Protein AF-A0A3N0YMD5-F1 (afdb_monomer)

Foldseek 3Di:
DPLDLADFDFDDDDAFTWTFHDDDDDDDDDDDDDDDDDDDDDDDDDPVCVVPPAQAEAEEEQAEAPPLCSVLLVCLLVVHADDDDDFDAAWDWDWDDDDSYTYIYTRFGHYPVGLVNSVLCLLQHQAYEYGGAQQCPPCLVVRLVSVLVQLPDPSRQQRAYEYEQEPPVDPRGHDPVSSCVSSVVVVSCVVSVHHYDYFYFYSRDHPVDSPGCRSVVSVVVNVVSSVRCVVVSVVRSVVSNDDDDDDVVVVVVVVVVPPPPDDDDDDDDDDDDDDDDDDDDDDDDLLVVLVVCVVVVHDLVVSCVVSVHDSVVSVVSNVCCVVPVDSDDDDDDDDDDQADPVLLVVLQVVQVVQQQDQLQVSQQVDATPVRHRHDSVSSVVSLVVVQWDWDQFAEFAQQDPVLLQLLLVLLVVCLPDDLVVLVVDDATDMDTDDLDDPVPRGTGTDHPPCRQPNSRYDYDPDDDPDDDDDPPDDDDDDSPRCCLLGLVNVVVVVLNVQLVPDVVRDNDPVSVVVSSVVVSVVPDSVSSSVSSVCNSVSSVQSNVVSSTDGPD

Solvent-accessible surface area (backbone atoms only — not comparable to full-atom values): 33590 Å² total; per-residue (Å²): 139,85,85,74,89,66,47,84,39,78,57,92,63,72,100,52,74,47,60,46,79,54,90,77,92,77,80,86,91,83,85,89,83,88,86,82,92,85,88,79,95,85,82,96,69,80,64,75,41,71,85,59,64,72,73,41,76,41,32,32,36,36,41,48,56,53,92,24,45,57,65,39,42,51,34,53,63,73,68,46,82,88,72,95,78,76,88,58,77,63,71,49,76,49,80,45,82,52,94,68,34,38,34,38,37,36,42,45,22,25,46,82,89,46,46,69,59,55,68,72,49,35,19,54,31,45,30,38,37,40,27,36,43,26,53,48,71,81,54,45,62,59,54,33,53,55,49,50,57,51,40,68,33,84,65,36,41,51,37,33,37,31,36,34,37,17,44,63,82,44,94,72,30,53,50,76,64,58,50,35,61,77,53,38,39,69,65,54,34,64,71,25,55,27,53,76,50,78,36,70,31,52,56,82,70,60,83,94,60,87,69,77,57,42,60,55,46,44,50,52,48,46,57,51,56,42,58,65,52,38,71,61,44,48,58,44,23,68,56,59,47,61,70,93,77,72,75,73,70,61,59,66,54,67,65,60,66,72,77,71,84,82,83,90,86,85,91,85,87,84,92,85,88,86,89,82,90,88,80,95,81,83,94,71,65,68,65,58,54,54,48,51,45,47,74,71,67,45,51,71,75,52,53,26,61,78,69,72,40,62,62,71,58,56,54,51,50,56,48,45,30,76,75,66,76,43,88,75,78,76,90,70,90,71,81,80,74,59,64,51,73,68,52,48,51,50,56,45,51,53,34,69,74,39,22,64,63,54,44,56,64,53,14,77,72,38,71,36,85,82,78,42,68,45,49,39,63,55,47,50,48,48,31,46,74,72,53,29,40,82,39,72,51,37,75,42,58,85,72,50,73,66,48,14,47,54,30,25,54,47,22,64,72,50,49,78,62,53,71,72,59,56,69,71,58,86,85,87,79,79,70,80,80,70,83,73,78,76,78,75,84,63,44,23,48,39,47,85,86,49,55,68,43,71,80,33,46,42,71,47,82,84,70,86,85,78,78,86,88,51,101,88,61,91,78,78,84,72,49,69,88,43,65,53,78,36,58,59,56,55,51,51,58,48,48,55,48,55,50,71,67,40,84,77,59,45,85,48,72,67,49,43,46,52,45,50,57,49,48,60,69,63,56,54,67,65,58,57,50,51,43,57,71,36,49,50,63,44,25,49,44,26,47,76,41,64,20,46,71,57,97,87

Organism: Anabarilius grahami (NCBI:txid495550)

Radius of gyration: 33.48 Å; Cα contacts (8 Å, |Δi|>4): 650; chains: 1; bounding box: 102×64×85 Å

InterPro domains:
  IPR002492 Transposase, Tc1-like [PF01498] (368-415)
  IPR006689 Small GTPase superfamily, ARF/SAR type [PF00025] (47-205)
  IPR006689 Small GTPase superfamily, ARF/SAR type [PR00328] (59-82)
  IPR006689 Small GTPase superfamily, ARF/SAR type [PR00328] (87-111)
  IPR006689 Small GTPase superfamily, ARF/SAR type [PR00328] (114-139)
  IPR006689 Small GTPase superfamily, ARF/SAR type [PR00328] (159-180)
  IPR006689 Small GTPase superfamily, ARF/SAR type [SM00178] (45-226)
  IPR009057 Homedomain-like superfamily [SSF46689] (290-385)
  IPR027417 P-loop containing nucleoside triphosphate hydrolase [G3DSA:3.40.50.300] (55-265)
  IPR027417 P-loop containing nucleoside triphosphate hydrolase [SSF52540] (57-205)
  IPR036397 Ribonuclease H superfamily [G3DSA:3.30.420.10] (389-468)
  IPR036397 Ribonuclease H superfamily [G3DSA:3.30.420.10] (469-552)
  IPR051995 Ciliary function-associated GTPase [PTHR46090] (33-276)

Structure (mmCIF, N/CA/C/O backbone):
data_AF-A0A3N0YMD5-F1
#
_entry.id   AF-A0A3N0YMD5-F1
#
loop_
_atom_site.group_PDB
_atom_site.id
_atom_site.type_symbol
_atom_site.label_atom_id
_atom_site.label_alt_id
_atom_site.label_comp_id
_atom_site.label_asym_id
_atom_site.label_entity_id
_atom_site.label_seq_id
_atom_site.pdbx_PDB_ins_code
_atom_site.Cartn_x
_atom_site.Cartn_y
_atom_site.Cartn_z
_atom_site.occupancy
_atom_site.B_iso_or_equiv
_atom_site.auth_seq_id
_atom_site.auth_comp_id
_atom_site.auth_asym_id
_atom_site.auth_atom_id
_atom_site.pdbx_PDB_model_num
ATOM 1 N N . MET A 1 1 ? -23.294 -18.652 -27.328 1.00 35.91 1 MET A N 1
ATOM 2 C CA . MET A 1 1 ? -22.922 -18.578 -25.894 1.00 35.91 1 MET A CA 1
ATOM 3 C C . MET A 1 1 ? -21.437 -18.269 -25.806 1.00 35.91 1 MET A C 1
ATOM 5 O O . MET A 1 1 ? -20.696 -19.001 -26.437 1.00 35.91 1 MET A O 1
ATOM 9 N N . ILE A 1 2 ? -20.999 -17.248 -25.059 1.00 30.47 2 ILE A N 1
ATOM 10 C CA . ILE A 1 2 ? -19.604 -17.134 -24.580 1.00 30.47 2 ILE A CA 1
ATOM 11 C C . ILE A 1 2 ? -19.654 -16.538 -23.167 1.00 30.47 2 ILE A C 1
ATOM 13 O O . ILE A 1 2 ? -19.635 -15.328 -22.978 1.00 30.47 2 ILE A O 1
ATOM 17 N N . GLY A 1 3 ? -19.806 -17.412 -22.178 1.00 28.58 3 GLY A N 1
ATOM 18 C CA . GLY A 1 3 ? -19.735 -17.089 -20.748 1.00 28.58 3 GLY A CA 1
ATOM 19 C C . GLY A 1 3 ? -18.866 -18.120 -20.036 1.00 28.58 3 GLY A C 1
ATOM 20 O O . GLY A 1 3 ? -19.226 -18.602 -18.969 1.00 28.58 3 GLY A O 1
ATOM 21 N N . CYS A 1 4 ? -17.806 -18.555 -20.713 1.00 33.50 4 CYS A N 1
ATOM 22 C CA . CYS A 1 4 ? -17.092 -19.784 -20.408 1.00 33.50 4 CYS A CA 1
ATOM 23 C C . CYS A 1 4 ? -16.178 -19.617 -19.184 1.00 33.50 4 CYS A C 1
ATOM 25 O O . CYS A 1 4 ? -15.510 -18.593 -19.036 1.00 33.50 4 CYS A O 1
ATOM 27 N N . LYS A 1 5 ? -16.129 -20.635 -18.316 1.00 40.28 5 LYS A N 1
ATOM 28 C CA . LYS A 1 5 ? -15.286 -20.672 -17.104 1.00 40.28 5 LYS A CA 1
ATOM 29 C C . LYS A 1 5 ? -13.833 -21.078 -17.420 1.00 40.28 5 LYS A C 1
ATOM 31 O O . LYS A 1 5 ? -13.225 -21.840 -16.669 1.00 40.28 5 LYS A O 1
ATOM 36 N N . ASP A 1 6 ? -13.294 -20.627 -18.548 1.00 33.56 6 ASP A N 1
ATOM 37 C CA . ASP A 1 6 ? -12.148 -21.283 -19.181 1.00 33.56 6 ASP A CA 1
ATOM 38 C C . ASP A 1 6 ? -10.810 -20.976 -18.494 1.00 33.56 6 ASP A C 1
ATOM 40 O O . ASP A 1 6 ? -10.359 -19.834 -18.452 1.00 33.56 6 ASP A O 1
ATOM 44 N N . VAL A 1 7 ? -10.151 -22.051 -18.049 1.00 34.31 7 VAL A N 1
ATOM 45 C CA . VAL A 1 7 ? -8.737 -22.142 -17.642 1.00 34.31 7 VAL A CA 1
ATOM 46 C C . VAL A 1 7 ? -8.313 -21.208 -16.496 1.00 34.31 7 VAL A C 1
ATOM 48 O O . VAL A 1 7 ? -7.747 -20.133 -16.686 1.00 34.31 7 VAL A O 1
ATOM 51 N N . MET A 1 8 ? -8.467 -21.721 -15.274 1.00 34.88 8 MET A N 1
ATOM 52 C CA . MET A 1 8 ? -7.741 -21.261 -14.088 1.00 34.88 8 MET A CA 1
ATOM 53 C C . MET A 1 8 ? -6.281 -21.755 -14.158 1.00 34.88 8 MET A C 1
ATOM 55 O O . MET A 1 8 ? -6.002 -22.924 -13.888 1.00 34.88 8 MET A O 1
ATOM 59 N N . A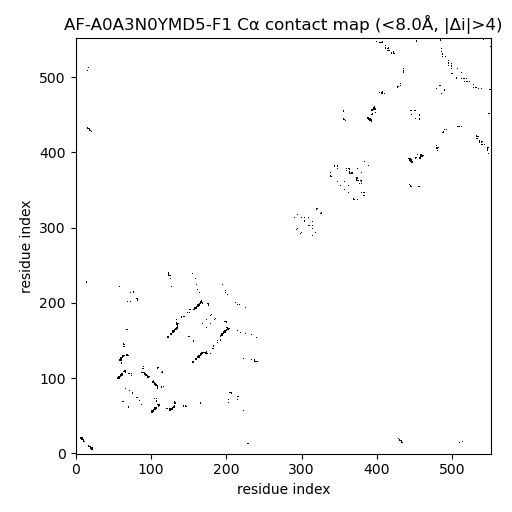LA A 1 9 ? -5.340 -20.890 -14.546 1.00 33.56 9 ALA A N 1
ATOM 60 C CA . ALA A 1 9 ? -3.925 -21.245 -14.663 1.00 33.56 9 ALA A CA 1
ATOM 61 C C . ALA A 1 9 ? -3.172 -21.065 -13.333 1.00 33.56 9 ALA A C 1
ATOM 63 O O . ALA A 1 9 ? -3.331 -20.058 -12.641 1.00 33.56 9 ALA A O 1
ATOM 64 N N . PHE A 1 10 ? -2.309 -22.033 -13.011 1.00 35.59 10 PHE A N 1
ATOM 65 C CA . PHE A 1 10 ? -1.456 -22.025 -11.822 1.00 35.59 10 PHE A CA 1
ATOM 66 C C . PHE A 1 10 ? -0.044 -21.551 -12.157 1.00 35.59 10 PHE A C 1
ATOM 68 O O . PHE A 1 10 ? 0.622 -22.139 -13.009 1.00 35.59 10 PHE A O 1
ATOM 75 N N . LEU A 1 11 ? 0.448 -20.563 -11.408 1.00 31.56 11 LEU A N 1
ATOM 76 C CA . LEU A 1 11 ? 1.871 -20.226 -11.366 1.00 31.56 11 LEU A CA 1
ATOM 77 C C . LEU A 1 11 ? 2.528 -20.953 -10.177 1.00 31.56 11 LEU A C 1
ATOM 79 O O . LEU A 1 11 ? 2.240 -20.603 -9.027 1.00 31.56 11 LEU A O 1
ATOM 83 N N . PRO A 1 12 ? 3.388 -21.964 -10.402 1.00 30.81 12 PRO A N 1
ATOM 84 C CA . PRO A 1 12 ? 4.097 -22.628 -9.317 1.00 30.81 12 PRO A CA 1
ATOM 85 C C . PRO A 1 12 ? 5.256 -21.753 -8.821 1.00 30.81 12 PRO A C 1
ATOM 87 O O . PRO A 1 12 ? 6.237 -21.578 -9.537 1.00 30.81 12 PRO A O 1
ATOM 90 N N . ASN A 1 13 ? 5.138 -21.208 -7.602 1.00 27.48 13 ASN A N 1
ATOM 91 C CA . ASN A 1 13 ? 6.172 -21.269 -6.551 1.00 27.48 13 ASN A CA 1
ATOM 92 C C . ASN A 1 13 ? 5.759 -20.526 -5.260 1.00 27.48 13 ASN A C 1
ATOM 94 O O . ASN A 1 13 ? 4.908 -19.641 -5.258 1.00 27.48 13 ASN A O 1
ATOM 98 N N . SER A 1 14 ? 6.403 -20.895 -4.146 1.00 31.50 14 SER A N 1
ATOM 99 C CA . SER A 1 14 ? 6.459 -20.153 -2.871 1.00 31.50 14 SER A CA 1
ATOM 100 C C . SER A 1 14 ? 5.133 -19.767 -2.180 1.00 31.50 14 SER A C 1
ATOM 102 O O . SER A 1 14 ? 4.700 -18.617 -2.186 1.00 31.50 14 SER A O 1
ATOM 104 N N . SER A 1 15 ? 4.580 -20.704 -1.392 1.00 33.31 15 SER A N 1
ATOM 105 C CA . SER A 1 15 ? 3.600 -20.489 -0.293 1.00 33.31 15 SER A CA 1
ATOM 106 C C . SER A 1 15 ? 2.219 -19.891 -0.620 1.00 33.31 15 SER A C 1
ATOM 108 O O . SER A 1 15 ? 1.326 -19.946 0.232 1.00 33.31 15 SER A O 1
ATOM 110 N N . HIS A 1 16 ? 2.014 -19.301 -1.796 1.00 32.88 16 HIS A N 1
ATOM 111 C CA . HIS A 1 16 ? 0.788 -18.608 -2.190 1.00 32.88 16 HIS A CA 1
ATOM 112 C C . HIS A 1 16 ? 0.443 -18.943 -3.640 1.00 32.88 16 HIS A C 1
ATOM 114 O O . HIS A 1 16 ? 1.219 -18.643 -4.540 1.00 32.88 16 HIS A O 1
ATOM 120 N N . MET A 1 17 ? -0.737 -19.516 -3.876 1.00 31.80 17 MET A N 1
ATOM 121 C CA . MET A 1 17 ? -1.234 -19.708 -5.238 1.00 31.80 17 MET A CA 1
ATOM 122 C C . MET A 1 17 ? -1.708 -18.375 -5.811 1.00 31.80 17 MET A C 1
ATOM 124 O O . MET A 1 17 ? -2.542 -17.695 -5.209 1.00 31.80 17 MET A O 1
ATOM 128 N N . ARG A 1 18 ? -1.143 -18.017 -6.966 1.00 31.02 18 ARG A N 1
ATOM 129 C CA . ARG A 1 18 ? -1.668 -16.991 -7.869 1.00 31.02 18 ARG A CA 1
ATOM 130 C C . ARG A 1 18 ? -2.432 -17.681 -8.990 1.00 31.02 18 ARG A C 1
ATOM 132 O O . ARG A 1 18 ? -2.040 -18.769 -9.417 1.00 31.02 18 ARG A O 1
ATOM 139 N N . TYR A 1 19 ? -3.474 -17.012 -9.459 1.00 36.78 19 TYR A N 1
ATOM 140 C CA . TYR A 1 19 ? -4.376 -17.498 -10.490 1.00 36.78 19 TYR A CA 1
ATOM 141 C C . TYR A 1 19 ? -4.422 -16.498 -11.637 1.00 36.78 19 TYR A C 1
ATOM 143 O O . TYR A 1 19 ? -4.664 -15.314 -11.412 1.00 36.78 19 TYR A O 1
ATOM 151 N N . GLU A 1 20 ? -4.203 -16.981 -12.855 1.00 32.22 20 GLU A N 1
ATOM 152 C CA . GLU A 1 20 ? -4.291 -16.192 -14.085 1.00 32.22 20 GLU A CA 1
ATOM 153 C C . GLU A 1 20 ? -5.313 -16.852 -15.021 1.00 32.22 20 GLU A C 1
ATOM 155 O O . GLU A 1 20 ? -5.396 -18.080 -15.075 1.00 32.22 20 GLU A O 1
ATOM 160 N N . LEU A 1 21 ? -6.099 -16.064 -15.759 1.00 29.39 21 LEU A N 1
ATOM 161 C CA . LEU A 1 21 ? -7.075 -16.592 -16.716 1.00 29.39 21 LEU A CA 1
ATOM 162 C C . LEU A 1 21 ? -6.510 -16.468 -18.141 1.00 29.39 21 LEU A C 1
ATOM 164 O O . LEU A 1 21 ? -6.646 -15.427 -18.784 1.00 29.39 21 LEU A O 1
ATOM 168 N N . ARG A 1 22 ? -5.823 -17.513 -18.624 1.00 26.20 22 ARG A N 1
ATOM 169 C CA . ARG A 1 22 ? -5.202 -17.543 -19.964 1.00 26.20 22 ARG A CA 1
ATOM 170 C C . ARG A 1 22 ? -5.857 -18.570 -20.876 1.00 26.20 22 ARG A C 1
ATOM 172 O O . ARG A 1 22 ? -5.835 -19.764 -20.592 1.00 26.20 22 ARG A O 1
ATOM 179 N N . ARG A 1 23 ? -6.274 -18.126 -22.066 1.00 27.06 23 ARG A N 1
ATOM 180 C CA . ARG A 1 23 ? -6.468 -19.033 -23.205 1.00 27.06 23 ARG A CA 1
ATOM 181 C C . ARG A 1 23 ? -5.119 -19.628 -23.619 1.00 27.06 23 ARG A C 1
ATOM 183 O O . ARG A 1 23 ? -4.168 -18.884 -23.855 1.00 27.06 23 ARG A O 1
ATOM 190 N N . ARG A 1 24 ? -5.057 -20.950 -23.782 1.00 25.94 24 ARG A N 1
ATOM 191 C CA . ARG A 1 24 ? -4.077 -21.611 -24.655 1.00 25.94 24 ARG A CA 1
ATOM 192 C C . ARG A 1 24 ? -4.786 -22.033 -25.935 1.00 25.94 24 ARG A C 1
ATOM 194 O O . ARG A 1 24 ? -5.909 -22.522 -25.874 1.00 25.94 24 ARG A O 1
ATOM 201 N N . TRP A 1 25 ? -4.123 -21.849 -27.071 1.00 24.69 25 TRP A N 1
ATOM 202 C CA . TRP A 1 25 ? -4.538 -22.451 -28.332 1.00 24.69 25 TRP A CA 1
ATOM 203 C C . TRP A 1 25 ? -3.905 -23.838 -28.440 1.00 24.69 25 TRP A C 1
ATOM 205 O O . TRP A 1 25 ? -2.682 -23.955 -28.388 1.00 24.69 25 TRP A O 1
ATOM 215 N N . CYS A 1 26 ? -4.732 -24.862 -28.629 1.00 23.05 26 CYS A N 1
ATOM 216 C CA . CYS A 1 26 ? -4.320 -26.156 -29.160 1.00 23.05 26 CYS A CA 1
ATOM 217 C C . CYS A 1 26 ? -5.330 -26.544 -30.243 1.00 23.05 26 CYS A C 1
ATOM 219 O O . CYS A 1 26 ? -6.518 -26.687 -29.955 1.00 23.05 26 CYS A O 1
ATOM 221 N N . SER A 1 27 ? -4.854 -26.690 -31.477 1.00 24.78 27 SER A N 1
ATOM 222 C CA . SER A 1 27 ? -5.583 -27.391 -32.540 1.00 24.78 27 SER A CA 1
ATOM 223 C C . SER A 1 27 ? -5.589 -28.909 -32.245 1.00 24.78 27 SER A C 1
ATOM 225 O O . SER A 1 27 ? -4.836 -29.344 -31.369 1.00 24.78 27 SER A O 1
ATOM 227 N N . PRO A 1 28 ? -6.482 -29.707 -32.864 1.00 34.03 28 PRO A N 1
ATOM 228 C CA . PRO A 1 28 ? -6.867 -31.017 -32.325 1.00 34.03 28 PRO A CA 1
ATOM 229 C C . PRO A 1 28 ? -5.822 -32.128 -32.536 1.00 34.03 28 PRO A C 1
ATOM 231 O O . PRO A 1 28 ? -4.787 -31.906 -33.155 1.00 34.03 28 PRO A O 1
ATOM 234 N N . TRP A 1 29 ? -6.177 -33.337 -32.073 1.00 27.44 29 TRP A N 1
ATOM 235 C CA . TRP A 1 29 ? -5.402 -34.594 -32.066 1.00 27.44 29 TRP A CA 1
ATOM 236 C C . TRP A 1 29 ? -4.349 -34.720 -30.950 1.00 27.44 29 TRP A C 1
ATOM 238 O O . TRP A 1 29 ? -3.171 -34.454 -31.154 1.00 27.44 29 TRP A O 1
ATOM 248 N N . CYS A 1 30 ? -4.785 -35.208 -29.779 1.00 25.12 30 CYS A N 1
ATOM 249 C CA . CYS A 1 30 ? -4.206 -36.397 -29.125 1.00 25.12 30 CYS A CA 1
ATOM 250 C C . CYS A 1 30 ? -4.999 -36.797 -27.864 1.00 25.12 30 CYS A C 1
ATOM 252 O O . CYS A 1 30 ? -5.446 -35.941 -27.100 1.00 25.12 30 CYS A O 1
ATOM 254 N N . SER A 1 31 ? -5.158 -38.104 -27.645 1.00 26.50 31 SER A N 1
ATOM 255 C CA . SER A 1 31 ? -5.836 -38.683 -26.472 1.00 26.50 31 SER A CA 1
ATOM 256 C C . SER A 1 31 ? -4.912 -38.743 -25.240 1.00 26.50 31 SER A C 1
ATOM 258 O O . SER A 1 31 ? -3.692 -38.811 -25.402 1.00 26.50 31 SER A O 1
ATOM 260 N N . PRO A 1 32 ? -5.448 -38.745 -24.003 1.00 33.69 32 PRO A N 1
ATOM 261 C CA . PRO A 1 32 ? -4.636 -38.751 -22.786 1.00 33.69 32 PRO A CA 1
ATOM 262 C C . PRO A 1 32 ? -4.216 -40.166 -22.337 1.00 33.69 32 PRO A C 1
ATOM 264 O O . PRO A 1 32 ? -5.044 -41.077 -22.345 1.00 33.69 32 PRO A O 1
ATOM 267 N N . PRO A 1 33 ? -2.989 -40.333 -21.810 1.00 32.62 33 PRO A N 1
ATOM 268 C CA . PRO A 1 33 ? -2.641 -41.412 -20.886 1.00 32.62 33 PRO A CA 1
ATOM 269 C C . PRO A 1 33 ? -2.647 -40.931 -19.424 1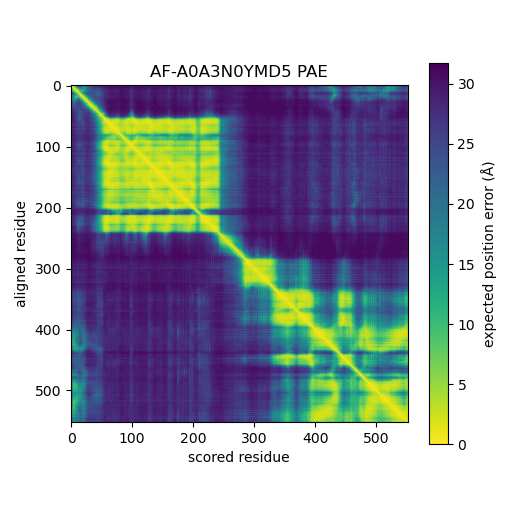.00 32.62 33 PRO A C 1
ATOM 271 O O . PRO A 1 33 ? -2.312 -39.787 -19.116 1.00 32.62 33 PRO A O 1
ATOM 274 N N . GLN A 1 34 ? -2.991 -41.834 -18.508 1.00 33.78 34 GLN A N 1
ATOM 275 C CA . GLN A 1 34 ? -2.920 -41.637 -17.056 1.00 33.78 34 GLN A CA 1
ATOM 276 C C . GLN A 1 34 ? -1.508 -41.953 -16.531 1.00 33.78 34 GLN A C 1
ATOM 278 O O . GLN A 1 34 ? -0.913 -42.927 -16.981 1.00 33.78 34 GLN A O 1
ATOM 283 N N . VAL A 1 35 ? -1.032 -41.249 -15.495 1.00 24.98 35 VAL A N 1
ATOM 284 C CA . VAL A 1 35 ? -0.060 -41.798 -14.520 1.00 24.98 35 VAL A CA 1
ATOM 285 C C . VAL A 1 35 ? -0.387 -41.256 -13.126 1.00 24.98 35 VAL A C 1
ATOM 287 O O . VAL A 1 35 ? -0.661 -40.066 -12.971 1.00 24.98 35 VAL A O 1
ATOM 290 N N . ASN A 1 36 ? -0.352 -42.121 -12.108 1.00 22.11 36 ASN A N 1
ATOM 291 C CA . ASN A 1 36 ? -0.637 -41.773 -10.715 1.00 22.11 36 ASN A CA 1
ATOM 292 C C . ASN A 1 36 ? 0.635 -41.597 -9.862 1.00 22.11 36 ASN A C 1
ATOM 294 O O . ASN A 1 36 ? 1.542 -42.419 -9.898 1.00 22.11 36 ASN A O 1
ATOM 298 N N . MET A 1 37 ? 0.616 -40.540 -9.045 1.00 24.16 37 MET A N 1
ATOM 299 C CA . MET A 1 37 ? 1.072 -40.456 -7.646 1.00 24.16 37 MET A CA 1
ATOM 300 C C . MET A 1 37 ? 2.200 -41.382 -7.129 1.00 24.16 37 MET A C 1
ATOM 302 O O . MET A 1 37 ? 1.944 -42.526 -6.773 1.00 24.16 37 MET A O 1
ATOM 306 N N . PHE A 1 38 ? 3.376 -40.778 -6.894 1.00 22.67 38 PHE A N 1
ATOM 307 C CA . PHE A 1 38 ? 4.404 -41.072 -5.864 1.00 22.67 38 PHE A CA 1
ATOM 308 C C . PHE A 1 38 ? 5.481 -39.951 -5.937 1.00 22.67 38 PHE A C 1
ATOM 310 O O . PHE A 1 38 ? 5.606 -39.337 -6.992 1.00 22.67 38 PHE A O 1
ATOM 317 N N . ASN A 1 39 ? 6.309 -39.580 -4.943 1.00 22.55 39 ASN A N 1
ATOM 318 C CA . ASN A 1 39 ? 6.365 -39.713 -3.466 1.00 22.55 39 ASN A CA 1
ATOM 319 C C . ASN A 1 39 ? 7.340 -38.593 -2.948 1.00 22.55 39 ASN A C 1
ATOM 321 O O . ASN A 1 39 ? 7.963 -37.945 -3.784 1.00 22.55 39 ASN A O 1
ATOM 325 N N . LEU A 1 40 ? 7.600 -38.247 -1.672 1.00 21.59 40 LEU A N 1
ATOM 326 C CA . LEU A 1 40 ? 7.137 -38.629 -0.322 1.00 21.59 40 LEU A CA 1
ATOM 327 C C . LEU A 1 40 ? 7.394 -37.429 0.652 1.00 21.59 40 LEU A C 1
ATOM 329 O O . LEU A 1 40 ? 8.222 -36.572 0.363 1.00 21.59 40 LEU A O 1
ATOM 333 N N . MET A 1 41 ? 6.707 -37.376 1.804 1.00 23.30 41 MET A N 1
ATOM 334 C CA . MET A 1 41 ? 7.002 -36.606 3.048 1.00 23.30 41 MET A CA 1
ATOM 335 C C . MET A 1 41 ? 7.966 -35.385 3.032 1.00 23.30 41 MET A C 1
ATOM 337 O O . MET A 1 41 ? 9.177 -35.548 3.181 1.00 23.30 41 MET A O 1
ATOM 341 N N . SER A 1 42 ? 7.417 -34.158 3.106 1.00 26.30 42 SER A N 1
ATOM 342 C CA . SER A 1 42 ? 7.904 -33.040 3.965 1.00 26.30 42 SER A CA 1
ATOM 343 C C . SER A 1 42 ? 7.104 -31.736 3.745 1.00 26.30 42 SER A C 1
ATOM 345 O O . SER A 1 42 ? 6.816 -31.383 2.610 1.00 26.30 42 SER A O 1
ATOM 347 N N . ASN A 1 43 ? 6.758 -30.921 4.751 1.00 27.91 43 ASN A N 1
ATOM 348 C CA . ASN A 1 43 ? 6.780 -31.148 6.200 1.00 27.91 43 ASN A CA 1
ATOM 349 C C . ASN A 1 43 ? 5.777 -30.202 6.914 1.00 27.91 43 ASN A C 1
ATOM 351 O O . ASN A 1 43 ? 5.580 -29.060 6.489 1.00 27.91 43 ASN A O 1
ATOM 355 N N . CYS A 1 44 ? 5.155 -30.633 8.014 1.00 29.31 44 CYS A N 1
ATOM 356 C CA . CYS A 1 44 ? 4.209 -29.808 8.780 1.00 29.31 44 CYS A CA 1
ATOM 357 C C . CYS A 1 44 ? 4.927 -28.928 9.818 1.00 29.31 44 CYS A C 1
ATOM 359 O O . CYS A 1 44 ? 5.284 -29.449 10.866 1.00 29.31 44 CYS A O 1
ATOM 361 N N . CYS A 1 45 ? 5.082 -27.608 9.587 1.00 32.06 45 CYS A N 1
ATOM 362 C CA . CYS A 1 45 ? 5.363 -26.605 10.649 1.00 32.06 45 CYS A CA 1
ATOM 363 C C . CYS A 1 45 ? 5.364 -25.123 10.166 1.00 32.06 45 CYS A C 1
ATOM 365 O O . CYS A 1 45 ? 6.391 -24.443 10.193 1.00 32.06 45 CYS A O 1
ATOM 367 N N . SER A 1 46 ? 4.221 -24.563 9.739 1.00 35.72 46 SER A N 1
ATOM 368 C CA . SER A 1 46 ? 4.147 -23.175 9.209 1.00 35.72 46 SER A CA 1
ATOM 369 C C . SER A 1 46 ? 3.610 -22.097 10.173 1.00 35.72 46 SER A C 1
ATOM 371 O O . SER A 1 46 ? 3.687 -20.907 9.853 1.00 35.72 46 SER A O 1
ATOM 373 N N . TRP A 1 47 ? 3.057 -22.479 11.336 1.00 30.31 47 TRP A N 1
ATOM 374 C CA . TRP A 1 47 ? 2.412 -21.536 12.269 1.00 30.31 47 TRP A CA 1
ATOM 375 C C . TRP A 1 47 ? 3.253 -21.216 13.509 1.00 30.31 47 TRP A C 1
ATOM 377 O O . TRP A 1 47 ? 3.501 -20.042 13.777 1.00 30.31 47 TRP A O 1
ATOM 387 N N . VAL A 1 48 ? 3.786 -22.234 14.201 1.00 31.75 48 VAL A N 1
ATOM 388 C CA . VAL A 1 48 ? 4.763 -22.055 15.300 1.00 31.75 48 VAL A CA 1
ATOM 389 C C . VAL A 1 48 ? 5.968 -21.240 14.817 1.00 31.75 48 VAL A C 1
ATOM 391 O O . VAL A 1 48 ? 6.404 -20.292 15.467 1.00 31.75 48 VAL A O 1
ATOM 394 N N . SER A 1 49 ? 6.425 -21.522 13.596 1.00 35.91 49 SER A N 1
ATOM 395 C CA . SER A 1 49 ? 7.541 -20.835 12.951 1.00 35.91 49 SER A CA 1
ATOM 396 C C . SER A 1 49 ? 7.300 -19.344 12.672 1.00 35.91 49 SER A C 1
ATOM 398 O O . SER A 1 49 ? 8.273 -18.637 12.445 1.00 35.91 49 SER A O 1
ATOM 400 N N . LYS A 1 50 ? 6.076 -18.791 12.754 1.00 36.75 50 LYS A N 1
ATOM 401 C CA . LYS A 1 50 ? 5.872 -17.325 12.655 1.00 36.75 50 LYS A CA 1
ATOM 402 C C . LYS A 1 50 ? 6.243 -16.548 13.918 1.00 36.75 50 LYS A C 1
ATOM 404 O O . LYS A 1 50 ? 6.560 -15.368 13.803 1.00 36.75 50 LYS A O 1
ATOM 409 N N . LEU A 1 51 ? 6.264 -17.196 15.081 1.00 36.84 51 LEU A N 1
ATOM 410 C CA . LEU A 1 51 ? 6.841 -16.643 16.314 1.00 36.84 51 LEU A CA 1
ATOM 411 C C . LEU A 1 51 ? 8.347 -16.946 16.438 1.00 36.84 51 LEU A C 1
ATOM 413 O O . LEU A 1 51 ? 8.969 -16.573 17.428 1.00 36.84 51 LEU A O 1
ATOM 417 N N . GLN A 1 52 ? 8.936 -17.613 15.437 1.00 39.38 52 GLN A N 1
ATOM 418 C CA . GLN A 1 52 ? 10.292 -18.158 15.504 1.00 39.38 52 GLN A CA 1
ATOM 419 C C . GLN A 1 52 ? 11.066 -18.109 14.170 1.00 39.38 52 GLN A C 1
ATOM 421 O O . GLN A 1 52 ? 12.037 -18.846 14.003 1.00 39.38 52 GLN A O 1
ATOM 426 N N . GLN A 1 53 ? 10.684 -17.253 13.207 1.00 47.91 53 GLN A N 1
ATOM 427 C CA . GLN A 1 53 ? 11.488 -17.104 11.986 1.00 47.91 53 GLN A CA 1
ATOM 428 C C . GLN A 1 53 ? 12.836 -16.461 12.342 1.00 47.91 53 GLN A C 1
ATOM 430 O O . GLN A 1 53 ? 12.843 -15.403 12.978 1.00 47.91 53 GLN A O 1
ATOM 435 N N . PRO A 1 54 ? 13.971 -17.050 11.922 1.00 56.16 54 PRO A N 1
ATOM 436 C CA . PRO A 1 54 ? 15.270 -16.433 12.129 1.00 56.16 54 PRO A CA 1
ATOM 437 C C . PRO A 1 54 ? 15.345 -15.097 11.384 1.00 56.16 54 PRO A C 1
ATOM 439 O O . PRO A 1 54 ? 14.804 -14.939 10.285 1.00 56.16 54 PRO A O 1
ATOM 442 N N . LEU A 1 55 ? 16.039 -14.139 11.998 1.00 69.00 55 LEU A N 1
ATOM 443 C CA . LEU A 1 55 ? 16.295 -12.811 11.452 1.00 69.00 55 LEU A CA 1
ATOM 444 C C . LEU A 1 55 ? 16.998 -12.936 10.089 1.00 69.00 55 LEU A C 1
ATOM 446 O O . LEU A 1 55 ? 18.156 -13.353 10.020 1.00 69.00 55 LEU A O 1
ATOM 450 N N . ARG A 1 56 ? 16.298 -12.601 9.000 1.00 80.25 56 ARG A N 1
ATOM 451 C CA . ARG A 1 56 ? 16.824 -12.791 7.640 1.00 80.25 56 ARG A CA 1
ATOM 452 C C . ARG A 1 56 ? 17.823 -11.687 7.311 1.00 80.25 56 ARG A C 1
ATOM 454 O O . ARG A 1 56 ? 17.436 -10.520 7.236 1.00 80.25 56 ARG A O 1
ATOM 461 N N . LYS A 1 57 ? 19.092 -12.052 7.118 1.00 85.81 57 LYS A N 1
ATOM 462 C CA . LYS A 1 57 ? 20.135 -11.126 6.665 1.00 85.81 57 LYS A CA 1
ATOM 463 C C . LYS A 1 57 ? 20.003 -10.918 5.156 1.00 85.81 57 LYS A C 1
ATOM 465 O O . LYS A 1 57 ? 20.025 -11.887 4.409 1.00 85.81 57 LYS A O 1
ATOM 470 N N . ILE A 1 58 ? 19.847 -9.671 4.722 1.00 91.88 58 ILE A N 1
ATOM 471 C CA . ILE A 1 58 ? 19.704 -9.295 3.310 1.00 91.88 58 ILE A CA 1
ATOM 472 C C . ILE A 1 58 ? 20.702 -8.180 3.011 1.00 91.88 58 ILE A C 1
ATOM 474 O O . ILE A 1 58 ? 20.636 -7.113 3.616 1.00 91.88 58 ILE A O 1
ATOM 478 N N . THR A 1 59 ? 21.598 -8.399 2.053 1.00 93.00 59 THR A N 1
ATOM 479 C CA . THR A 1 59 ? 22.499 -7.347 1.560 1.00 93.00 59 THR A CA 1
ATOM 480 C C . THR A 1 59 ? 21.840 -6.606 0.400 1.00 93.00 59 THR A C 1
ATOM 482 O O . THR A 1 59 ? 21.360 -7.242 -0.541 1.00 93.00 59 THR A O 1
ATOM 485 N N . VAL A 1 60 ? 21.833 -5.276 0.436 1.00 95.94 60 VAL A N 1
ATOM 486 C CA . VAL A 1 60 ? 21.251 -4.412 -0.599 1.00 95.94 60 VAL A CA 1
ATOM 487 C C . VAL A 1 60 ? 22.313 -3.451 -1.116 1.00 95.94 60 VAL A C 1
ATOM 489 O O . VAL A 1 60 ? 22.919 -2.720 -0.338 1.00 95.94 60 VAL A O 1
ATOM 492 N N . LEU A 1 61 ? 22.527 -3.437 -2.430 1.00 96.19 61 LEU A N 1
ATOM 493 C CA . LEU A 1 61 ? 23.503 -2.558 -3.077 1.00 96.19 61 LEU A CA 1
ATOM 494 C C . LEU A 1 61 ? 22.843 -1.248 -3.515 1.00 96.19 61 LEU A C 1
ATOM 496 O O . LEU A 1 61 ? 21.838 -1.290 -4.219 1.00 96.19 61 LEU A O 1
ATOM 500 N N . VAL A 1 62 ? 23.400 -0.103 -3.119 1.00 96.25 62 VAL A N 1
ATOM 501 C CA . VAL A 1 62 ? 22.896 1.240 -3.436 1.00 96.25 62 VAL A CA 1
ATOM 502 C C . VAL A 1 62 ? 23.856 1.926 -4.411 1.00 96.25 62 VAL A C 1
ATOM 504 O O . VAL A 1 62 ? 24.995 2.255 -4.081 1.00 96.25 62 VAL A O 1
ATOM 507 N N . VAL A 1 63 ? 23.388 2.112 -5.644 1.00 96.25 63 VAL A N 1
ATOM 508 C CA . VAL A 1 63 ? 24.167 2.532 -6.823 1.00 96.25 63 VAL A CA 1
ATOM 509 C C . VAL A 1 63 ? 23.403 3.576 -7.649 1.00 96.25 63 VAL A C 1
ATOM 511 O O . VAL A 1 63 ? 22.295 3.977 -7.293 1.00 96.25 63 VAL A O 1
ATOM 514 N N . GLY A 1 64 ? 24.031 4.100 -8.703 1.00 94.38 64 GLY A N 1
ATOM 515 C CA . GLY A 1 64 ? 23.580 5.285 -9.446 1.00 94.38 64 GLY A CA 1
ATOM 516 C C . GLY A 1 64 ? 24.637 6.394 -9.434 1.00 94.38 64 GLY A C 1
ATOM 517 O O . GLY A 1 64 ? 25.625 6.310 -8.696 1.00 94.38 64 GLY A O 1
ATOM 518 N N . LEU A 1 65 ? 24.452 7.429 -10.254 1.00 94.50 65 LEU A N 1
ATOM 519 C CA . LEU A 1 65 ? 25.478 8.454 -10.496 1.00 94.50 65 LEU A CA 1
ATOM 520 C C . LEU A 1 65 ? 25.870 9.249 -9.232 1.00 94.50 65 LEU A C 1
ATOM 522 O O . LEU A 1 65 ? 25.222 9.209 -8.176 1.00 94.50 65 LEU A O 1
ATOM 526 N N . ASP A 1 66 ? 26.975 9.979 -9.329 1.00 91.06 66 ASP A N 1
ATOM 527 C CA . ASP A 1 66 ? 27.342 11.034 -8.390 1.00 91.06 66 ASP A CA 1
ATOM 528 C C . ASP A 1 66 ? 26.242 12.103 -8.282 1.00 91.06 66 ASP A C 1
ATOM 530 O O . ASP A 1 66 ? 25.422 12.309 -9.182 1.00 91.06 66 ASP A O 1
ATOM 534 N N . LYS A 1 67 ? 26.195 12.763 -7.119 1.00 90.00 67 LYS A N 1
ATOM 535 C CA . LYS A 1 67 ? 25.216 13.807 -6.766 1.00 90.00 67 LYS A CA 1
ATOM 536 C C . LYS A 1 67 ? 23.737 13.366 -6.803 1.00 90.00 67 LYS A C 1
ATOM 538 O O . LYS A 1 67 ? 22.889 14.135 -6.359 1.00 90.00 67 LYS A O 1
ATOM 543 N N . ALA A 1 68 ? 23.404 12.126 -7.187 1.00 91.88 68 ALA A N 1
ATOM 544 C CA . ALA A 1 68 ? 22.034 11.590 -7.199 1.00 91.88 68 ALA A CA 1
ATOM 545 C C . ALA A 1 68 ? 21.371 11.469 -5.807 1.00 91.88 68 ALA A C 1
ATOM 547 O O . ALA A 1 68 ? 20.155 11.312 -5.706 1.00 91.88 68 ALA A O 1
ATOM 548 N N . GLY A 1 69 ? 22.147 11.578 -4.720 1.00 90.19 69 GLY A N 1
ATOM 549 C CA . GLY A 1 69 ? 21.641 11.566 -3.340 1.00 90.19 69 GLY A CA 1
ATOM 550 C C . GLY A 1 69 ? 21.484 10.172 -2.724 1.00 90.19 69 GLY A C 1
ATOM 551 O O . GLY A 1 69 ? 20.612 9.981 -1.880 1.00 90.19 69 GLY A O 1
ATOM 552 N N . LYS A 1 70 ? 22.309 9.198 -3.137 1.00 92.00 70 LYS A N 1
ATOM 553 C CA . LYS A 1 70 ? 22.316 7.812 -2.622 1.00 92.00 70 LYS A CA 1
ATOM 554 C C . LYS A 1 70 ? 22.453 7.751 -1.100 1.00 92.00 70 LYS A C 1
ATOM 556 O O . LYS A 1 70 ? 21.537 7.305 -0.412 1.00 92.00 70 LYS A O 1
ATOM 561 N N . THR A 1 71 ? 23.526 8.333 -0.581 1.00 89.44 71 THR A N 1
ATOM 562 C CA . THR A 1 71 ? 23.820 8.455 0.850 1.00 89.44 71 THR A CA 1
ATOM 563 C C . THR A 1 71 ? 22.721 9.203 1.607 1.00 89.44 71 THR A C 1
ATOM 565 O O . THR A 1 71 ? 22.354 8.812 2.712 1.00 89.44 71 THR A O 1
ATOM 568 N N . SER A 1 72 ? 22.119 10.233 1.000 1.00 88.69 72 SER A N 1
ATOM 569 C CA . SER A 1 72 ? 20.959 10.945 1.557 1.00 88.69 72 SER A CA 1
ATOM 570 C C . SER A 1 72 ? 19.733 10.026 1.675 1.00 88.69 72 SER A C 1
ATOM 572 O O . SER A 1 72 ? 19.068 10.019 2.708 1.00 88.69 72 SER A O 1
ATOM 574 N N . CYS A 1 73 ? 19.460 9.190 0.663 1.00 88.19 73 CYS A N 1
ATOM 575 C CA . CYS A 1 73 ? 18.397 8.180 0.720 1.00 88.19 73 CYS A CA 1
ATOM 576 C C . CYS A 1 73 ? 18.657 7.157 1.837 1.00 88.19 73 CYS A C 1
ATOM 578 O O . CYS A 1 73 ? 17.738 6.836 2.590 1.00 88.19 73 CYS A O 1
ATOM 580 N N . VAL A 1 74 ? 19.901 6.683 1.977 1.00 88.50 74 VAL A N 1
ATOM 581 C CA . VAL A 1 74 ? 20.313 5.735 3.027 1.00 88.50 74 VAL A CA 1
ATOM 582 C C . VAL A 1 74 ? 20.158 6.354 4.421 1.00 88.50 74 VAL A C 1
ATOM 584 O O . VAL A 1 74 ? 19.486 5.768 5.270 1.00 88.50 74 VAL A O 1
ATOM 587 N N . ARG A 1 75 ? 20.661 7.577 4.648 1.00 86.00 75 ARG A N 1
ATOM 588 C CA . ARG A 1 75 ? 20.462 8.335 5.903 1.00 86.00 75 ARG A CA 1
ATOM 589 C C . ARG A 1 75 ? 18.978 8.537 6.225 1.00 86.00 75 ARG A C 1
ATOM 591 O O . ARG A 1 75 ? 18.572 8.318 7.365 1.00 86.00 75 ARG A O 1
ATOM 598 N N . GLY A 1 76 ? 18.155 8.853 5.222 1.00 81.69 76 GLY A N 1
ATOM 599 C CA . GLY A 1 76 ? 16.701 8.969 5.366 1.00 81.69 76 GLY A CA 1
ATOM 600 C C . GLY A 1 76 ? 16.013 7.653 5.760 1.00 81.69 76 GLY A C 1
ATOM 601 O O . GLY A 1 76 ? 15.143 7.652 6.630 1.00 81.69 76 GLY A O 1
ATOM 602 N N . MET A 1 77 ? 16.427 6.513 5.192 1.00 84.69 77 MET A N 1
ATOM 603 C CA . MET A 1 77 ? 15.931 5.188 5.605 1.00 84.69 77 MET A CA 1
ATOM 604 C C . MET A 1 77 ? 16.354 4.833 7.039 1.00 84.69 77 MET A C 1
ATOM 606 O O . MET A 1 77 ? 15.556 4.279 7.796 1.00 84.69 77 MET A O 1
ATOM 610 N N . LEU A 1 78 ? 17.579 5.201 7.426 1.00 80.69 78 LEU A N 1
ATOM 611 C CA . LEU A 1 78 ? 18.125 5.039 8.778 1.00 80.69 78 LEU A CA 1
ATOM 612 C C . LEU A 1 78 ? 17.534 6.020 9.806 1.00 80.69 78 LEU A C 1
ATOM 614 O O . LEU A 1 78 ? 17.773 5.847 10.998 1.00 80.69 78 LEU A O 1
ATOM 618 N N . ARG A 1 79 ? 16.756 7.025 9.370 1.00 75.44 79 ARG A N 1
ATOM 619 C CA . ARG A 1 79 ? 16.233 8.125 10.205 1.00 75.44 79 ARG A CA 1
ATOM 620 C C . ARG A 1 79 ? 17.330 8.966 10.871 1.00 75.44 79 ARG A C 1
ATOM 622 O O . ARG A 1 79 ? 17.141 9.490 11.965 1.00 75.44 79 ARG A O 1
ATOM 629 N N . VAL A 1 80 ? 18.466 9.117 10.198 1.00 75.38 80 VAL A N 1
ATOM 630 C CA . VAL A 1 80 ? 19.515 10.066 10.587 1.00 75.38 80 VAL A CA 1
ATOM 631 C C . VAL A 1 80 ? 19.126 11.457 10.063 1.00 75.38 80 VAL A C 1
ATOM 633 O O . VAL A 1 80 ? 18.647 11.543 8.929 1.00 75.38 80 VAL A O 1
ATOM 636 N N . PRO A 1 81 ? 19.323 12.547 10.831 1.00 65.62 81 PRO A N 1
ATOM 637 C CA . PRO A 1 81 ? 19.076 13.904 10.353 1.00 65.62 81 PRO A CA 1
ATOM 638 C C . PRO A 1 81 ? 19.761 14.226 9.010 1.00 65.62 81 PRO A C 1
ATOM 640 O O . PRO A 1 81 ? 20.883 13.750 8.758 1.00 65.62 81 PRO A O 1
ATOM 643 N N . PRO A 1 82 ? 19.127 15.055 8.156 1.00 64.25 82 PRO A N 1
ATOM 644 C CA . PRO A 1 82 ? 19.828 15.705 7.060 1.00 64.25 82 PRO A CA 1
ATOM 645 C C . PRO A 1 82 ? 20.946 16.599 7.615 1.00 64.25 82 PRO A C 1
ATOM 647 O O . PRO A 1 82 ? 20.891 17.078 8.745 1.00 64.25 82 PRO A O 1
ATOM 650 N N . GLY A 1 83 ? 21.979 16.771 6.806 1.00 63.78 83 GLY A N 1
ATOM 651 C CA . GLY A 1 83 ? 23.208 17.506 7.083 1.00 63.78 83 GLY A CA 1
ATOM 652 C C . GLY A 1 83 ? 24.139 17.304 5.891 1.00 63.78 83 GLY A C 1
ATOM 653 O O . GLY A 1 83 ? 23.813 16.503 5.007 1.00 63.78 83 GLY A O 1
ATOM 654 N N . ASP A 1 84 ? 25.265 18.007 5.845 1.00 67.56 84 ASP A N 1
ATOM 655 C CA . ASP A 1 84 ? 26.126 17.968 4.664 1.00 67.56 84 ASP A CA 1
ATOM 656 C C . ASP A 1 84 ? 26.711 16.576 4.402 1.00 67.56 84 ASP A C 1
ATOM 658 O O . ASP A 1 84 ? 27.146 15.854 5.303 1.00 67.56 84 ASP A O 1
ATOM 662 N N . VAL A 1 85 ? 26.688 16.188 3.126 1.00 75.12 85 VAL A N 1
ATOM 663 C CA . VAL A 1 85 ? 27.199 14.908 2.637 1.00 75.12 85 VAL A CA 1
ATOM 664 C C . VAL A 1 85 ? 28.088 15.179 1.431 1.00 75.12 85 VAL A C 1
ATOM 666 O O . VAL A 1 85 ? 27.600 15.483 0.341 1.00 75.12 85 VAL A O 1
ATOM 669 N N . GLY A 1 86 ? 29.400 15.066 1.639 1.00 71.25 86 GLY A N 1
ATOM 670 C CA . GLY A 1 86 ? 30.391 15.120 0.567 1.00 71.25 86 GLY A CA 1
ATOM 671 C C . GLY A 1 86 ? 30.340 13.892 -0.360 1.00 71.25 86 GLY A C 1
ATOM 672 O O . GLY A 1 86 ? 29.559 12.964 -0.132 1.00 71.25 86 GLY A O 1
ATOM 673 N N . PRO A 1 87 ? 31.167 13.860 -1.419 1.00 76.50 87 PRO A N 1
ATOM 674 C CA . PRO A 1 87 ? 31.259 12.711 -2.316 1.00 76.50 87 PRO A CA 1
ATOM 675 C C . PRO A 1 87 ? 31.647 11.420 -1.577 1.00 76.50 87 PRO A C 1
ATOM 677 O O . PRO A 1 87 ? 32.634 11.376 -0.847 1.00 76.50 87 PRO A O 1
ATOM 680 N N . THR A 1 88 ? 30.888 10.345 -1.788 1.00 78.12 88 THR A N 1
ATOM 681 C CA . THR A 1 88 ? 31.198 9.025 -1.220 1.00 78.12 88 THR A CA 1
ATOM 682 C C . THR A 1 88 ? 32.365 8.391 -1.975 1.00 78.12 88 THR A C 1
ATOM 684 O O . THR A 1 88 ? 32.225 8.035 -3.146 1.00 78.12 88 THR A O 1
ATOM 687 N N . HIS A 1 89 ? 33.505 8.217 -1.308 1.00 74.12 89 HIS A N 1
ATOM 688 C CA . HIS A 1 89 ? 34.636 7.445 -1.823 1.00 74.12 89 HIS A CA 1
ATOM 689 C C . HIS A 1 89 ? 34.515 5.981 -1.358 1.00 74.12 89 HIS A C 1
ATOM 691 O O . HIS A 1 89 ? 34.296 5.718 -0.177 1.00 74.12 89 HIS A O 1
ATOM 697 N N . GLY A 1 90 ? 34.649 5.020 -2.279 1.00 76.75 90 GLY A N 1
ATOM 698 C CA . GLY A 1 90 ? 34.566 3.585 -1.971 1.00 76.75 90 GLY A CA 1
ATOM 699 C C . GLY A 1 90 ? 33.147 3.067 -1.680 1.00 76.75 90 GLY A C 1
ATOM 700 O O . GLY A 1 90 ? 32.191 3.437 -2.363 1.00 76.75 90 GLY A O 1
ATOM 701 N N . CYS A 1 91 ? 33.029 2.171 -0.694 1.00 84.38 91 CYS A N 1
ATOM 702 C CA . CYS A 1 91 ? 31.787 1.512 -0.268 1.00 84.38 91 CYS A CA 1
ATOM 703 C C . CYS A 1 91 ? 31.543 1.747 1.231 1.00 84.38 91 CYS A C 1
ATOM 705 O O . CYS A 1 91 ? 32.260 1.196 2.069 1.00 84.38 91 CYS A O 1
ATOM 707 N N . VAL A 1 92 ? 30.486 2.477 1.586 1.00 86.75 92 VAL A N 1
ATOM 708 C CA . VAL A 1 92 ? 30.035 2.616 2.979 1.00 86.75 92 VAL A CA 1
ATOM 709 C C . VAL A 1 92 ? 29.027 1.511 3.293 1.00 86.75 92 VAL A C 1
ATOM 711 O O . VAL A 1 92 ? 28.014 1.370 2.612 1.00 86.75 92 VAL A O 1
ATOM 714 N N . ARG A 1 93 ? 29.290 0.712 4.333 1.00 88.69 93 ARG A N 1
ATOM 715 C CA . ARG A 1 93 ? 28.368 -0.336 4.805 1.00 88.69 93 ARG A CA 1
ATOM 716 C C . ARG A 1 93 ? 27.532 0.179 5.975 1.00 88.69 93 ARG A C 1
ATOM 718 O O . ARG A 1 93 ? 28.073 0.809 6.882 1.00 88.69 93 ARG A O 1
ATOM 725 N N . THR A 1 94 ? 26.225 -0.083 5.996 1.00 87.38 94 THR A N 1
ATOM 726 C CA . THR A 1 94 ? 25.370 0.289 7.139 1.00 87.38 94 THR A CA 1
ATOM 727 C C . THR A 1 94 ? 24.215 -0.685 7.344 1.00 87.38 94 THR A C 1
ATOM 729 O O . THR A 1 94 ? 23.482 -1.008 6.411 1.00 87.38 94 THR A O 1
ATOM 732 N N . GLU A 1 95 ? 24.027 -1.140 8.583 1.00 88.31 95 GLU A N 1
ATOM 733 C CA . GLU A 1 95 ? 23.013 -2.136 8.938 1.00 88.31 95 GLU A CA 1
ATOM 734 C C . GLU A 1 95 ? 21.715 -1.478 9.446 1.00 88.31 95 GLU A C 1
ATOM 736 O O . GLU A 1 95 ? 21.728 -0.641 10.347 1.00 88.31 95 GLU A O 1
ATOM 741 N N . LEU A 1 96 ? 20.574 -1.875 8.876 1.00 86.31 96 LEU A N 1
ATOM 742 C CA . LEU A 1 96 ? 19.231 -1.423 9.241 1.00 86.31 96 LEU A CA 1
ATOM 743 C C . LEU A 1 96 ? 18.350 -2.623 9.601 1.00 86.31 96 LEU A C 1
ATOM 745 O O . LEU A 1 96 ? 18.020 -3.457 8.757 1.00 86.31 96 LEU A O 1
ATOM 749 N N . LYS A 1 97 ? 17.899 -2.689 10.855 1.00 83.75 97 LYS A N 1
ATOM 750 C CA . LYS A 1 97 ? 16.896 -3.667 11.292 1.00 83.75 97 LYS A CA 1
ATOM 751 C C . LYS A 1 97 ? 15.493 -3.174 10.927 1.00 83.75 97 LYS A C 1
ATOM 753 O O . LYS A 1 97 ? 15.023 -2.182 11.480 1.00 83.75 97 LYS A O 1
ATOM 758 N N . LEU A 1 98 ? 14.812 -3.873 10.019 1.00 80.12 98 LEU A N 1
ATOM 759 C CA . LEU A 1 98 ? 13.477 -3.506 9.537 1.00 80.12 98 LEU A CA 1
ATOM 760 C C . LEU A 1 98 ? 12.556 -4.730 9.528 1.00 80.12 98 LEU A C 1
ATOM 762 O O . LEU A 1 98 ? 12.813 -5.702 8.828 1.00 80.12 98 LEU A O 1
ATOM 766 N N . GLU A 1 99 ? 11.461 -4.673 10.290 1.00 78.81 99 GLU A N 1
ATOM 767 C CA . GLU A 1 99 ? 10.525 -5.798 10.468 1.00 78.81 99 GLU A CA 1
ATOM 768 C C . GLU A 1 99 ? 11.276 -7.077 10.913 1.00 78.81 99 GLU A C 1
ATOM 770 O O . GLU A 1 99 ? 11.908 -7.061 11.970 1.00 78.81 99 GLU A O 1
ATOM 775 N N . ASN A 1 100 ? 11.239 -8.170 10.142 1.00 78.00 100 ASN A N 1
ATOM 776 C CA . ASN A 1 100 ? 11.976 -9.414 10.421 1.00 78.00 100 ASN A CA 1
ATOM 777 C C . ASN A 1 100 ? 13.299 -9.546 9.628 1.00 78.00 100 ASN A C 1
ATOM 779 O O . ASN A 1 100 ? 13.829 -10.655 9.486 1.00 78.00 100 ASN A O 1
ATOM 783 N N . TYR A 1 101 ? 13.817 -8.430 9.107 1.00 84.38 101 TYR A N 1
ATOM 784 C CA . TYR A 1 101 ? 15.016 -8.353 8.273 1.00 84.38 101 TYR A CA 1
ATOM 785 C C . TYR A 1 101 ? 16.147 -7.597 8.968 1.00 84.38 101 TYR A C 1
ATOM 787 O O . TYR A 1 101 ? 15.924 -6.618 9.686 1.00 84.38 101 TYR A O 1
ATOM 795 N N . LEU A 1 102 ? 17.372 -8.034 8.693 1.00 87.12 102 LEU A N 1
ATOM 796 C CA . LEU A 1 102 ? 18.599 -7.308 8.986 1.00 87.12 102 LEU A CA 1
ATOM 797 C C . LEU A 1 102 ? 19.220 -6.914 7.646 1.00 87.12 102 LEU A C 1
ATOM 799 O O . LEU A 1 102 ? 19.723 -7.768 6.915 1.00 87.12 102 LEU A O 1
ATOM 803 N N . VAL A 1 103 ? 19.079 -5.642 7.285 1.00 92.44 103 VAL A N 1
ATOM 804 C CA . VAL A 1 103 ? 19.400 -5.132 5.953 1.00 92.44 103 VAL A CA 1
ATOM 805 C C . VAL A 1 103 ? 20.780 -4.490 5.983 1.00 92.44 103 VAL A C 1
ATOM 807 O O . VAL A 1 103 ? 20.940 -3.417 6.554 1.00 92.44 103 VAL A O 1
ATOM 810 N N . ASN A 1 104 ? 21.770 -5.125 5.364 1.00 92.06 104 ASN A N 1
ATOM 811 C CA . ASN A 1 104 ? 23.094 -4.538 5.171 1.00 92.06 104 ASN A CA 1
ATOM 812 C C . ASN A 1 104 ? 23.089 -3.726 3.870 1.00 92.06 104 ASN A C 1
ATOM 814 O O . ASN A 1 104 ? 23.070 -4.305 2.784 1.00 92.06 104 ASN A O 1
ATOM 818 N N . MET A 1 105 ? 23.055 -2.400 3.971 1.00 92.94 105 MET A N 1
ATOM 819 C CA . MET A 1 105 ? 23.084 -1.494 2.822 1.00 92.94 105 MET A CA 1
ATOM 820 C C . MET A 1 105 ? 24.532 -1.153 2.461 1.00 92.94 105 MET A C 1
ATOM 822 O O . MET A 1 105 ? 25.321 -0.801 3.336 1.00 92.94 105 MET A O 1
ATOM 826 N N . LEU A 1 106 ? 24.865 -1.261 1.176 1.00 93.06 106 LEU A N 1
ATOM 827 C CA . LEU A 1 106 ? 26.171 -0.935 0.604 1.00 93.06 106 LEU A CA 1
ATOM 828 C C . LEU A 1 106 ? 26.028 0.335 -0.244 1.00 93.06 106 LEU A C 1
ATOM 830 O O . LEU A 1 106 ? 25.515 0.265 -1.359 1.00 93.06 106 LEU A O 1
ATOM 834 N N . ASP A 1 107 ? 26.418 1.491 0.283 1.00 91.81 107 ASP A N 1
ATOM 835 C CA . ASP A 1 107 ? 26.362 2.771 -0.428 1.00 91.81 107 ASP A CA 1
ATOM 836 C C . ASP A 1 107 ? 27.670 3.024 -1.184 1.00 91.81 107 ASP A C 1
ATOM 838 O O . ASP A 1 107 ? 28.729 3.205 -0.581 1.00 91.81 107 ASP A O 1
ATOM 842 N N . MET A 1 108 ? 27.595 2.989 -2.516 1.00 92.00 108 MET A N 1
ATOM 843 C CA . MET A 1 108 ? 28.764 3.067 -3.393 1.00 92.00 108 MET A CA 1
ATOM 844 C C . MET A 1 108 ? 29.062 4.495 -3.855 1.00 92.00 108 MET A C 1
ATOM 846 O O . MET A 1 108 ? 28.159 5.277 -4.161 1.00 92.00 108 MET A O 1
ATOM 850 N N . GLY A 1 109 ? 30.340 4.805 -4.063 1.00 88.06 109 GLY A N 1
ATOM 851 C CA . GLY A 1 109 ? 30.751 5.974 -4.837 1.00 88.06 109 GLY A CA 1
ATOM 852 C C . GLY A 1 109 ? 30.134 5.996 -6.242 1.00 88.06 109 GLY A C 1
ATOM 853 O O . GLY A 1 109 ? 29.943 4.959 -6.876 1.00 88.06 109 GLY A O 1
ATOM 854 N N . GLY A 1 110 ? 29.761 7.190 -6.717 1.00 88.38 110 GLY A N 1
ATOM 855 C CA . GLY A 1 110 ? 29.059 7.373 -7.999 1.00 88.38 110 GLY A CA 1
ATOM 856 C C . GLY A 1 110 ? 29.819 8.140 -9.079 1.00 88.38 110 GLY A C 1
ATOM 857 O O . GLY A 1 110 ? 29.303 8.232 -10.190 1.00 88.38 110 GLY A O 1
ATOM 858 N N . ALA A 1 111 ? 30.986 8.710 -8.767 1.00 87.19 111 ALA A N 1
ATOM 859 C CA . ALA A 1 111 ? 31.791 9.465 -9.729 1.00 87.19 111 ALA A CA 1
ATOM 860 C C . ALA A 1 111 ? 32.419 8.523 -10.775 1.00 87.19 111 ALA A C 1
ATOM 862 O O . ALA A 1 111 ? 32.634 7.351 -10.444 1.00 87.19 111 ALA A O 1
ATOM 863 N N . PRO A 1 112 ? 32.690 8.984 -12.014 1.00 86.38 112 PRO A N 1
ATOM 864 C CA . PRO A 1 112 ? 33.185 8.146 -13.106 1.00 86.38 112 PRO A CA 1
ATOM 865 C C . PRO A 1 112 ? 34.330 7.211 -12.703 1.00 86.38 112 PRO A C 1
ATOM 867 O O . PRO A 1 112 ? 34.222 6.009 -12.948 1.00 86.38 112 PRO A O 1
ATOM 870 N N . GLU A 1 113 ? 35.349 7.726 -12.003 1.00 84.88 113 GLU A N 1
ATOM 871 C CA . GLU A 1 113 ? 36.532 6.949 -11.591 1.00 84.88 113 GLU A CA 1
ATOM 872 C C . GLU A 1 113 ? 36.185 5.726 -10.721 1.00 84.88 113 GLU A C 1
ATOM 874 O O . GLU A 1 113 ? 36.812 4.675 -10.831 1.00 84.88 113 GLU A O 1
ATOM 879 N N . VAL A 1 114 ? 35.173 5.841 -9.852 1.00 85.00 114 VAL A N 1
ATOM 880 C CA . VAL A 1 114 ? 34.861 4.829 -8.825 1.00 85.00 114 VAL A CA 1
ATOM 881 C C . VAL A 1 114 ? 33.722 3.880 -9.207 1.00 85.00 114 VAL A C 1
ATOM 883 O O . VAL A 1 114 ? 33.530 2.869 -8.527 1.00 85.00 114 VAL A O 1
ATOM 886 N N . ARG A 1 115 ? 32.985 4.133 -10.301 1.00 86.19 115 ARG A N 1
ATOM 887 C CA . ARG A 1 115 ? 31.861 3.277 -10.755 1.00 86.19 115 ARG A CA 1
ATOM 888 C C . ARG A 1 115 ? 32.274 1.825 -11.019 1.00 86.19 115 ARG A C 1
ATOM 890 O O . ARG A 1 115 ? 31.473 0.919 -10.804 1.00 86.19 115 ARG A O 1
ATOM 897 N N . GLY A 1 116 ? 33.526 1.581 -11.417 1.00 85.50 116 GLY A N 1
ATOM 898 C CA . GLY A 1 116 ? 34.054 0.227 -11.631 1.00 85.50 116 GLY A CA 1
ATOM 899 C C . GLY A 1 116 ? 33.929 -0.686 -10.401 1.00 85.50 116 GLY A C 1
ATOM 900 O O . GLY A 1 116 ? 33.607 -1.867 -10.546 1.00 85.50 116 GLY A O 1
ATOM 901 N N . SER A 1 117 ? 34.073 -0.124 -9.193 1.00 86.81 117 SER A N 1
ATOM 902 C CA . SER A 1 117 ? 33.999 -0.855 -7.915 1.00 86.81 117 SER A CA 1
ATOM 903 C C . SER A 1 117 ? 32.649 -1.537 -7.658 1.00 86.81 117 SER A C 1
ATOM 905 O O . SER A 1 117 ? 32.588 -2.532 -6.935 1.00 86.81 117 SER A O 1
ATOM 907 N N . TRP A 1 118 ? 31.557 -1.080 -8.290 1.00 92.44 118 TRP A N 1
ATOM 908 C CA . TRP A 1 118 ? 30.229 -1.695 -8.140 1.00 92.44 118 TRP A CA 1
ATOM 909 C C . TRP A 1 118 ? 30.263 -3.198 -8.474 1.00 92.44 118 TRP A C 1
ATOM 911 O O . TRP A 1 118 ? 29.576 -4.000 -7.834 1.00 92.44 118 TRP A O 1
ATOM 921 N N . ARG A 1 119 ? 31.125 -3.589 -9.427 1.00 90.25 119 ARG A N 1
ATOM 922 C CA . ARG A 1 119 ? 31.295 -4.966 -9.920 1.00 90.25 119 ARG A CA 1
ATOM 923 C C . ARG A 1 119 ? 31.758 -5.951 -8.848 1.00 90.25 119 ARG A C 1
ATOM 925 O O . ARG A 1 119 ? 31.390 -7.127 -8.912 1.00 90.25 119 ARG A O 1
ATOM 932 N N . GLU A 1 120 ? 32.499 -5.486 -7.844 1.00 88.19 120 GLU A N 1
ATOM 933 C CA . GLU A 1 120 ? 32.932 -6.315 -6.714 1.00 88.19 120 GLU A CA 1
ATOM 934 C C . GLU A 1 120 ? 31.750 -6.722 -5.822 1.00 88.19 120 GLU A C 1
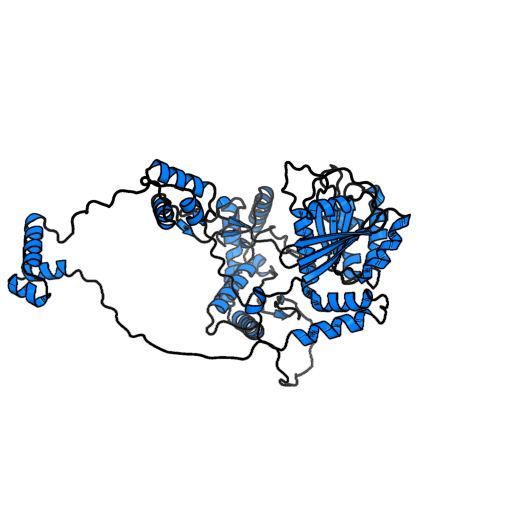ATOM 936 O O . GLU A 1 120 ? 31.663 -7.870 -5.381 1.00 88.19 120 GLU A O 1
ATOM 941 N N . HIS A 1 121 ? 30.798 -5.808 -5.620 1.00 90.25 121 HIS A N 1
ATOM 942 C CA . HIS A 1 121 ? 29.677 -5.976 -4.692 1.00 90.25 121 HIS A CA 1
ATOM 943 C C . HIS A 1 121 ? 28.436 -6.634 -5.324 1.00 90.25 121 HIS A C 1
ATOM 945 O O . HIS A 1 121 ? 27.548 -7.103 -4.607 1.00 90.25 121 HIS A O 1
ATOM 951 N N . TYR A 1 122 ? 28.386 -6.766 -6.657 1.00 92.75 122 TYR A N 1
ATOM 952 C CA . TYR A 1 122 ? 27.314 -7.484 -7.368 1.00 92.75 122 TYR A CA 1
ATOM 953 C C . TYR A 1 122 ? 27.124 -8.937 -6.895 1.00 92.75 122 TYR A C 1
ATOM 955 O O . TYR A 1 122 ? 26.021 -9.474 -7.010 1.00 92.75 122 TYR A O 1
ATOM 963 N N . GLY A 1 123 ? 28.176 -9.584 -6.377 1.00 87.50 123 GLY A N 1
ATOM 964 C CA . GLY A 1 123 ? 28.095 -10.941 -5.829 1.00 87.50 123 GLY A CA 1
ATOM 965 C C . GLY A 1 123 ? 27.329 -11.007 -4.505 1.00 87.50 123 GLY A C 1
ATOM 966 O O . GLY A 1 123 ? 26.391 -11.792 -4.388 1.00 87.50 123 GLY A O 1
ATOM 967 N N . GLU A 1 124 ? 27.681 -10.149 -3.540 1.00 90.88 124 GLU A N 1
ATOM 968 C CA . GLU A 1 124 ? 27.094 -10.151 -2.189 1.00 90.88 124 GLU A CA 1
ATOM 969 C C . GLU A 1 1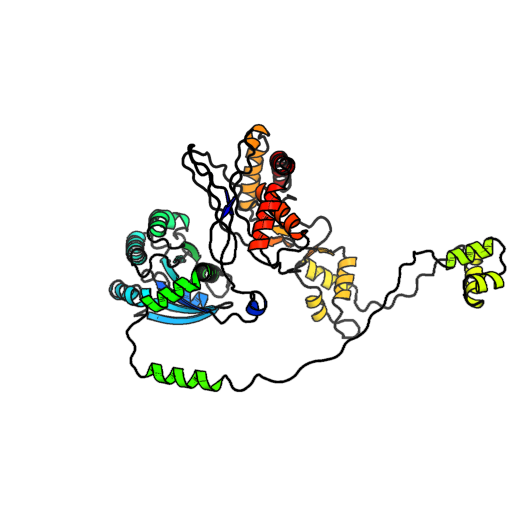24 ? 25.681 -9.542 -2.112 1.00 90.88 124 GLU A C 1
ATOM 971 O O . GLU A 1 124 ? 24.906 -9.874 -1.211 1.00 90.88 124 GLU A O 1
ATOM 976 N N . ALA A 1 125 ? 25.305 -8.693 -3.073 1.00 93.62 125 ALA A N 1
ATOM 977 C CA . ALA A 1 125 ? 23.973 -8.097 -3.161 1.00 93.62 125 ALA A CA 1
ATOM 978 C C . ALA A 1 125 ? 22.866 -9.144 -3.403 1.00 93.62 125 ALA A C 1
ATOM 980 O O . ALA A 1 125 ? 22.958 -9.952 -4.326 1.00 93.62 125 ALA A O 1
ATOM 981 N N . HIS A 1 126 ? 21.781 -9.088 -2.628 1.00 93.00 126 HIS A N 1
ATOM 982 C CA . HIS A 1 126 ? 20.556 -9.875 -2.845 1.00 93.00 126 HIS A CA 1
ATOM 983 C C . HIS A 1 126 ? 19.526 -9.110 -3.696 1.00 93.00 126 HIS A C 1
ATOM 985 O O . HIS A 1 126 ? 18.746 -9.717 -4.424 1.00 93.00 126 HIS A O 1
ATOM 991 N N . GLY A 1 127 ? 19.538 -7.777 -3.611 1.00 94.44 127 GLY A N 1
ATOM 992 C CA . GLY A 1 127 ? 18.718 -6.849 -4.390 1.00 94.44 127 GLY A CA 1
ATOM 993 C C . GLY A 1 127 ? 19.416 -5.493 -4.511 1.00 94.44 127 GLY A C 1
ATOM 994 O O . GLY A 1 127 ? 20.407 -5.239 -3.818 1.00 94.44 127 GLY A O 1
ATOM 995 N N . ILE A 1 128 ? 18.928 -4.637 -5.407 1.00 97.06 128 ILE A N 1
ATOM 996 C CA . ILE A 1 128 ? 19.611 -3.400 -5.808 1.00 97.06 128 ILE A CA 1
ATOM 997 C C . ILE A 1 128 ? 18.683 -2.196 -5.656 1.00 97.06 128 ILE A C 1
ATOM 999 O O . ILE A 1 128 ? 17.504 -2.263 -5.996 1.00 97.06 128 ILE A O 1
ATOM 1003 N N . ILE A 1 129 ? 19.235 -1.083 -5.178 1.00 97.38 129 ILE A N 1
ATOM 1004 C CA . ILE A 1 129 ? 18.631 0.246 -5.194 1.00 97.38 129 ILE A CA 1
ATOM 1005 C C . ILE A 1 129 ? 19.442 1.109 -6.161 1.00 97.38 129 ILE A C 1
ATOM 1007 O O . ILE A 1 129 ? 20.631 1.332 -5.947 1.00 97.38 129 ILE A O 1
ATOM 1011 N N . PHE A 1 130 ? 18.804 1.602 -7.217 1.00 97.19 130 PHE A N 1
ATOM 1012 C CA . PHE A 1 130 ? 19.417 2.488 -8.201 1.00 97.19 130 PHE A CA 1
ATOM 1013 C C . PHE A 1 130 ? 18.795 3.882 -8.082 1.00 97.19 130 PHE A C 1
ATOM 1015 O O . PHE A 1 130 ? 17.600 4.057 -8.319 1.00 97.19 130 PHE A O 1
ATOM 1022 N N . VAL A 1 131 ? 19.581 4.868 -7.652 1.00 96.25 131 VAL A N 1
ATOM 1023 C CA . VAL A 1 131 ? 19.090 6.223 -7.359 1.00 96.25 131 VAL A CA 1
ATOM 1024 C C . VAL A 1 131 ? 19.379 7.154 -8.527 1.00 96.25 131 VAL A C 1
ATOM 1026 O O . VAL A 1 131 ? 20.517 7.264 -8.984 1.00 96.25 131 VAL A O 1
ATOM 1029 N N . VAL A 1 132 ? 18.339 7.853 -8.976 1.00 96.00 132 VAL A N 1
ATOM 1030 C CA . VAL A 1 132 ? 18.363 8.776 -10.112 1.00 96.00 132 VAL A CA 1
ATOM 1031 C C . VAL A 1 132 ? 18.036 10.184 -9.617 1.00 96.00 132 VAL A C 1
ATOM 1033 O O . VAL A 1 132 ? 17.079 10.363 -8.864 1.00 96.00 132 VAL A O 1
ATOM 1036 N N . ASP A 1 133 ? 18.801 11.193 -10.041 1.00 94.56 133 ASP A N 1
ATOM 1037 C CA . ASP A 1 133 ? 18.390 12.591 -9.876 1.00 94.56 133 ASP A CA 1
ATOM 1038 C C . ASP A 1 133 ? 17.331 12.921 -10.930 1.00 94.56 133 ASP A C 1
ATOM 1040 O O . ASP A 1 133 ? 17.656 13.171 -12.087 1.00 94.56 133 ASP A O 1
ATOM 1044 N N . SER A 1 134 ? 16.059 12.934 -10.535 1.00 94.19 134 SER A N 1
ATOM 1045 C CA . SER A 1 134 ? 14.949 13.178 -11.465 1.00 94.19 134 SER A CA 1
ATOM 1046 C C . SER A 1 134 ? 14.998 14.580 -12.085 1.00 94.19 134 SER A C 1
ATOM 1048 O O . SER A 1 134 ? 14.370 14.809 -13.111 1.00 94.19 134 SER A O 1
ATOM 1050 N N . SER A 1 135 ? 15.715 15.533 -11.480 1.00 92.81 135 SER A N 1
ATOM 1051 C CA . SER A 1 135 ? 15.851 16.898 -12.008 1.00 92.81 135 SER A CA 1
ATOM 1052 C C . SER A 1 135 ? 16.950 17.049 -13.063 1.00 92.81 135 SER A C 1
ATOM 1054 O O . SER A 1 135 ? 16.957 18.027 -13.808 1.00 92.81 135 SER A O 1
ATOM 1056 N N . ASP A 1 136 ? 17.870 16.087 -13.143 1.00 92.62 136 ASP A N 1
ATOM 1057 C CA . ASP A 1 136 ? 19.058 16.131 -13.995 1.00 92.62 136 ASP A CA 1
ATOM 1058 C C . ASP A 1 136 ? 18.755 15.538 -15.380 1.00 92.62 136 ASP A C 1
ATOM 1060 O O . ASP A 1 136 ? 19.231 14.465 -15.758 1.00 92.62 136 ASP A O 1
ATOM 1064 N N . ARG A 1 137 ? 17.894 16.228 -16.144 1.00 91.12 137 ARG A N 1
ATOM 1065 C CA . ARG A 1 137 ? 17.462 15.773 -17.480 1.00 91.12 137 ARG A CA 1
ATOM 1066 C C . ARG A 1 137 ? 18.637 15.625 -18.463 1.00 91.12 137 ARG A C 1
ATOM 1068 O O . ARG A 1 137 ? 18.559 14.790 -19.359 1.00 91.12 137 ARG A O 1
ATOM 1075 N N . GLN A 1 138 ? 19.731 16.372 -18.274 1.00 91.81 138 GLN A N 1
ATOM 1076 C CA . GLN A 1 138 ? 20.928 16.306 -19.123 1.00 91.81 138 GLN A CA 1
ATOM 1077 C C . GLN A 1 138 ? 21.688 14.981 -18.958 1.00 91.81 138 GLN A C 1
ATOM 1079 O O . GLN A 1 138 ? 22.006 14.334 -19.956 1.00 91.81 138 GLN A O 1
ATOM 1084 N N . ARG A 1 139 ? 21.928 14.516 -17.722 1.00 93.50 139 ARG A N 1
ATOM 1085 C CA . ARG A 1 139 ? 22.669 13.261 -17.491 1.00 93.50 139 ARG A CA 1
ATOM 1086 C C . ARG A 1 139 ? 21.826 11.990 -17.632 1.00 93.50 139 ARG A C 1
ATOM 1088 O O . ARG A 1 139 ? 22.346 10.895 -17.446 1.00 93.50 139 ARG A O 1
ATOM 1095 N N . MET A 1 140 ? 20.559 12.072 -18.051 1.00 93.00 140 MET A N 1
ATOM 1096 C CA . MET A 1 140 ? 19.703 10.888 -18.258 1.00 93.00 140 MET A CA 1
ATOM 1097 C C . MET A 1 140 ? 20.274 9.860 -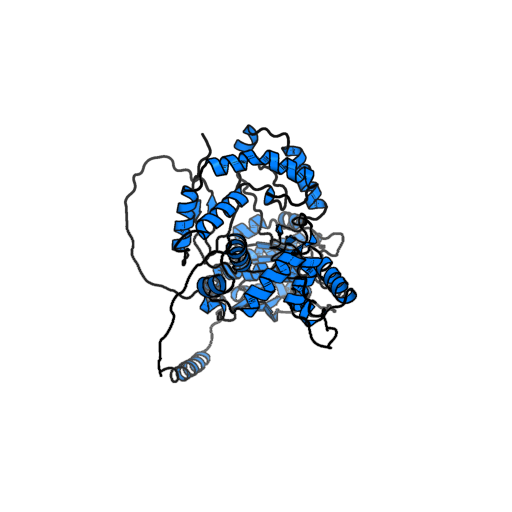19.247 1.00 93.00 140 MET A C 1
ATOM 1099 O O . MET A 1 140 ? 20.035 8.664 -19.083 1.00 93.00 140 MET A O 1
ATOM 1103 N N . LYS A 1 141 ? 21.068 10.292 -20.238 1.00 93.44 141 LYS A N 1
ATOM 1104 C CA . LYS A 1 141 ? 21.798 9.377 -21.132 1.00 93.44 141 LYS A CA 1
ATOM 1105 C C . LYS A 1 141 ? 22.839 8.548 -20.362 1.00 93.44 141 LYS A C 1
ATOM 1107 O O . LYS A 1 141 ? 22.829 7.324 -20.452 1.00 93.44 141 LYS A O 1
ATOM 1112 N N . GLU A 1 142 ? 23.651 9.201 -19.534 1.00 94.88 142 GLU A N 1
ATOM 1113 C CA . GLU A 1 142 ? 24.653 8.566 -18.666 1.00 94.88 142 GLU A CA 1
ATOM 1114 C C . GLU A 1 142 ? 23.993 7.653 -17.609 1.00 94.88 142 GLU A C 1
ATOM 1116 O O . GLU A 1 142 ? 24.461 6.541 -17.360 1.00 94.88 142 GLU A O 1
ATOM 1121 N N . VAL A 1 143 ? 22.851 8.069 -17.039 1.00 96.06 143 VAL A N 1
ATOM 1122 C CA . VAL A 1 143 ? 22.025 7.236 -16.140 1.00 96.06 143 VAL A CA 1
ATOM 1123 C C . VAL A 1 143 ? 21.584 5.950 -16.848 1.00 96.06 143 VAL A C 1
ATOM 1125 O O . VAL A 1 143 ? 21.674 4.867 -16.266 1.00 96.06 143 VAL A O 1
ATOM 1128 N N . LYS A 1 144 ? 21.123 6.055 -18.102 1.00 94.88 144 LYS A N 1
ATOM 1129 C CA . LYS A 1 144 ? 20.687 4.916 -18.921 1.00 94.88 144 LYS A CA 1
ATOM 1130 C C . LYS A 1 144 ? 21.846 3.972 -19.225 1.00 94.88 144 LYS A C 1
ATOM 1132 O O . LYS A 1 144 ? 21.701 2.768 -19.043 1.00 94.88 144 LYS A O 1
ATOM 1137 N N . GLU A 1 145 ? 22.994 4.501 -19.633 1.00 93.81 145 GLU A N 1
ATOM 1138 C CA . GLU A 1 145 ? 24.198 3.721 -19.944 1.00 93.81 145 GLU A CA 1
ATOM 1139 C C . GLU A 1 145 ? 24.720 2.964 -18.710 1.00 93.81 145 GLU A C 1
ATOM 1141 O O . GLU A 1 145 ? 24.942 1.753 -18.781 1.00 93.81 145 GLU A O 1
ATOM 1146 N N . ALA A 1 146 ? 24.790 3.627 -17.549 1.00 94.00 146 ALA A N 1
ATOM 1147 C CA . ALA A 1 146 ? 25.165 2.994 -16.283 1.00 94.00 146 ALA A CA 1
ATOM 1148 C C . ALA A 1 146 ? 24.165 1.908 -15.835 1.00 94.00 146 ALA A C 1
ATOM 1150 O O . ALA A 1 146 ? 24.573 0.865 -15.319 1.00 94.00 146 ALA A O 1
ATOM 1151 N N . LEU A 1 147 ? 22.859 2.115 -16.046 1.00 94.62 147 LEU A N 1
ATOM 1152 C CA . LEU A 1 147 ? 21.830 1.120 -15.725 1.00 94.62 147 LEU A CA 1
ATOM 1153 C C . LEU A 1 147 ? 21.853 -0.082 -16.686 1.00 94.62 147 LEU A C 1
ATOM 1155 O O . LEU A 1 147 ? 21.616 -1.214 -16.264 1.00 94.62 147 LEU A O 1
ATOM 1159 N N . VAL A 1 148 ? 22.167 0.147 -17.965 1.00 94.12 148 VAL A N 1
ATOM 1160 C CA . VAL A 1 148 ? 22.340 -0.905 -18.977 1.00 94.12 148 VAL A CA 1
ATOM 1161 C C . VAL A 1 148 ? 23.530 -1.804 -18.638 1.00 94.12 148 VAL A C 1
ATOM 1163 O O . VAL A 1 148 ? 23.388 -3.024 -18.692 1.00 94.12 148 VAL A O 1
ATOM 1166 N N . ASP A 1 149 ? 24.681 -1.235 -18.271 1.00 93.00 149 ASP A N 1
ATOM 1167 C CA . ASP A 1 149 ? 25.859 -2.010 -17.854 1.00 93.00 149 ASP A CA 1
ATOM 1168 C C . ASP A 1 149 ? 25.584 -2.827 -16.578 1.00 93.00 149 ASP A C 1
ATOM 1170 O O . ASP A 1 149 ? 25.835 -4.034 -16.530 1.00 93.00 149 ASP A O 1
ATOM 1174 N N . LEU A 1 150 ? 24.964 -2.188 -15.579 1.00 94.31 150 LEU A N 1
ATOM 1175 C CA . LEU A 1 150 ? 24.534 -2.814 -14.330 1.00 94.31 150 LEU A CA 1
ATOM 1176 C C . LEU A 1 150 ? 23.624 -4.031 -14.573 1.00 94.31 150 LEU A C 1
ATOM 1178 O O . LEU A 1 150 ? 23.899 -5.116 -14.059 1.00 94.31 150 LEU A O 1
ATOM 1182 N N . LEU A 1 151 ? 22.554 -3.876 -15.362 1.00 92.50 151 LEU A N 1
ATOM 1183 C CA . LEU A 1 151 ? 21.551 -4.928 -15.577 1.00 92.50 151 LEU A CA 1
ATOM 1184 C C . LEU A 1 151 ? 21.998 -6.044 -16.531 1.00 92.50 151 LEU A C 1
ATOM 1186 O O . LEU A 1 151 ? 21.507 -7.167 -16.406 1.00 92.50 151 LEU A O 1
ATOM 1190 N N . LYS A 1 152 ? 22.944 -5.775 -17.440 1.00 91.69 152 LYS A N 1
ATOM 1191 C CA . LYS A 1 152 ? 23.573 -6.806 -18.285 1.00 91.69 152 LYS A CA 1
ATOM 1192 C C . LYS A 1 152 ? 24.455 -7.774 -17.492 1.00 91.69 152 LYS A C 1
ATOM 1194 O O . LYS A 1 152 ? 24.721 -8.877 -17.966 1.00 91.69 152 LYS A O 1
ATOM 1199 N N . HIS A 1 153 ? 24.943 -7.385 -16.314 1.00 92.56 153 HIS A N 1
ATOM 1200 C CA . HIS A 1 153 ? 25.938 -8.176 -15.600 1.00 92.56 153 HIS A CA 1
ATOM 1201 C C . HIS A 1 153 ? 25.357 -9.505 -15.055 1.00 92.56 153 HIS A C 1
ATOM 1203 O O . HIS A 1 153 ? 24.336 -9.495 -14.358 1.00 92.56 153 HIS A O 1
ATOM 1209 N N . PRO A 1 154 ? 26.008 -10.671 -15.260 1.00 88.81 154 PRO A N 1
ATOM 1210 C CA . PRO A 1 154 ? 25.437 -11.978 -14.905 1.00 88.81 154 PRO A CA 1
ATOM 1211 C C . PRO A 1 154 ? 25.284 -12.221 -13.394 1.00 88.81 154 PRO A C 1
ATOM 1213 O O . PRO A 1 154 ? 24.472 -13.047 -12.985 1.00 88.81 154 PRO A O 1
ATOM 1216 N N . ARG A 1 155 ? 25.996 -11.476 -12.533 1.00 90.50 155 ARG A N 1
ATOM 1217 C CA . ARG A 1 155 ? 25.748 -11.459 -11.068 1.00 90.50 155 ARG A CA 1
ATOM 1218 C C . ARG A 1 155 ? 24.572 -10.560 -10.642 1.00 90.50 155 ARG A C 1
ATOM 1220 O O . ARG A 1 155 ? 24.207 -10.573 -9.472 1.00 90.50 155 ARG A O 1
ATOM 1227 N N . VAL A 1 156 ? 23.987 -9.791 -11.564 1.00 91.88 156 VAL A N 1
ATOM 1228 C CA . VAL A 1 156 ? 22.882 -8.843 -11.320 1.00 91.88 156 VAL A CA 1
ATOM 1229 C C . VAL A 1 156 ? 21.568 -9.325 -11.933 1.00 91.88 156 VAL A C 1
ATOM 1231 O O . VAL A 1 156 ? 20.546 -9.278 -11.254 1.00 91.88 156 VAL A O 1
ATOM 1234 N N . ALA A 1 157 ? 21.582 -9.833 -13.170 1.00 88.25 157 ALA A N 1
ATOM 1235 C CA . ALA A 1 157 ? 20.383 -10.305 -13.872 1.00 88.25 157 ALA A CA 1
ATOM 1236 C C . ALA A 1 157 ? 19.518 -11.239 -12.995 1.00 88.25 157 ALA A C 1
ATOM 1238 O O . ALA A 1 157 ? 20.030 -12.172 -12.371 1.00 88.25 157 ALA A O 1
ATOM 1239 N N . GLY A 1 158 ? 18.216 -10.974 -12.893 1.00 83.88 158 GLY A N 1
ATOM 1240 C CA . GLY A 1 158 ? 17.269 -11.702 -12.042 1.00 83.88 158 GLY A CA 1
ATOM 1241 C C . GLY A 1 158 ? 17.238 -11.278 -10.567 1.00 83.88 158 GLY A C 1
ATOM 1242 O O . GLY A 1 158 ? 16.332 -11.689 -9.848 1.00 83.88 158 GLY A O 1
ATOM 1243 N N . LYS A 1 159 ? 18.168 -10.440 -10.086 1.00 92.19 159 LYS A N 1
ATOM 1244 C CA . LYS A 1 159 ? 18.045 -9.810 -8.758 1.00 92.19 159 LYS A CA 1
ATOM 1245 C C . LYS A 1 159 ? 17.066 -8.627 -8.851 1.00 92.19 159 LYS A C 1
ATOM 1247 O O . LYS A 1 159 ? 17.093 -7.913 -9.859 1.00 92.19 159 LYS A O 1
ATOM 1252 N N . PRO A 1 160 ? 16.188 -8.402 -7.856 1.00 93.94 160 PRO A N 1
ATOM 1253 C CA . PRO A 1 160 ? 15.195 -7.334 -7.913 1.00 93.94 160 PRO A CA 1
ATOM 1254 C C . PRO A 1 160 ? 15.833 -5.940 -7.806 1.00 93.94 160 PRO A C 1
ATOM 1256 O O . PRO A 1 160 ? 16.802 -5.734 -7.071 1.00 93.94 160 PRO A O 1
ATOM 1259 N N . LEU A 1 161 ? 15.247 -4.990 -8.533 1.00 95.50 161 LEU A N 1
ATOM 1260 C CA . LEU A 1 161 ? 15.679 -3.606 -8.694 1.00 95.50 161 LEU A CA 1
ATOM 1261 C C . LEU A 1 161 ? 14.617 -2.646 -8.137 1.00 95.50 161 LEU A C 1
ATOM 1263 O O . LEU A 1 161 ? 13.467 -2.652 -8.568 1.00 95.50 161 LEU A O 1
ATOM 1267 N N . LEU A 1 162 ? 15.023 -1.769 -7.227 1.00 96.50 162 LEU A N 1
ATOM 1268 C CA . LEU A 1 162 ? 14.270 -0.584 -6.833 1.00 96.50 162 LEU A CA 1
ATOM 1269 C C . LEU A 1 162 ? 14.913 0.644 -7.480 1.00 96.50 162 LEU A C 1
ATOM 1271 O O . LEU A 1 162 ? 16.041 0.993 -7.139 1.00 96.50 162 LEU A O 1
ATOM 1275 N N . VAL A 1 163 ? 14.196 1.333 -8.362 1.00 96.38 163 VAL A N 1
ATOM 1276 C CA . VAL A 1 163 ? 14.611 2.651 -8.855 1.00 96.38 163 VAL A CA 1
ATOM 1277 C C . VAL A 1 163 ? 14.048 3.719 -7.918 1.00 96.38 163 VAL A C 1
ATOM 1279 O O . VAL A 1 163 ? 12.835 3.811 -7.723 1.00 96.38 163 VAL A O 1
ATOM 1282 N N . LEU A 1 164 ? 14.922 4.535 -7.330 1.00 94.88 164 LEU A N 1
ATOM 1283 C CA . LEU A 1 164 ? 14.520 5.720 -6.571 1.00 94.88 164 LEU A CA 1
ATOM 1284 C C . LEU A 1 164 ? 14.620 6.948 -7.472 1.00 94.88 164 LEU A C 1
ATOM 1286 O O . LEU A 1 164 ? 15.718 7.430 -7.759 1.00 94.88 164 LEU A O 1
ATOM 1290 N N . ALA A 1 165 ? 13.463 7.450 -7.899 1.00 94.19 165 ALA A N 1
ATOM 1291 C CA . ALA A 1 165 ? 13.342 8.712 -8.617 1.00 94.19 165 ALA A CA 1
ATOM 1292 C C . ALA A 1 165 ? 13.437 9.852 -7.591 1.00 94.19 165 ALA A C 1
ATOM 1294 O O . ALA A 1 165 ? 12.438 10.277 -7.011 1.00 94.19 165 ALA A O 1
ATOM 1295 N N . ASN A 1 166 ? 14.663 10.283 -7.290 1.00 92.56 166 ASN A N 1
ATOM 1296 C CA . ASN A 1 166 ? 14.965 11.208 -6.201 1.00 92.56 166 ASN A CA 1
ATOM 1297 C C . ASN A 1 166 ? 14.879 12.681 -6.645 1.00 92.56 166 ASN A C 1
ATOM 1299 O O . ASN A 1 166 ? 14.891 12.980 -7.839 1.00 92.56 166 ASN A O 1
ATOM 1303 N N . LYS A 1 167 ? 14.846 13.601 -5.674 1.00 90.06 167 LYS A N 1
ATOM 1304 C CA . LYS A 1 167 ? 14.751 15.065 -5.849 1.00 90.06 167 LYS A CA 1
ATOM 1305 C C . LYS A 1 167 ? 13.444 15.552 -6.489 1.00 90.06 167 LYS A C 1
ATOM 1307 O O . LYS A 1 167 ? 13.428 16.521 -7.244 1.00 90.06 167 LYS A O 1
ATOM 1312 N N . GLN A 1 168 ? 12.337 14.892 -6.146 1.00 89.06 168 GLN A N 1
ATOM 1313 C CA . GLN A 1 168 ? 10.961 15.243 -6.551 1.00 89.06 168 GLN A CA 1
ATOM 1314 C C . GLN A 1 168 ? 10.442 16.557 -5.918 1.00 89.06 168 GLN A C 1
ATOM 1316 O O . GLN A 1 168 ? 9.309 16.966 -6.143 1.00 89.06 168 GLN A O 1
ATOM 1321 N N . ASP A 1 169 ? 11.278 17.205 -5.110 1.00 85.31 169 ASP A N 1
ATOM 1322 C CA . ASP A 1 169 ? 11.126 18.539 -4.521 1.00 85.31 169 ASP A CA 1
ATOM 1323 C C . ASP A 1 169 ? 11.460 19.676 -5.506 1.00 85.31 169 ASP A C 1
ATOM 1325 O O . ASP A 1 169 ? 11.069 20.820 -5.277 1.00 85.31 169 ASP A O 1
ATOM 1329 N N . LYS A 1 170 ? 12.151 19.376 -6.614 1.00 84.75 170 LYS A N 1
ATOM 1330 C CA . LYS A 1 170 ? 12.505 20.354 -7.649 1.00 84.75 170 LYS A CA 1
ATOM 1331 C C . LYS A 1 170 ? 11.450 20.429 -8.753 1.00 84.75 170 LYS A C 1
ATOM 1333 O O . LYS A 1 170 ? 10.998 19.406 -9.254 1.00 84.75 170 LYS A O 1
ATOM 1338 N N . ILE A 1 171 ? 11.177 21.647 -9.223 1.00 76.06 171 ILE A N 1
ATOM 1339 C CA . ILE A 1 171 ? 10.143 21.967 -10.229 1.00 76.06 171 ILE A CA 1
ATOM 1340 C C . ILE A 1 171 ? 10.278 21.138 -11.524 1.00 76.06 171 ILE A C 1
ATOM 1342 O O . ILE A 1 171 ? 9.277 20.683 -12.064 1.00 76.06 171 ILE A O 1
ATOM 1346 N N . ASN A 1 172 ? 11.506 20.884 -11.995 1.00 83.62 172 ASN A N 1
ATOM 1347 C CA . ASN A 1 172 ? 11.760 20.192 -13.271 1.00 83.62 172 ASN A CA 1
ATOM 1348 C C . ASN A 1 172 ? 11.916 18.659 -13.141 1.00 83.62 172 ASN A C 1
ATOM 1350 O O . ASN A 1 172 ? 12.357 18.003 -14.093 1.00 83.62 172 ASN A O 1
ATOM 1354 N N . ALA A 1 173 ? 11.612 18.086 -11.969 1.00 89.44 173 ALA A N 1
ATOM 1355 C CA . ALA A 1 173 ? 11.794 16.665 -11.687 1.00 89.44 173 ALA A CA 1
ATOM 1356 C C . ALA A 1 173 ? 10.921 15.767 -12.582 1.00 89.44 173 ALA A C 1
ATOM 1358 O O . ALA A 1 173 ? 9.704 15.913 -12.637 1.00 89.44 173 ALA A O 1
ATOM 1359 N N . LEU A 1 174 ? 11.563 14.812 -13.255 1.00 88.00 174 LEU A N 1
ATOM 1360 C CA . LEU A 1 174 ? 10.927 13.760 -14.043 1.00 88.00 174 LEU A CA 1
ATOM 1361 C C . LEU A 1 174 ? 9.989 12.902 -13.187 1.00 88.00 174 LEU A C 1
ATOM 1363 O O . LEU A 1 174 ? 10.383 12.390 -12.135 1.00 88.00 174 LEU A O 1
ATOM 1367 N N . LEU A 1 175 ? 8.774 12.676 -13.672 1.00 86.69 175 LEU A N 1
ATOM 1368 C CA . LEU A 1 175 ? 7.843 11.718 -13.087 1.00 86.69 175 LEU A CA 1
ATOM 1369 C C . LEU A 1 175 ? 8.227 10.272 -13.443 1.00 86.69 175 LEU A C 1
ATOM 1371 O O . LEU A 1 175 ? 8.995 9.998 -14.368 1.00 86.69 175 LEU A O 1
ATOM 1375 N N . GLY A 1 176 ? 7.672 9.313 -12.697 1.00 85.25 176 GLY A N 1
ATOM 1376 C CA . GLY A 1 176 ? 8.004 7.892 -12.850 1.00 85.25 176 GLY A CA 1
ATOM 1377 C C . GLY A 1 176 ? 7.722 7.321 -14.247 1.00 85.25 176 GLY A C 1
ATOM 1378 O O . GLY A 1 176 ? 8.438 6.422 -14.673 1.00 85.25 176 GLY A O 1
ATOM 1379 N N . ASN A 1 177 ? 6.731 7.850 -14.971 1.00 85.12 177 ASN A N 1
ATOM 1380 C CA . ASN A 1 177 ? 6.440 7.474 -16.359 1.00 85.12 177 ASN A CA 1
ATOM 1381 C C . ASN A 1 177 ? 7.479 8.035 -17.346 1.00 85.12 177 ASN A C 1
ATOM 1383 O O . ASN A 1 177 ? 8.021 7.263 -18.132 1.00 85.12 177 ASN A O 1
ATOM 1387 N N . GLU A 1 178 ? 7.855 9.317 -17.236 1.00 84.50 178 GLU A N 1
ATOM 1388 C CA . GLU A 1 178 ? 8.921 9.902 -18.068 1.00 84.50 178 GLU A CA 1
ATOM 1389 C C . GLU A 1 178 ? 10.236 9.114 -17.906 1.00 84.50 178 GLU A C 1
ATOM 1391 O O . GLU A 1 178 ? 10.938 8.847 -18.879 1.00 84.50 178 GLU A O 1
ATOM 1396 N N . LEU A 1 179 ? 10.552 8.668 -16.681 1.00 87.75 179 LEU A N 1
ATOM 1397 C CA . LEU A 1 179 ? 11.721 7.822 -16.413 1.00 87.75 179 LEU A CA 1
ATOM 1398 C C . LEU A 1 179 ? 11.622 6.416 -17.030 1.00 87.75 179 LEU A C 1
ATOM 1400 O O . LEU A 1 179 ? 12.649 5.887 -17.456 1.00 87.75 179 LEU A O 1
ATOM 1404 N N . ILE A 1 180 ? 10.429 5.809 -17.111 1.00 88.31 180 ILE A N 1
ATOM 1405 C CA . ILE A 1 180 ? 10.230 4.523 -17.811 1.00 88.31 180 ILE A CA 1
ATOM 1406 C C . ILE A 1 180 ? 10.552 4.674 -19.294 1.00 88.31 180 ILE A C 1
ATOM 1408 O O . ILE A 1 180 ? 11.280 3.845 -19.837 1.00 88.31 180 ILE A O 1
ATOM 1412 N N . GLU A 1 181 ? 10.047 5.731 -19.926 1.00 85.62 181 GLU A N 1
ATOM 1413 C CA . GLU A 1 181 ? 10.203 5.998 -21.357 1.00 85.62 181 GLU A CA 1
ATOM 1414 C C . GLU A 1 181 ? 11.664 6.341 -21.702 1.00 85.62 181 GLU A C 1
ATOM 1416 O O . GLU A 1 181 ? 12.309 5.632 -22.486 1.00 85.62 181 GLU A O 1
ATOM 1421 N N . ILE A 1 182 ? 12.230 7.361 -21.041 1.00 89.00 182 ILE A N 1
ATOM 1422 C CA . ILE A 1 182 ? 13.586 7.878 -21.293 1.00 89.00 182 ILE A CA 1
ATOM 1423 C C . ILE A 1 182 ? 14.649 6.805 -21.053 1.00 89.00 182 ILE A C 1
ATOM 1425 O O . ILE A 1 182 ? 15.511 6.587 -21.909 1.00 89.00 182 ILE A O 1
ATOM 1429 N N . LEU A 1 183 ? 14.592 6.092 -19.923 1.00 89.25 183 LEU A N 1
ATOM 1430 C CA . LEU A 1 183 ? 15.532 5.004 -19.624 1.00 89.25 183 LEU A CA 1
ATOM 1431 C C . LEU A 1 183 ? 15.148 3.692 -20.337 1.00 89.25 183 LEU A C 1
ATOM 1433 O O . LEU A 1 183 ? 15.946 2.758 -20.369 1.00 89.25 183 LEU A O 1
ATOM 1437 N N . SER A 1 184 ? 13.963 3.631 -20.955 1.00 89.06 184 SER A N 1
ATOM 1438 C CA . SER A 1 184 ? 13.386 2.453 -21.624 1.00 89.06 184 SER A CA 1
ATOM 1439 C C . SER A 1 184 ? 13.339 1.216 -20.714 1.00 89.06 184 SER A C 1
ATOM 1441 O O . SER A 1 184 ? 13.682 0.105 -21.129 1.00 89.06 184 SER A O 1
ATOM 1443 N N . LEU A 1 185 ? 12.941 1.427 -19.451 1.00 86.62 185 LEU A N 1
ATOM 1444 C CA . LEU A 1 185 ? 13.098 0.462 -18.354 1.00 86.62 185 LEU A CA 1
ATOM 1445 C C . LEU A 1 185 ? 12.466 -0.894 -18.650 1.00 86.62 185 LEU A C 1
ATOM 1447 O O . LEU A 1 185 ? 13.096 -1.911 -18.387 1.00 86.62 185 LEU A O 1
ATOM 1451 N N . GLU A 1 186 ? 11.264 -0.922 -19.224 1.00 81.81 186 GLU A N 1
ATOM 1452 C CA . GLU A 1 186 ? 10.542 -2.160 -19.532 1.00 81.81 186 GLU A CA 1
ATOM 1453 C C . GLU A 1 186 ? 11.386 -3.132 -20.374 1.00 81.81 186 GLU A C 1
ATOM 1455 O O . GLU A 1 186 ? 11.520 -4.306 -20.028 1.00 81.81 186 GLU A O 1
ATOM 1460 N N . LYS A 1 187 ? 12.058 -2.628 -21.418 1.00 83.56 187 LYS A N 1
ATOM 1461 C CA . LYS A 1 187 ? 12.942 -3.433 -22.273 1.00 83.56 187 LYS A CA 1
ATOM 1462 C C . LYS A 1 187 ? 14.139 -3.986 -21.495 1.00 83.56 187 LYS A C 1
ATOM 1464 O O . LYS A 1 187 ? 14.463 -5.162 -21.642 1.00 83.56 187 LYS A O 1
ATOM 1469 N N . LEU A 1 188 ? 14.778 -3.163 -20.661 1.00 82.75 188 LEU A N 1
ATOM 1470 C CA . LEU A 1 188 ? 15.969 -3.552 -19.892 1.00 82.75 188 LEU A CA 1
ATOM 1471 C C . LEU A 1 188 ? 15.645 -4.571 -18.793 1.00 82.75 188 LEU A C 1
ATOM 1473 O O . LEU A 1 188 ? 16.368 -5.548 -18.611 1.00 82.75 188 LEU A O 1
ATOM 1477 N N . VAL A 1 189 ? 14.536 -4.354 -18.089 1.00 86.12 189 VAL A N 1
ATOM 1478 C CA . VAL A 1 189 ? 14.049 -5.177 -16.975 1.00 86.12 189 VAL A CA 1
ATOM 1479 C C . VAL A 1 189 ? 13.578 -6.546 -17.476 1.00 86.12 189 VAL A C 1
ATOM 1481 O O . VAL A 1 189 ? 13.943 -7.569 -16.896 1.00 86.12 189 VAL A O 1
ATOM 1484 N N . ASN A 1 190 ? 12.857 -6.589 -18.602 1.00 84.19 190 ASN A N 1
ATOM 1485 C CA . ASN A 1 190 ? 12.458 -7.845 -19.240 1.00 84.19 190 ASN A CA 1
ATOM 1486 C C . ASN A 1 190 ? 13.673 -8.635 -19.765 1.00 84.19 190 ASN A C 1
ATOM 1488 O O . ASN A 1 190 ? 13.713 -9.858 -19.629 1.00 84.19 190 ASN A O 1
ATOM 1492 N N . GLN A 1 191 ? 14.696 -7.954 -20.301 1.00 81.88 191 GLN A N 1
ATOM 1493 C CA . GLN A 1 191 ? 15.950 -8.589 -20.729 1.00 81.88 191 GLN A CA 1
ATOM 1494 C C . GLN A 1 191 ? 16.760 -9.156 -19.553 1.00 81.88 191 GLN A C 1
ATOM 1496 O O . GLN A 1 191 ? 17.241 -10.285 -19.636 1.00 81.88 191 GLN A O 1
ATOM 1501 N N . SER A 1 192 ? 16.890 -8.416 -18.446 1.00 81.50 192 SER A N 1
ATOM 1502 C CA . SER A 1 192 ? 17.624 -8.882 -17.261 1.00 81.50 192 SER A CA 1
ATOM 1503 C C . SER A 1 192 ? 16.838 -9.880 -16.404 1.00 81.50 192 SER A C 1
ATOM 1505 O O . SER A 1 192 ? 17.419 -10.477 -15.498 1.00 81.50 192 SER A O 1
ATOM 1507 N N . ARG A 1 193 ? 15.531 -10.056 -16.654 1.00 83.69 193 ARG A N 1
ATOM 1508 C CA . ARG A 1 193 ? 14.574 -10.826 -15.831 1.00 83.69 193 ARG A CA 1
ATOM 1509 C C . ARG A 1 193 ? 14.483 -10.361 -14.369 1.00 83.69 193 ARG A C 1
ATOM 1511 O O . ARG A 1 193 ? 14.038 -11.113 -13.505 1.00 83.69 193 ARG A O 1
ATOM 1518 N N . SER A 1 194 ? 14.916 -9.139 -14.068 1.00 83.62 194 SER A N 1
ATOM 1519 C CA . SER A 1 194 ? 14.767 -8.539 -12.738 1.00 83.62 194 SER A CA 1
ATOM 1520 C C . SER A 1 194 ? 13.310 -8.143 -12.489 1.00 83.62 194 SER A C 1
ATOM 1522 O O . SER A 1 194 ? 12.647 -7.633 -13.382 1.00 83.62 194 SER A O 1
ATOM 1524 N N . LEU A 1 195 ? 12.809 -8.277 -11.258 1.00 87.00 195 LEU A N 1
ATOM 1525 C CA . LEU A 1 195 ? 11.607 -7.536 -10.852 1.00 87.00 195 LEU A CA 1
ATOM 1526 C C . LEU A 1 195 ? 11.987 -6.066 -10.636 1.00 87.00 195 LEU A C 1
ATOM 1528 O O . LEU A 1 195 ? 12.978 -5.805 -9.957 1.00 87.00 195 LEU A O 1
ATOM 1532 N N . CYS A 1 196 ? 11.211 -5.117 -11.166 1.00 91.31 196 CYS A N 1
ATOM 1533 C CA . CYS A 1 196 ? 11.468 -3.679 -11.024 1.00 91.31 196 CYS A CA 1
ATOM 1534 C C . CYS A 1 196 ? 10.293 -2.942 -10.365 1.00 91.31 196 CYS A C 1
ATOM 1536 O O . CYS A 1 196 ? 9.132 -3.252 -10.631 1.00 91.31 196 CYS A O 1
ATOM 1538 N N . HIS A 1 197 ? 10.598 -1.939 -9.540 1.00 90.62 197 HIS A N 1
ATOM 1539 C CA . HIS A 1 197 ? 9.645 -0.941 -9.040 1.00 90.62 197 HIS A CA 1
ATOM 1540 C C . HIS A 1 197 ? 10.299 0.437 -9.007 1.00 90.62 197 HIS A C 1
ATOM 1542 O O . HIS A 1 197 ? 11.493 0.549 -8.730 1.00 90.62 197 HIS A O 1
ATOM 1548 N N . ILE A 1 198 ? 9.507 1.483 -9.247 1.00 91.62 198 ILE A N 1
ATOM 1549 C CA . ILE A 1 198 ? 9.952 2.879 -9.215 1.00 91.62 198 ILE A CA 1
ATOM 1550 C C . ILE A 1 198 ? 9.207 3.597 -8.095 1.00 91.62 198 ILE A C 1
ATOM 1552 O O . ILE A 1 198 ? 7.977 3.622 -8.079 1.00 91.62 198 ILE A O 1
ATOM 1556 N N . GLU A 1 199 ? 9.946 4.205 -7.172 1.00 91.81 199 GLU A N 1
ATOM 1557 C CA . GLU A 1 199 ? 9.375 5.001 -6.086 1.00 91.81 199 GLU A CA 1
ATOM 1558 C C . GLU A 1 199 ? 9.905 6.449 -6.168 1.00 91.81 199 GLU A C 1
ATOM 1560 O O . GLU A 1 199 ? 11.118 6.654 -6.070 1.00 91.81 199 GLU A O 1
ATOM 1565 N N . PRO A 1 200 ? 9.034 7.462 -6.347 1.00 89.25 200 PRO A N 1
ATOM 1566 C CA . PRO A 1 200 ? 9.434 8.868 -6.307 1.00 89.25 200 PRO A CA 1
ATOM 1567 C C . PRO A 1 200 ? 9.731 9.306 -4.866 1.00 89.25 200 PRO A C 1
ATOM 1569 O O . PRO A 1 200 ? 8.945 9.020 -3.964 1.00 89.25 200 PRO A O 1
ATOM 1572 N N . CYS A 1 201 ? 10.838 10.011 -4.624 1.00 88.75 201 CYS A N 1
ATOM 1573 C CA . CYS A 1 201 ? 11.248 10.441 -3.282 1.00 88.75 201 CYS A CA 1
ATOM 1574 C C . CYS A 1 201 ? 12.001 11.783 -3.245 1.00 88.75 201 CYS A C 1
ATOM 1576 O O . CYS A 1 201 ? 12.483 12.283 -4.261 1.00 88.75 201 CYS A O 1
ATOM 1578 N N . SER A 1 202 ? 12.128 12.341 -2.038 1.00 86.69 202 SER A N 1
ATOM 1579 C CA . SER A 1 202 ? 12.831 13.604 -1.771 1.00 86.69 202 SER A CA 1
ATOM 1580 C C . SER A 1 202 ? 13.759 13.462 -0.569 1.00 86.69 202 SER A C 1
ATOM 1582 O O . SER A 1 202 ? 13.400 13.796 0.559 1.00 86.69 202 SER A O 1
ATOM 1584 N N . ALA A 1 203 ? 14.971 12.955 -0.801 1.00 79.38 203 ALA A N 1
ATOM 1585 C CA . ALA A 1 203 ? 15.919 12.624 0.267 1.00 79.38 203 ALA A CA 1
ATOM 1586 C C . ALA A 1 203 ? 16.486 13.827 1.055 1.00 79.38 203 ALA A C 1
ATOM 1588 O O . ALA A 1 203 ? 17.211 13.615 2.023 1.00 79.38 203 ALA A O 1
ATOM 1589 N N . SER A 1 204 ? 16.186 15.063 0.640 1.00 66.62 204 SER A N 1
ATOM 1590 C CA . SER A 1 204 ? 16.703 16.301 1.244 1.00 66.62 204 SER A CA 1
ATOM 1591 C C . SER A 1 204 ? 15.640 17.133 1.979 1.00 66.62 204 SER A C 1
ATOM 1593 O O . SER A 1 204 ? 15.926 18.263 2.365 1.00 66.62 204 SER A O 1
ATOM 1595 N N . MET A 1 205 ? 14.408 16.627 2.141 1.00 56.22 205 MET A N 1
ATOM 1596 C CA . MET A 1 205 ? 13.331 17.397 2.777 1.00 56.22 205 MET A CA 1
ATOM 1597 C C . MET A 1 205 ? 13.435 17.453 4.309 1.00 56.22 205 MET A C 1
ATOM 1599 O O . MET A 1 205 ? 13.881 16.517 4.973 1.00 56.22 205 MET A O 1
ATOM 1603 N N . ASP A 1 206 ? 12.983 18.581 4.851 1.00 43.59 206 ASP A N 1
ATOM 1604 C CA . ASP A 1 206 ? 13.300 19.044 6.199 1.00 43.59 206 ASP A CA 1
ATOM 1605 C C . ASP A 1 206 ? 12.536 18.315 7.333 1.00 43.59 206 ASP A C 1
ATOM 1607 O O . ASP A 1 206 ? 11.409 17.825 7.174 1.00 43.59 206 ASP A O 1
ATOM 1611 N N . LEU A 1 207 ? 13.143 18.285 8.523 1.00 47.09 207 LEU A N 1
ATOM 1612 C CA . LEU A 1 207 ? 12.716 17.539 9.716 1.00 47.09 207 LEU A CA 1
ATOM 1613 C C . LEU A 1 207 ? 11.275 17.838 10.162 1.00 47.09 207 LEU A C 1
ATOM 1615 O O . LEU A 1 207 ? 10.604 16.970 10.723 1.00 47.09 207 LEU A O 1
ATOM 1619 N N . ARG A 1 208 ? 10.758 19.035 9.863 1.00 44.91 208 ARG A N 1
ATOM 1620 C CA . ARG A 1 208 ? 9.402 19.474 10.244 1.00 44.91 208 ARG A CA 1
ATOM 1621 C C . ARG A 1 208 ? 8.270 18.754 9.489 1.00 44.91 208 ARG A C 1
ATOM 1623 O O . ARG A 1 208 ? 7.113 18.882 9.883 1.00 44.91 208 ARG A O 1
ATOM 1630 N N . ARG A 1 209 ? 8.564 17.979 8.434 1.00 44.38 209 ARG A N 1
ATOM 1631 C CA . ARG A 1 209 ? 7.579 17.164 7.687 1.00 44.38 209 ARG A CA 1
ATOM 1632 C C . ARG A 1 209 ? 8.022 15.703 7.534 1.00 44.38 209 ARG A C 1
ATOM 1634 O O . ARG A 1 209 ? 8.075 15.173 6.426 1.00 44.38 209 ARG A O 1
ATOM 1641 N N . TRP A 1 210 ? 8.274 15.009 8.647 1.00 42.78 210 TRP A N 1
ATOM 1642 C CA . TRP A 1 210 ? 8.617 13.571 8.674 1.00 42.78 210 TRP A CA 1
ATOM 1643 C C . TRP A 1 210 ? 7.453 12.632 8.290 1.00 42.78 210 TRP A C 1
ATOM 1645 O O . TRP A 1 210 ? 6.925 11.850 9.080 1.00 42.78 210 TRP A O 1
ATOM 1655 N N . SER A 1 211 ? 7.058 12.717 7.020 1.00 42.94 211 SER A N 1
ATOM 1656 C CA . SER A 1 211 ? 6.011 11.924 6.374 1.00 42.94 211 SER A CA 1
ATOM 1657 C C . SER A 1 211 ? 6.481 11.204 5.107 1.00 42.94 211 SER A C 1
ATOM 1659 O O . SER A 1 211 ? 5.702 10.419 4.565 1.00 42.94 211 SER A O 1
ATOM 1661 N N . ASP A 1 212 ? 7.730 11.390 4.650 1.00 51.34 212 ASP A N 1
ATOM 1662 C CA . ASP A 1 212 ? 8.253 10.743 3.432 1.00 51.34 212 ASP A CA 1
ATOM 1663 C C . ASP A 1 212 ? 8.596 9.258 3.663 1.00 51.34 212 ASP A C 1
ATOM 1665 O O . ASP A 1 212 ? 9.719 8.782 3.538 1.00 51.34 212 ASP A O 1
ATOM 1669 N N . ARG A 1 213 ? 7.554 8.478 3.968 1.00 65.31 213 ARG A N 1
ATOM 1670 C CA . ARG A 1 213 ? 7.571 7.013 4.077 1.00 65.31 213 ARG A CA 1
ATOM 1671 C C . ARG A 1 213 ? 7.928 6.326 2.748 1.00 65.31 213 ARG A C 1
ATOM 1673 O O . ARG A 1 213 ? 7.955 5.100 2.725 1.00 65.31 213 ARG A O 1
ATOM 1680 N N . LYS A 1 214 ? 8.162 7.083 1.667 1.00 80.12 214 LYS A N 1
ATOM 1681 C CA . LYS A 1 214 ? 8.365 6.620 0.287 1.00 80.12 214 LYS A CA 1
ATOM 1682 C C . LYS A 1 214 ? 9.644 5.795 0.145 1.00 80.12 214 LYS A C 1
ATOM 1684 O O . LYS A 1 214 ? 9.563 4.628 -0.217 1.00 80.12 214 LYS A O 1
ATOM 1689 N N . THR A 1 215 ? 10.803 6.304 0.568 1.00 82.44 215 THR A N 1
ATOM 1690 C CA . THR A 1 215 ? 12.071 5.536 0.548 1.00 82.44 215 THR A CA 1
ATOM 1691 C C . THR A 1 215 ? 11.947 4.205 1.308 1.00 82.44 215 THR A C 1
ATOM 1693 O O . THR A 1 215 ? 12.277 3.144 0.780 1.00 82.44 215 THR A O 1
ATOM 1696 N N . LEU A 1 216 ? 11.350 4.226 2.507 1.00 84.00 216 LEU A N 1
ATOM 1697 C CA . LEU A 1 216 ? 11.053 3.033 3.315 1.00 84.00 216 LEU A CA 1
ATOM 1698 C C . LEU A 1 216 ? 9.911 2.149 2.768 1.00 84.00 216 LEU A C 1
ATOM 1700 O O . LEU A 1 216 ? 9.772 1.001 3.196 1.00 84.00 216 LEU A O 1
ATOM 1704 N N . ARG A 1 217 ? 9.075 2.651 1.852 1.00 85.50 217 ARG A N 1
ATOM 1705 C CA . ARG A 1 217 ? 8.047 1.895 1.115 1.00 85.50 217 ARG A CA 1
ATOM 1706 C C . ARG A 1 217 ? 8.683 1.166 -0.065 1.00 85.50 217 ARG A C 1
ATOM 1708 O O . ARG A 1 217 ? 8.459 -0.035 -0.194 1.00 85.50 217 ARG A O 1
ATOM 1715 N N . GLY A 1 218 ? 9.544 1.843 -0.824 1.00 87.44 218 GLY A N 1
ATOM 1716 C CA . GLY A 1 218 ? 10.392 1.238 -1.850 1.00 87.44 218 GLY A CA 1
ATOM 1717 C C . GLY A 1 218 ? 11.291 0.140 -1.275 1.00 87.44 218 GLY A C 1
ATOM 1718 O O . GLY A 1 218 ? 11.269 -0.987 -1.766 1.00 87.44 218 GLY A O 1
ATOM 1719 N N . LEU A 1 219 ? 11.994 0.404 -0.164 1.00 89.81 219 LEU A N 1
ATOM 1720 C CA . LEU A 1 219 ? 12.792 -0.622 0.522 1.00 89.81 219 LEU A CA 1
ATOM 1721 C C . LEU A 1 219 ? 11.925 -1.812 0.969 1.00 89.81 219 LEU A C 1
ATOM 1723 O O . LEU A 1 219 ? 12.309 -2.960 0.766 1.00 89.81 219 LEU A O 1
ATOM 1727 N N . ARG A 1 220 ? 10.726 -1.577 1.521 1.00 89.56 220 ARG A N 1
ATOM 1728 C CA . ARG A 1 220 ? 9.807 -2.672 1.884 1.00 89.56 220 ARG A CA 1
ATOM 1729 C C . ARG A 1 220 ? 9.287 -3.462 0.690 1.00 89.56 220 ARG A C 1
ATOM 1731 O O . ARG A 1 220 ? 9.054 -4.659 0.840 1.00 89.56 220 ARG A O 1
ATOM 1738 N N . TRP A 1 221 ? 9.112 -2.836 -0.471 1.00 92.81 221 TRP A N 1
ATOM 1739 C CA . TRP A 1 221 ? 8.845 -3.561 -1.711 1.00 92.81 221 TRP A CA 1
ATOM 1740 C C . TRP A 1 221 ? 10.048 -4.436 -2.092 1.00 92.81 221 TRP A C 1
ATOM 1742 O O . TRP A 1 221 ? 9.871 -5.632 -2.312 1.00 92.81 221 TRP A O 1
ATOM 1752 N N . LEU A 1 222 ? 11.270 -3.893 -2.051 1.00 91.81 222 LEU A N 1
ATOM 1753 C CA . LEU A 1 222 ? 12.490 -4.616 -2.427 1.00 91.81 222 LEU A CA 1
ATOM 1754 C C . LEU A 1 222 ? 12.738 -5.836 -1.529 1.00 91.81 222 LEU A C 1
ATOM 1756 O O . LEU A 1 222 ? 12.977 -6.930 -2.031 1.00 91.81 222 LEU A O 1
ATOM 1760 N N . LEU A 1 223 ? 12.603 -5.684 -0.208 1.00 88.75 223 LEU A N 1
ATOM 1761 C CA . LEU A 1 223 ? 12.734 -6.798 0.741 1.00 88.75 223 LEU A CA 1
ATOM 1762 C C . LEU A 1 223 ? 11.668 -7.880 0.509 1.00 88.75 223 LEU A C 1
ATOM 1764 O O . LEU A 1 223 ? 11.956 -9.064 0.667 1.00 88.75 223 LEU A O 1
ATOM 1768 N N . ARG A 1 224 ? 10.450 -7.501 0.096 1.00 85.44 224 ARG A N 1
ATOM 1769 C CA . ARG A 1 224 ? 9.389 -8.455 -0.271 1.00 85.44 224 ARG A CA 1
ATOM 1770 C C . ARG A 1 224 ? 9.682 -9.167 -1.589 1.00 85.44 224 ARG A C 1
ATOM 1772 O O . ARG A 1 224 ? 9.429 -10.364 -1.655 1.00 85.44 224 ARG A O 1
ATOM 1779 N N . ALA A 1 225 ? 10.240 -8.475 -2.584 1.00 85.38 225 ALA A N 1
ATOM 1780 C CA . ALA A 1 225 ? 10.677 -9.075 -3.844 1.00 85.38 225 ALA A CA 1
ATOM 1781 C C . ALA A 1 225 ? 11.816 -10.085 -3.610 1.00 85.38 225 ALA A C 1
ATOM 1783 O O . ALA A 1 225 ? 11.693 -11.239 -4.008 1.00 85.38 225 ALA A O 1
ATOM 1784 N N . VAL A 1 226 ? 12.849 -9.707 -2.843 1.00 84.94 226 VAL A N 1
ATOM 1785 C CA . VAL A 1 226 ? 13.921 -10.619 -2.385 1.00 84.94 226 VAL A CA 1
ATOM 1786 C C . VAL A 1 226 ? 13.362 -11.820 -1.601 1.00 84.94 226 VAL A C 1
ATOM 1788 O O . VAL A 1 226 ? 13.960 -12.891 -1.599 1.00 84.94 226 VAL A O 1
ATOM 1791 N N . CYS A 1 227 ? 12.207 -11.676 -0.944 1.00 81.19 227 CYS A N 1
ATOM 1792 C CA . CYS A 1 227 ? 11.575 -12.754 -0.181 1.00 81.19 227 CYS A CA 1
ATOM 1793 C C . CYS A 1 227 ? 10.725 -13.745 -0.984 1.00 81.19 227 CYS A C 1
ATOM 1795 O O . CYS A 1 227 ? 10.304 -14.739 -0.389 1.00 81.19 227 CYS A O 1
ATOM 1797 N N . LEU A 1 228 ? 10.480 -13.514 -2.278 1.00 77.06 228 LEU A N 1
ATOM 1798 C CA . LEU A 1 228 ? 9.815 -14.497 -3.144 1.00 77.06 228 LEU A CA 1
ATOM 1799 C C . LEU A 1 228 ? 10.734 -15.703 -3.391 1.00 77.06 228 LEU A C 1
ATOM 1801 O O . LEU A 1 228 ? 10.331 -16.844 -3.155 1.00 77.06 228 LEU A O 1
ATOM 1805 N N . ASP A 1 229 ? 11.991 -15.405 -3.732 1.00 77.62 229 ASP A N 1
ATOM 1806 C CA . ASP A 1 229 ? 13.010 -16.358 -4.191 1.00 77.62 229 ASP A CA 1
ATOM 1807 C C . ASP A 1 229 ? 14.233 -16.375 -3.246 1.00 77.62 229 ASP A C 1
ATOM 1809 O O . ASP A 1 229 ? 15.373 -16.592 -3.653 1.00 77.62 229 ASP A O 1
ATOM 1813 N N . TYR A 1 230 ? 14.012 -16.092 -1.954 1.00 81.62 230 TYR A N 1
ATOM 1814 C CA . TYR A 1 230 ? 15.076 -15.939 -0.948 1.00 81.62 230 TYR A CA 1
ATOM 1815 C C . TYR A 1 230 ? 16.044 -17.134 -0.847 1.00 81.62 230 TYR A C 1
ATOM 1817 O O . TYR A 1 230 ? 17.243 -16.879 -0.746 1.00 81.62 230 TYR A O 1
ATOM 1825 N N . PRO A 1 231 ? 15.605 -18.414 -0.883 1.00 77.75 231 PRO A N 1
ATOM 1826 C CA . PRO A 1 231 ? 16.531 -19.547 -0.838 1.00 77.75 231 PRO A CA 1
ATOM 1827 C C . PRO A 1 231 ? 17.500 -19.547 -2.025 1.00 77.75 231 PRO A C 1
ATOM 1829 O O . PRO A 1 231 ? 18.706 -19.682 -1.826 1.00 77.75 231 PRO A O 1
ATOM 1832 N N . ASP A 1 232 ? 16.990 -19.319 -3.235 1.00 78.62 232 ASP A N 1
ATOM 1833 C CA . ASP A 1 232 ? 17.765 -19.317 -4.476 1.00 78.62 232 ASP A CA 1
ATOM 1834 C C . ASP A 1 232 ? 18.669 -18.086 -4.586 1.00 78.62 232 ASP A C 1
ATOM 1836 O O . ASP A 1 232 ? 19.837 -18.202 -4.965 1.00 78.62 232 ASP A O 1
ATOM 1840 N N . LEU A 1 233 ? 18.182 -16.912 -4.168 1.00 85.00 233 LEU A N 1
ATOM 1841 C CA . LEU A 1 233 ? 18.992 -15.699 -4.053 1.00 85.00 233 LEU A CA 1
ATOM 1842 C C . LEU A 1 233 ? 20.118 -15.867 -3.026 1.00 85.00 233 LEU A C 1
ATOM 1844 O O . LEU A 1 233 ? 21.249 -15.495 -3.325 1.00 85.00 233 LEU A O 1
ATOM 1848 N N . CYS A 1 234 ? 19.868 -16.475 -1.862 1.00 84.38 234 CYS A N 1
ATOM 1849 C CA . CYS A 1 234 ? 20.927 -16.774 -0.895 1.00 84.38 234 CYS A CA 1
ATOM 1850 C C . CYS A 1 234 ? 21.902 -17.842 -1.414 1.00 84.38 234 CYS A C 1
ATOM 1852 O O . CYS A 1 234 ? 23.109 -17.668 -1.272 1.00 84.38 234 CYS A O 1
ATOM 1854 N N . ALA A 1 235 ? 21.426 -18.913 -2.059 1.00 80.94 235 ALA A N 1
ATOM 1855 C CA . ALA A 1 235 ? 22.285 -19.937 -2.660 1.00 80.94 235 ALA A CA 1
ATOM 1856 C C . ALA A 1 235 ? 23.164 -19.368 -3.789 1.00 80.94 235 ALA A C 1
ATOM 1858 O O . ALA A 1 235 ? 24.324 -19.760 -3.940 1.00 80.94 235 ALA A O 1
ATOM 1859 N N . ARG A 1 236 ? 22.638 -18.403 -4.551 1.00 86.44 236 ARG A N 1
ATOM 1860 C CA . ARG A 1 236 ? 23.377 -17.639 -5.560 1.00 86.44 236 ARG A CA 1
ATOM 1861 C C . ARG A 1 236 ? 24.359 -16.653 -4.937 1.00 86.44 236 ARG A C 1
ATOM 1863 O O . ARG A 1 236 ? 25.507 -16.635 -5.351 1.00 86.44 236 ARG A O 1
ATOM 1870 N N . VAL A 1 237 ? 23.982 -15.891 -3.913 1.00 87.44 237 VAL A N 1
ATOM 1871 C CA . VAL A 1 237 ? 24.907 -14.985 -3.202 1.00 87.44 237 VAL A CA 1
ATOM 1872 C C . VAL A 1 237 ? 26.047 -15.765 -2.528 1.00 87.44 237 VAL A C 1
ATOM 1874 O O . VAL A 1 237 ? 27.202 -15.359 -2.611 1.00 87.44 237 VAL A O 1
ATOM 1877 N N . MET A 1 238 ? 25.770 -16.943 -1.964 1.00 82.06 238 MET A N 1
ATOM 1878 C CA . MET A 1 238 ? 26.782 -17.864 -1.416 1.00 82.06 238 MET A CA 1
ATOM 1879 C C . MET A 1 238 ? 27.675 -18.529 -2.485 1.00 82.06 238 MET A C 1
ATOM 1881 O O . MET A 1 238 ? 28.683 -19.152 -2.140 1.00 82.06 238 MET A O 1
ATOM 1885 N N . ARG A 1 239 ? 27.314 -18.416 -3.770 1.00 82.88 239 ARG A N 1
ATOM 1886 C CA . ARG A 1 239 ? 28.104 -18.859 -4.929 1.00 82.88 239 ARG A CA 1
ATOM 1887 C C . ARG A 1 239 ? 28.920 -17.694 -5.495 1.00 82.88 239 ARG A C 1
ATOM 1889 O O . ARG A 1 239 ? 30.138 -17.787 -5.577 1.00 82.88 239 ARG A O 1
ATOM 1896 N N . ASP A 1 240 ? 28.246 -16.590 -5.808 1.00 83.62 240 ASP A N 1
ATOM 1897 C CA . ASP A 1 240 ? 28.794 -15.389 -6.445 1.00 83.62 240 ASP A CA 1
ATOM 1898 C C . ASP A 1 240 ? 29.686 -14.559 -5.500 1.00 83.62 240 ASP A C 1
ATOM 1900 O O . ASP A 1 240 ? 30.534 -13.800 -5.970 1.00 83.62 240 ASP A O 1
ATOM 1904 N N . GLY A 1 241 ? 29.488 -14.679 -4.180 1.00 66.62 241 GLY A N 1
ATOM 1905 C CA . GLY A 1 241 ? 30.208 -13.946 -3.132 1.00 66.62 241 GLY A CA 1
ATOM 1906 C C . GLY A 1 241 ? 31.444 -14.653 -2.558 1.00 66.62 241 GLY A C 1
ATOM 1907 O O . GLY A 1 241 ? 32.124 -14.081 -1.708 1.00 66.62 241 GLY A O 1
ATOM 1908 N N . LYS A 1 242 ? 31.773 -15.876 -2.999 1.00 56.41 242 LYS A N 1
ATOM 1909 C CA . LYS A 1 242 ? 33.004 -16.559 -2.568 1.00 56.41 242 LYS A CA 1
ATOM 1910 C C . LYS A 1 242 ? 34.242 -15.934 -3.219 1.00 56.41 242 LYS A C 1
ATOM 1912 O O . LYS A 1 242 ? 34.608 -16.291 -4.336 1.00 56.41 242 LYS A O 1
ATOM 1917 N N . ARG A 1 243 ? 34.960 -15.097 -2.464 1.00 54.03 243 ARG A N 1
ATOM 1918 C CA . ARG A 1 243 ? 36.435 -15.131 -2.497 1.00 54.03 243 ARG A CA 1
ATOM 1919 C C . ARG A 1 243 ? 36.880 -16.404 -1.739 1.00 54.03 243 ARG A C 1
ATOM 1921 O O . ARG A 1 243 ? 36.175 -16.801 -0.806 1.00 54.03 243 ARG A O 1
ATOM 1928 N N . PRO A 1 244 ? 37.961 -17.099 -2.136 1.00 39.16 244 PRO A N 1
ATOM 1929 C CA . PRO A 1 244 ? 38.426 -18.285 -1.414 1.00 39.16 244 PRO A CA 1
ATOM 1930 C C . PRO A 1 244 ? 38.866 -17.917 0.013 1.00 39.16 244 PRO A C 1
ATOM 1932 O O . PRO A 1 244 ? 39.508 -16.890 0.217 1.00 39.16 244 PRO A O 1
ATOM 1935 N N . LEU A 1 245 ? 38.502 -18.749 0.994 1.00 43.53 245 LEU A N 1
ATOM 1936 C CA . LEU A 1 245 ? 38.795 -18.549 2.420 1.00 43.53 245 LEU A CA 1
ATOM 1937 C C . LEU A 1 245 ? 39.760 -19.626 2.933 1.00 43.53 245 LEU A C 1
ATOM 1939 O O . LEU A 1 245 ? 39.675 -20.787 2.525 1.00 43.53 245 LEU A O 1
ATOM 1943 N N . GLY A 1 246 ? 40.672 -19.216 3.819 1.00 47.00 246 GLY A N 1
ATOM 1944 C CA . GLY A 1 246 ? 41.759 -20.040 4.352 1.00 47.00 246 GLY A CA 1
ATOM 1945 C C . GLY A 1 246 ? 41.324 -21.137 5.340 1.00 47.00 246 GLY A C 1
ATOM 1946 O O . GLY A 1 246 ? 40.151 -21.228 5.712 1.00 47.00 246 GLY A O 1
ATOM 1947 N N . PRO A 1 247 ? 42.264 -21.999 5.772 1.00 40.47 247 PRO A N 1
ATOM 1948 C CA . PRO A 1 247 ? 41.951 -23.193 6.562 1.00 40.47 247 PRO A CA 1
ATOM 1949 C C . PRO A 1 247 ? 41.422 -22.907 7.980 1.00 40.47 247 PRO A C 1
ATOM 1951 O O . PRO A 1 247 ? 40.572 -23.658 8.460 1.00 40.47 247 PRO A O 1
ATOM 1954 N N . GLU A 1 248 ? 41.868 -21.829 8.631 1.00 47.66 248 GLU A N 1
ATOM 1955 C CA . GLU A 1 248 ? 41.641 -21.560 10.064 1.00 47.66 248 GLU A CA 1
ATOM 1956 C C . GLU A 1 248 ? 40.156 -21.443 10.466 1.00 47.66 248 GLU A C 1
ATOM 1958 O O . GLU A 1 248 ? 39.743 -21.927 11.523 1.00 47.66 248 GLU A O 1
ATOM 1963 N N . GLU A 1 249 ? 39.305 -20.850 9.618 1.00 49.81 249 GLU A N 1
ATOM 1964 C CA . GLU A 1 249 ? 37.881 -20.656 9.940 1.00 49.81 249 GLU A CA 1
ATOM 1965 C C . GLU A 1 249 ? 37.075 -21.964 10.012 1.00 49.81 249 GLU A C 1
ATOM 1967 O O . GLU A 1 249 ? 36.003 -21.994 10.630 1.00 49.81 249 GLU A O 1
ATOM 1972 N N . LYS A 1 250 ? 37.572 -23.065 9.427 1.00 47.97 250 LYS A N 1
ATOM 1973 C CA . LYS A 1 250 ? 36.897 -24.371 9.509 1.00 47.97 250 LYS A CA 1
ATOM 1974 C C . LYS A 1 250 ? 36.876 -24.903 10.942 1.00 47.97 250 LYS A C 1
ATOM 1976 O O . LYS A 1 250 ? 35.868 -25.464 11.374 1.00 47.97 250 LYS A O 1
ATOM 1981 N N . GLU A 1 251 ? 37.959 -24.708 11.690 1.00 50.34 251 GLU A N 1
ATOM 1982 C CA . GLU A 1 251 ? 38.143 -25.342 12.997 1.00 50.34 251 GLU A CA 1
ATOM 1983 C C . GLU A 1 251 ? 37.253 -24.718 14.085 1.00 50.34 251 GLU A C 1
ATOM 1985 O O . GLU A 1 251 ? 36.659 -25.425 14.905 1.00 50.34 251 GLU A O 1
ATOM 1990 N N . ARG A 1 252 ? 37.068 -23.388 14.045 1.00 54.31 252 ARG A N 1
ATOM 1991 C CA . ARG A 1 252 ? 36.203 -22.658 14.992 1.00 54.31 252 ARG A CA 1
ATOM 1992 C C . ARG A 1 252 ? 34.741 -23.113 14.946 1.00 54.31 252 ARG A C 1
ATOM 1994 O O . ARG A 1 252 ? 34.083 -23.117 15.984 1.00 54.31 252 ARG A O 1
ATOM 2001 N N . ARG A 1 253 ? 34.226 -23.538 13.784 1.00 50.62 253 ARG A N 1
ATOM 2002 C CA . ARG A 1 253 ? 32.838 -24.025 13.656 1.00 50.62 253 ARG A CA 1
ATOM 2003 C C . ARG A 1 253 ? 32.622 -25.381 14.332 1.00 50.62 253 ARG A C 1
ATOM 2005 O O . ARG A 1 253 ? 31.638 -25.541 15.050 1.00 50.62 253 ARG A O 1
ATOM 2012 N N . GLY A 1 254 ? 33.559 -26.321 14.185 1.00 49.44 254 GLY A N 1
ATOM 2013 C CA . GLY A 1 254 ? 33.435 -27.675 14.751 1.00 49.44 254 GLY A CA 1
ATOM 2014 C C . GLY A 1 254 ? 33.354 -27.727 16.285 1.00 49.44 254 GLY A C 1
ATOM 2015 O O . GLY A 1 254 ? 32.854 -28.701 16.847 1.00 49.44 254 GLY A O 1
ATOM 2016 N N . LYS A 1 255 ? 33.808 -26.669 16.969 1.00 50.19 255 LYS A N 1
ATOM 2017 C CA . LYS A 1 255 ? 33.799 -26.554 18.437 1.00 50.19 255 LYS A CA 1
ATOM 2018 C C . LYS A 1 255 ? 32.462 -26.053 19.011 1.00 50.19 255 LYS A C 1
ATOM 2020 O O . LYS A 1 255 ? 32.193 -26.294 20.183 1.00 50.19 255 LYS A O 1
ATOM 2025 N N . ILE A 1 256 ? 31.605 -25.417 18.204 1.00 51.28 256 ILE A N 1
ATOM 2026 C CA . ILE A 1 256 ? 30.313 -24.854 18.652 1.00 51.28 256 ILE A CA 1
ATOM 2027 C C . ILE A 1 256 ? 29.176 -25.888 18.571 1.00 51.28 256 ILE A C 1
ATOM 2029 O O . ILE A 1 256 ? 28.292 -25.893 19.422 1.00 51.28 256 ILE A O 1
ATOM 2033 N N . GLU A 1 257 ? 29.210 -26.801 17.597 1.00 45.09 257 GLU A N 1
ATOM 2034 C CA . GLU A 1 257 ? 28.155 -27.812 17.402 1.00 45.09 257 GLU A CA 1
ATOM 2035 C C . GLU A 1 257 ? 28.043 -28.790 18.594 1.00 45.09 257 GLU A C 1
ATOM 2037 O O . GLU A 1 257 ? 26.948 -29.188 18.993 1.00 45.09 257 GLU A O 1
ATOM 2042 N N . LYS A 1 258 ? 29.181 -29.157 19.207 1.00 42.97 258 LYS A N 1
ATOM 2043 C CA . LYS A 1 258 ? 29.258 -30.207 20.241 1.00 42.97 258 LYS A CA 1
ATOM 2044 C C . LYS A 1 258 ? 28.671 -29.824 21.606 1.00 42.97 258 LYS A C 1
ATOM 2046 O O . LYS A 1 258 ? 28.315 -30.718 22.367 1.00 42.97 258 LYS A O 1
ATOM 2051 N N . SER A 1 259 ? 28.554 -28.538 21.940 1.00 39.91 259 SER A N 1
ATOM 2052 C CA . SER A 1 259 ? 28.098 -28.100 23.273 1.00 39.91 259 SER A CA 1
ATOM 2053 C C . SER A 1 259 ? 26.574 -28.117 23.454 1.00 39.91 259 SER A C 1
ATOM 2055 O O . SER A 1 259 ? 26.085 -27.960 24.571 1.00 39.91 259 SER A O 1
ATOM 2057 N N . ARG A 1 260 ? 25.807 -28.305 22.372 1.00 40.66 260 ARG A N 1
ATOM 2058 C CA . ARG A 1 260 ? 24.354 -28.062 22.347 1.00 40.66 260 ARG A CA 1
ATOM 2059 C C . ARG A 1 260 ? 23.476 -29.299 22.596 1.00 40.66 260 ARG A C 1
ATOM 2061 O O . ARG A 1 260 ? 22.298 -29.142 22.903 1.00 40.66 260 ARG A O 1
ATOM 2068 N N . ASN A 1 261 ? 24.036 -30.508 22.521 1.00 39.38 261 ASN A N 1
ATOM 2069 C CA . ASN A 1 261 ? 23.287 -31.774 22.567 1.00 39.38 261 ASN A CA 1
ATOM 2070 C C . ASN A 1 261 ? 23.330 -32.489 23.939 1.00 39.38 261 ASN A C 1
ATOM 2072 O O . ASN A 1 261 ? 23.379 -33.714 23.982 1.00 39.38 261 ASN A O 1
ATOM 2076 N N . LYS A 1 262 ? 23.328 -31.760 25.070 1.00 35.75 262 LYS A N 1
ATOM 2077 C CA . LYS A 1 262 ? 23.376 -32.379 26.419 1.00 35.75 262 LYS A CA 1
ATOM 2078 C C . LYS A 1 262 ? 22.351 -31.847 27.438 1.00 35.75 262 LYS A C 1
ATOM 2080 O O . LYS A 1 262 ? 22.614 -31.874 28.636 1.00 35.75 262 LYS A O 1
ATOM 2085 N N . SER A 1 263 ? 21.190 -31.355 26.995 1.00 37.28 263 SER A N 1
ATOM 2086 C CA . SER A 1 263 ? 20.115 -30.935 27.918 1.00 37.28 263 SER A CA 1
ATOM 2087 C C . SER A 1 263 ? 18.727 -30.788 27.271 1.00 37.28 263 SER A C 1
ATOM 2089 O O . SER A 1 263 ? 18.226 -29.669 27.126 1.00 37.28 263 SER A O 1
ATOM 2091 N N . LYS A 1 264 ? 18.065 -31.906 26.913 1.00 34.56 264 LYS A N 1
ATOM 2092 C CA . LYS A 1 264 ? 16.591 -31.938 26.744 1.00 34.56 264 LYS A CA 1
ATOM 2093 C C . LYS A 1 264 ? 15.958 -33.336 26.673 1.00 34.56 264 LYS A C 1
ATOM 2095 O O . LYS A 1 264 ? 15.344 -33.697 25.677 1.00 34.56 264 LYS A O 1
ATOM 2100 N N . GLU A 1 265 ? 16.048 -34.089 27.764 1.00 33.03 265 GLU A N 1
ATOM 2101 C CA . GLU A 1 265 ? 15.358 -35.376 27.892 1.00 33.03 265 GLU A CA 1
ATOM 2102 C C . GLU A 1 265 ? 14.958 -35.625 29.355 1.00 33.03 265 GLU A C 1
ATOM 2104 O O . GLU A 1 265 ? 15.774 -36.105 30.128 1.00 33.03 265 GLU A O 1
ATOM 2109 N N . GLU A 1 266 ? 13.736 -35.226 29.756 1.00 31.31 266 GLU A N 1
ATOM 2110 C CA . GLU A 1 266 ? 13.020 -35.784 30.926 1.00 31.31 266 GLU A CA 1
ATOM 2111 C C . GLU A 1 266 ? 11.554 -35.275 31.076 1.00 31.31 266 GLU A C 1
ATOM 2113 O O . GLU A 1 266 ? 11.273 -34.094 30.880 1.00 31.31 266 GLU A O 1
ATOM 2118 N N . ARG A 1 267 ? 10.673 -36.188 31.536 1.00 32.56 267 ARG A N 1
ATOM 2119 C CA . ARG A 1 267 ? 9.365 -36.038 32.247 1.00 32.56 267 ARG A CA 1
ATOM 2120 C C . ARG A 1 267 ? 8.051 -35.622 31.538 1.00 32.56 267 ARG A C 1
ATOM 2122 O O . ARG A 1 267 ? 7.924 -34.584 30.899 1.00 32.56 267 ARG A O 1
ATOM 2129 N N . LEU A 1 268 ? 7.017 -36.428 31.843 1.00 29.59 268 LEU A N 1
ATOM 2130 C CA . LEU A 1 268 ? 5.568 -36.312 31.565 1.00 29.59 268 LEU A CA 1
ATOM 2131 C C . LEU A 1 268 ? 4.786 -36.752 32.841 1.00 29.59 268 LEU A C 1
ATOM 2133 O O . LEU A 1 268 ? 5.383 -37.399 33.698 1.00 29.59 268 LEU A O 1
ATOM 2137 N N . ALA A 1 269 ? 3.482 -36.510 33.051 1.00 30.83 269 ALA A N 1
ATOM 2138 C CA . ALA A 1 269 ? 2.474 -35.799 32.255 1.00 30.83 269 ALA A CA 1
ATOM 2139 C C . ALA A 1 269 ? 1.737 -34.692 33.071 1.00 30.83 269 ALA A C 1
ATOM 2141 O O . ALA A 1 269 ? 2.281 -33.596 33.124 1.00 30.83 269 ALA A O 1
ATOM 2142 N N . THR A 1 270 ? 0.556 -34.805 33.713 1.00 28.47 270 THR A N 1
ATOM 2143 C CA . THR A 1 270 ? -0.460 -35.878 33.877 1.00 28.47 270 THR A CA 1
ATOM 2144 C C . THR A 1 270 ? -1.832 -35.245 34.263 1.00 28.47 270 THR A C 1
ATOM 2146 O O . THR A 1 270 ? -1.898 -34.056 34.553 1.00 28.47 270 THR A O 1
ATOM 2149 N N . ILE A 1 271 ? -2.898 -36.062 34.350 1.00 29.72 271 ILE A N 1
ATOM 2150 C CA . ILE A 1 271 ? -4.232 -35.846 34.991 1.00 29.72 271 ILE A CA 1
ATOM 2151 C C . ILE A 1 271 ? -5.381 -35.310 34.090 1.00 29.72 271 ILE A C 1
ATOM 2153 O O . ILE A 1 271 ? -5.176 -34.587 33.120 1.00 29.72 271 ILE A O 1
ATOM 2157 N N . LYS A 1 272 ? -6.613 -35.782 34.380 1.00 27.22 272 LYS A N 1
ATOM 2158 C CA . LYS A 1 272 ? -7.881 -35.638 33.622 1.00 27.22 272 LYS A CA 1
ATOM 2159 C C . LYS A 1 272 ? -9.032 -35.096 34.502 1.00 27.22 272 LYS A C 1
ATOM 2161 O O . LYS A 1 272 ? -9.006 -35.280 35.712 1.00 27.22 272 LYS A O 1
ATOM 2166 N N . GLY A 1 273 ? -10.110 -34.619 33.858 1.00 26.20 273 GLY A N 1
ATOM 2167 C CA . GLY A 1 273 ? -11.460 -34.423 34.437 1.00 26.20 273 GLY A CA 1
ATOM 2168 C C . GLY A 1 273 ? -11.840 -32.950 34.672 1.00 26.20 273 GLY A C 1
ATOM 2169 O O . GLY A 1 273 ? -10.958 -32.134 34.892 1.00 26.20 273 GLY A O 1
ATOM 2170 N N . HIS A 1 274 ? -13.107 -32.514 34.608 1.00 27.86 274 HIS A N 1
ATOM 2171 C CA . HIS A 1 274 ? -14.403 -33.194 34.390 1.00 27.86 274 HIS A CA 1
ATOM 2172 C C . HIS A 1 274 ? -15.403 -32.203 33.724 1.00 27.86 274 HIS A C 1
ATOM 2174 O O . HIS A 1 274 ? -15.168 -30.998 33.761 1.00 27.86 274 HIS A O 1
ATOM 2180 N N . SER A 1 275 ? -16.524 -32.661 33.139 1.00 26.48 275 SER A N 1
ATOM 2181 C CA . SER A 1 275 ? -17.621 -31.776 32.670 1.00 26.48 275 SER A CA 1
ATOM 2182 C C . SER A 1 275 ? -18.953 -32.525 32.476 1.00 26.48 275 SER A C 1
ATOM 2184 O O . SER A 1 275 ? -18.941 -33.636 31.946 1.00 26.48 275 SER A O 1
ATOM 2186 N N . LYS A 1 276 ? -20.093 -31.919 32.861 1.00 26.56 276 LYS A N 1
ATOM 2187 C CA . LYS A 1 276 ? -21.462 -32.387 32.540 1.00 26.56 276 LYS A CA 1
ATOM 2188 C C . LYS A 1 276 ? -22.497 -31.243 32.457 1.00 26.56 276 LYS A C 1
ATOM 2190 O O . LYS A 1 276 ? -22.683 -30.500 33.410 1.00 26.56 276 LYS A O 1
ATOM 2195 N N . MET A 1 277 ? -23.166 -31.187 31.301 1.00 23.36 277 MET A N 1
ATOM 2196 C CA . MET A 1 277 ? -24.590 -30.897 31.015 1.00 23.36 277 MET A CA 1
ATOM 2197 C C . MET A 1 277 ? -25.509 -30.211 32.050 1.00 23.36 277 MET A C 1
ATOM 2199 O O . MET A 1 277 ? -25.745 -30.768 33.117 1.00 23.36 277 MET A O 1
ATOM 2203 N N . CYS A 1 278 ? -26.176 -29.128 31.611 1.00 23.16 278 CYS A N 1
ATOM 2204 C CA . CYS A 1 278 ? -27.649 -28.912 31.532 1.00 23.16 278 CYS A CA 1
ATOM 2205 C C . CYS A 1 278 ? -27.940 -27.430 31.174 1.00 23.16 278 CYS A C 1
ATOM 2207 O O . CYS A 1 278 ? -27.073 -26.588 31.382 1.00 23.16 278 CYS A O 1
ATOM 2209 N N . SER A 1 279 ? -29.104 -26.976 30.687 1.00 25.08 279 SER A N 1
ATOM 2210 C CA . SER A 1 279 ? -30.214 -27.539 29.879 1.00 25.08 279 SER A CA 1
ATOM 2211 C C . SER A 1 279 ? -31.162 -26.364 29.529 1.00 25.08 279 SER A C 1
ATOM 2213 O O . SER A 1 279 ? -31.235 -25.406 30.295 1.00 25.08 279 SER A O 1
ATOM 2215 N N . PHE A 1 280 ? -31.894 -26.394 28.409 1.00 29.66 280 PHE A N 1
ATOM 2216 C CA . PHE A 1 280 ? -32.843 -25.316 28.055 1.00 29.66 280 PHE A CA 1
ATOM 2217 C C . PHE A 1 280 ? -34.136 -25.377 28.890 1.00 29.66 280 PHE A C 1
ATOM 2219 O O . PHE A 1 280 ? -34.722 -26.449 28.999 1.00 29.66 280 PHE A O 1
ATOM 2226 N N . ILE A 1 281 ? -34.635 -24.222 29.351 1.00 26.41 281 ILE A N 1
ATOM 2227 C CA . ILE A 1 281 ? -36.061 -23.971 29.652 1.00 26.41 281 ILE A CA 1
ATOM 2228 C C . ILE A 1 281 ? -36.423 -22.572 29.116 1.00 26.41 281 ILE A C 1
ATOM 2230 O O . ILE A 1 281 ? -35.607 -21.649 29.168 1.00 26.41 281 ILE A O 1
ATOM 2234 N N . THR A 1 282 ? -37.620 -22.427 28.546 1.00 32.25 282 THR A N 1
ATOM 2235 C CA . THR A 1 282 ? -38.139 -21.196 27.924 1.00 32.25 282 THR A CA 1
ATOM 2236 C C . THR A 1 282 ? -38.712 -20.194 28.935 1.00 32.25 282 THR A C 1
ATOM 2238 O O . THR A 1 282 ? -39.058 -20.531 30.064 1.00 32.25 282 THR A O 1
ATOM 2241 N N . GLN A 1 283 ? -38.798 -18.923 28.529 1.00 36.69 283 GLN A N 1
ATOM 2242 C CA . GLN A 1 283 ? -39.206 -17.818 29.400 1.00 36.69 283 GLN A CA 1
ATOM 2243 C C . GLN A 1 283 ? -40.733 -17.661 29.475 1.00 36.69 283 GLN A C 1
ATOM 2245 O O . GLN A 1 283 ? -41.346 -17.139 28.549 1.00 36.69 283 GLN A O 1
ATOM 2250 N N . HIS A 1 284 ? -41.315 -17.994 30.628 1.00 46.03 284 HIS A N 1
ATOM 2251 C CA . HIS A 1 284 ? -42.558 -17.390 31.114 1.00 46.03 284 HIS A CA 1
ATOM 2252 C C . HIS A 1 284 ? -42.318 -16.826 32.521 1.00 46.03 284 HIS A C 1
ATOM 2254 O O . HIS A 1 284 ? -41.630 -17.439 33.338 1.00 46.03 284 HIS A O 1
ATOM 2260 N N . ASN A 1 285 ? -42.858 -15.642 32.811 1.00 61.03 285 ASN A N 1
ATOM 2261 C CA . ASN A 1 285 ? -42.674 -14.990 34.106 1.00 61.03 285 ASN A CA 1
ATOM 2262 C C . ASN A 1 285 ? -43.509 -15.686 35.189 1.00 61.03 285 ASN A C 1
ATOM 2264 O O . ASN A 1 285 ? -44.739 -15.622 35.174 1.00 61.03 285 ASN A O 1
ATOM 2268 N N . ALA A 1 286 ? -42.848 -16.270 36.190 1.00 66.12 286 ALA A N 1
ATOM 2269 C CA . ALA A 1 286 ? -43.520 -16.931 37.313 1.00 66.12 286 ALA A CA 1
ATOM 2270 C C . ALA A 1 286 ? -44.451 -15.997 38.122 1.00 66.12 286 ALA A C 1
ATOM 2272 O O . ALA A 1 286 ? -45.392 -16.470 38.755 1.00 66.12 286 ALA A O 1
ATOM 2273 N N . THR A 1 287 ? -44.235 -14.674 38.082 1.00 70.56 287 THR A N 1
ATOM 2274 C CA . THR A 1 287 ? -45.151 -13.685 38.680 1.00 70.56 287 THR A CA 1
ATOM 2275 C C . THR A 1 287 ? -46.526 -13.699 38.033 1.00 70.56 287 THR A C 1
ATOM 2277 O O . THR A 1 287 ? -47.531 -13.593 38.728 1.00 70.56 287 THR A O 1
ATOM 2280 N N . ASP A 1 288 ? -46.573 -13.832 36.713 1.00 71.38 288 ASP A N 1
ATOM 2281 C CA . ASP A 1 288 ? -47.791 -13.628 35.935 1.00 71.38 288 ASP A CA 1
ATOM 2282 C C . ASP A 1 288 ? -48.652 -14.903 36.009 1.00 71.38 288 ASP A C 1
ATOM 2284 O O . ASP A 1 288 ? -49.866 -14.829 36.193 1.00 71.38 288 ASP A O 1
ATOM 2288 N N . VAL A 1 289 ? -47.995 -16.072 36.045 1.00 76.62 289 VAL A N 1
ATOM 2289 C CA . VAL A 1 289 ? -48.599 -17.371 36.395 1.00 76.62 289 VAL A CA 1
ATOM 2290 C C . VAL A 1 289 ? -49.188 -17.350 37.811 1.00 76.62 289 VAL A C 1
ATOM 2292 O O . VAL A 1 289 ? -50.345 -17.724 37.997 1.00 76.62 289 VAL A O 1
ATOM 2295 N N . ALA A 1 290 ? -48.438 -16.855 38.806 1.00 77.44 290 ALA A N 1
ATOM 2296 C CA . ALA A 1 290 ? -48.920 -16.754 40.186 1.00 77.44 290 ALA A CA 1
ATOM 2297 C C . ALA A 1 290 ? -50.180 -15.886 40.310 1.00 77.44 290 ALA A C 1
ATOM 2299 O O . ALA A 1 290 ? -51.069 -16.200 41.098 1.00 77.44 290 ALA A O 1
ATOM 2300 N N . ILE A 1 291 ? -50.278 -14.805 39.533 1.00 79.69 291 ILE A N 1
ATOM 2301 C CA . ILE A 1 291 ? -51.464 -13.939 39.530 1.00 79.69 291 ILE A CA 1
ATOM 2302 C C . ILE A 1 291 ? -52.625 -14.602 38.787 1.00 79.69 291 ILE A C 1
ATOM 2304 O O . ILE A 1 291 ? -53.743 -14.564 39.293 1.00 79.69 291 ILE A O 1
ATOM 2308 N N . GLY A 1 292 ? -52.373 -15.272 37.658 1.00 78.19 292 GLY A N 1
ATOM 2309 C CA . GLY A 1 292 ? -53.390 -16.058 36.951 1.00 78.19 292 GLY A CA 1
ATOM 2310 C C . GLY A 1 292 ? -54.060 -17.096 37.857 1.00 78.19 292 GLY A C 1
ATOM 2311 O O . GLY A 1 292 ? -55.285 -17.143 37.931 1.00 78.19 292 GLY A O 1
ATOM 2312 N N . MET A 1 293 ? -53.269 -17.844 38.633 1.00 81.62 293 MET A N 1
ATOM 2313 C CA . MET A 1 293 ? -53.773 -18.807 39.623 1.00 81.62 293 MET A CA 1
ATOM 2314 C C . MET A 1 293 ? -54.630 -18.146 40.719 1.00 81.62 293 MET A C 1
ATOM 2316 O O . MET A 1 293 ? -55.688 -18.663 41.076 1.00 81.62 293 MET A O 1
ATOM 2320 N N . LEU A 1 294 ? -54.212 -16.986 41.239 1.00 81.94 294 LEU A N 1
ATOM 2321 C CA . LEU A 1 294 ? -54.969 -16.248 42.262 1.00 81.94 294 LEU A CA 1
ATOM 2322 C C . LEU A 1 294 ? -56.280 -15.654 41.719 1.00 81.94 294 LEU A C 1
ATOM 2324 O O . LEU A 1 294 ? -57.273 -15.616 42.442 1.00 81.94 294 LEU A O 1
ATOM 2328 N N . THR A 1 295 ? -56.294 -15.198 40.465 1.00 80.81 295 THR A N 1
ATOM 2329 C CA . THR A 1 295 ? -57.499 -14.692 39.783 1.00 80.81 295 THR A CA 1
ATOM 2330 C C . THR A 1 295 ? -58.452 -15.829 39.405 1.00 80.81 295 THR A C 1
ATOM 2332 O O . THR A 1 295 ? -59.663 -15.647 39.466 1.00 80.81 295 THR A O 1
ATOM 2335 N N . ALA A 1 296 ? -57.933 -17.031 39.133 1.00 80.81 296 ALA A N 1
ATOM 2336 C CA . ALA A 1 296 ? -58.709 -18.266 38.989 1.00 80.81 296 ALA A CA 1
ATOM 2337 C C . ALA A 1 296 ? -59.251 -18.828 40.329 1.00 80.81 296 ALA A C 1
ATOM 2339 O O . ALA A 1 296 ? -59.706 -19.968 40.387 1.00 80.81 296 ALA A O 1
ATOM 2340 N N . GLY A 1 297 ? -59.193 -18.054 41.420 1.00 79.50 297 GLY A N 1
ATOM 2341 C CA . GLY A 1 297 ? -59.773 -18.410 42.718 1.00 79.50 297 GLY A CA 1
ATOM 2342 C C . GLY A 1 297 ? -58.924 -19.341 43.591 1.00 79.50 297 GLY A C 1
ATOM 2343 O O . GLY A 1 297 ? -59.358 -19.699 44.687 1.00 79.50 297 GLY A O 1
ATOM 2344 N N . MET A 1 298 ? -57.710 -19.723 43.173 1.00 84.00 298 MET A N 1
ATOM 2345 C CA . MET A 1 298 ? -56.848 -20.572 44.002 1.00 84.00 298 MET A CA 1
ATOM 2346 C C . MET A 1 298 ? -56.408 -19.831 45.271 1.00 84.00 298 MET A C 1
ATOM 2348 O O . MET A 1 298 ? -55.961 -18.683 45.227 1.00 84.00 298 MET A O 1
ATOM 2352 N N . SER A 1 299 ? -56.475 -20.506 46.423 1.00 83.00 299 SER A N 1
ATOM 2353 C CA . SER A 1 299 ? -55.991 -19.920 47.678 1.00 83.00 299 SER A CA 1
ATOM 2354 C C . SER A 1 299 ? -54.487 -19.626 47.612 1.00 83.00 299 SER A C 1
ATOM 2356 O O . SER A 1 299 ? -53.712 -20.382 47.023 1.00 83.00 299 SER A O 1
ATOM 2358 N N . THR A 1 300 ? -54.037 -18.570 48.294 1.00 82.44 300 THR A N 1
ATOM 2359 C CA . THR A 1 300 ? -52.608 -18.208 48.360 1.00 82.44 300 THR A CA 1
ATOM 2360 C C . THR A 1 300 ? -51.728 -19.359 48.854 1.00 82.44 300 THR A C 1
ATOM 2362 O O . THR A 1 300 ? -50.616 -19.513 48.362 1.00 82.44 300 THR A O 1
ATOM 2365 N N . ARG A 1 301 ? -52.236 -20.210 49.761 1.00 80.81 301 ARG A N 1
ATOM 2366 C CA . ARG A 1 301 ? -51.541 -21.413 50.260 1.00 80.81 301 ARG A CA 1
ATOM 2367 C C . ARG A 1 301 ? -51.409 -22.532 49.215 1.00 80.81 301 ARG A C 1
ATOM 2369 O O . ARG A 1 301 ? -50.481 -23.332 49.315 1.00 80.81 301 ARG A O 1
ATOM 2376 N N . ALA A 1 302 ? -52.314 -22.607 48.237 1.00 77.50 302 ALA A N 1
ATOM 2377 C CA . ALA A 1 302 ? -52.185 -23.525 47.106 1.00 77.50 302 ALA A CA 1
ATOM 2378 C C .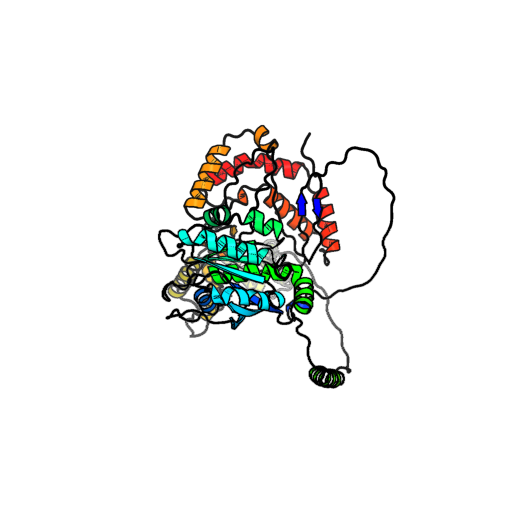 ALA A 1 302 ? -51.101 -23.023 46.141 1.00 77.50 302 ALA A C 1
ATOM 2380 O O . ALA A 1 302 ? -50.136 -23.736 45.888 1.00 77.50 302 ALA A O 1
ATOM 2381 N N . VAL A 1 303 ? -51.180 -21.754 45.722 1.00 79.81 303 VAL A N 1
ATOM 2382 C CA . VAL A 1 303 ? -50.211 -21.127 44.797 1.00 79.81 303 VAL A CA 1
ATOM 2383 C C . VAL A 1 303 ? -48.771 -21.179 45.330 1.00 79.81 303 VAL A C 1
ATOM 2385 O O . VAL A 1 303 ? -47.832 -21.388 44.565 1.00 79.81 303 VAL A O 1
ATOM 2388 N N . THR A 1 304 ? -48.570 -21.059 46.648 1.00 81.56 304 THR A N 1
ATOM 2389 C CA . THR A 1 304 ? -47.237 -21.198 47.267 1.00 81.56 304 THR A CA 1
ATOM 2390 C C . THR A 1 304 ? -46.655 -22.607 47.183 1.00 81.56 304 THR A C 1
ATOM 2392 O O . THR A 1 304 ? -45.436 -22.747 47.130 1.00 81.56 304 THR A O 1
ATOM 2395 N N . ARG A 1 305 ? -47.507 -23.644 47.184 1.00 78.62 305 ARG A N 1
ATOM 2396 C CA . ARG A 1 305 ? -47.086 -25.045 47.019 1.00 78.62 305 ARG A CA 1
ATOM 2397 C C . ARG A 1 305 ? -46.806 -25.337 45.548 1.00 78.62 305 ARG A C 1
ATOM 2399 O O . ARG A 1 305 ? -45.722 -25.807 45.232 1.00 78.62 305 ARG A O 1
ATOM 2406 N N . GLU A 1 306 ? -47.742 -24.961 44.679 1.00 75.56 306 GLU A N 1
ATOM 2407 C CA . GLU A 1 306 ? -47.691 -25.185 43.229 1.00 75.56 306 GLU A CA 1
ATOM 2408 C C . GLU A 1 306 ? -46.436 -24.583 42.581 1.00 75.56 306 GLU A C 1
ATOM 2410 O O . GLU A 1 306 ? -45.769 -25.221 41.773 1.00 75.56 306 GLU A O 1
ATOM 2415 N N . LEU A 1 307 ? -46.075 -23.358 42.975 1.00 76.56 307 LEU A N 1
ATOM 2416 C CA . LEU A 1 307 ? -44.918 -22.646 42.424 1.00 76.56 307 LEU A CA 1
ATOM 2417 C C . LEU A 1 307 ? -43.646 -22.781 43.278 1.00 76.56 307 LEU A C 1
ATOM 2419 O O . LEU A 1 307 ? -42.614 -22.226 42.906 1.00 76.56 307 LEU A O 1
ATOM 2423 N N . ASN A 1 308 ? -43.707 -23.478 44.420 1.00 77.88 308 ASN A N 1
ATOM 2424 C CA . ASN A 1 308 ? -42.629 -23.566 45.414 1.00 77.88 308 ASN A CA 1
ATOM 2425 C C . ASN A 1 308 ? -42.060 -22.183 45.829 1.00 77.88 308 ASN A C 1
ATOM 2427 O O . ASN A 1 308 ? -40.850 -21.953 45.860 1.00 77.88 308 ASN A O 1
ATOM 2431 N N . VAL A 1 309 ? -42.951 -21.227 46.127 1.00 77.06 309 VAL A N 1
ATOM 2432 C CA . VAL A 1 309 ? -42.605 -19.843 46.504 1.00 77.06 309 VAL A CA 1
ATOM 2433 C C . VAL A 1 309 ? -43.155 -19.517 47.890 1.00 77.06 309 VAL A C 1
ATOM 2435 O O . VAL A 1 309 ? -44.318 -19.772 48.189 1.00 77.06 309 VAL A O 1
ATOM 2438 N N . HIS A 1 310 ? -42.337 -18.884 48.733 1.00 80.56 310 HIS A N 1
ATOM 2439 C CA . HIS A 1 310 ? -42.705 -18.544 50.108 1.00 80.56 310 HIS A CA 1
ATOM 2440 C C . HIS A 1 310 ? -43.950 -17.633 50.215 1.00 80.56 310 HIS A C 1
ATOM 2442 O O . HIS A 1 310 ? -44.111 -16.666 49.464 1.00 80.56 310 HIS A O 1
ATOM 2448 N N . PHE A 1 311 ? -44.799 -17.893 51.217 1.00 84.06 311 PHE A N 1
ATOM 2449 C CA . PHE A 1 311 ? -46.108 -17.248 51.404 1.00 84.06 311 PHE A CA 1
ATOM 2450 C C . PHE A 1 311 ? -46.070 -15.717 51.446 1.00 84.06 311 PHE A C 1
ATOM 2452 O O . PHE A 1 311 ? -46.914 -15.058 50.834 1.00 84.06 311 PHE A O 1
ATOM 2459 N N . SER A 1 312 ? -45.065 -15.128 52.100 1.00 81.75 312 SER A N 1
ATOM 2460 C CA . SER A 1 312 ? -44.925 -13.667 52.150 1.00 81.75 312 SER A CA 1
ATOM 2461 C C . SER A 1 312 ? -44.678 -13.039 50.771 1.00 81.75 312 SER A C 1
ATOM 2463 O O . SER A 1 312 ? -45.102 -11.908 50.543 1.00 81.75 312 SER A O 1
ATOM 2465 N N . THR A 1 313 ? -44.062 -13.758 49.829 1.00 79.44 313 THR A N 1
ATOM 2466 C CA . THR A 1 313 ? -43.827 -13.284 48.456 1.00 79.44 313 THR A CA 1
ATOM 2467 C C . THR A 1 313 ? -45.125 -13.267 47.652 1.00 79.44 313 THR A C 1
ATOM 2469 O O . THR A 1 313 ? -45.446 -12.242 47.053 1.00 79.44 313 THR A O 1
ATOM 2472 N N . ILE A 1 314 ? -45.914 -14.347 47.702 1.00 81.56 314 ILE A N 1
ATOM 2473 C CA . ILE A 1 314 ? -47.222 -14.422 47.026 1.00 81.56 314 ILE A CA 1
ATOM 2474 C C . ILE A 1 314 ? -48.212 -13.409 47.627 1.00 81.56 314 ILE A C 1
ATOM 2476 O O . ILE A 1 314 ? -48.893 -12.706 46.885 1.00 81.56 314 ILE A O 1
ATOM 2480 N N . SER A 1 315 ? -48.225 -13.236 48.954 1.00 82.38 315 SER A N 1
ATOM 2481 C CA . SER A 1 315 ? -49.043 -12.215 49.629 1.00 82.38 315 SER A CA 1
ATOM 2482 C C . SER A 1 315 ? -48.671 -10.780 49.216 1.00 82.38 315 SER A C 1
ATOM 2484 O O . SER A 1 315 ? -49.553 -9.973 48.920 1.00 82.38 315 SER A O 1
ATOM 2486 N N . ARG A 1 316 ? -47.370 -10.453 49.134 1.00 81.25 316 ARG A N 1
ATOM 2487 C CA . ARG A 1 316 ? -46.891 -9.143 48.645 1.00 81.25 316 ARG A CA 1
ATOM 2488 C C . ARG A 1 316 ? -47.237 -8.915 47.170 1.00 81.25 316 ARG A C 1
ATOM 2490 O O . ARG A 1 316 ? -47.613 -7.804 46.807 1.00 81.25 316 ARG A O 1
ATOM 2497 N N . LEU A 1 317 ? -47.131 -9.951 46.335 1.00 80.25 317 LEU A N 1
ATOM 2498 C CA . LEU A 1 317 ? -47.465 -9.898 44.910 1.00 80.25 317 LEU A CA 1
ATOM 2499 C C . LEU A 1 317 ? -48.969 -9.663 44.686 1.00 80.25 317 LEU A C 1
ATOM 2501 O O . LEU A 1 317 ? -49.334 -8.749 43.951 1.00 80.25 317 LEU A O 1
ATOM 2505 N N . GLN A 1 318 ? -49.830 -10.421 45.375 1.00 83.06 318 GLN A N 1
ATOM 2506 C CA . GLN A 1 318 ? -51.287 -10.258 45.311 1.00 83.06 318 GLN A CA 1
ATOM 2507 C C . GLN A 1 318 ? -51.722 -8.854 45.747 1.00 83.06 318 GLN A C 1
ATOM 2509 O O . GLN A 1 318 ? -52.586 -8.249 45.115 1.00 83.06 318 GLN A O 1
ATOM 2514 N N . ARG A 1 319 ? -51.103 -8.322 46.809 1.00 81.25 319 ARG A N 1
ATOM 2515 C CA . ARG A 1 319 ? -51.372 -6.970 47.306 1.00 81.25 319 ARG A CA 1
ATOM 2516 C C . ARG A 1 319 ? -51.001 -5.904 46.272 1.00 81.25 319 ARG A C 1
ATOM 2518 O O . ARG A 1 319 ? -51.878 -5.153 45.860 1.00 81.25 319 ARG A O 1
ATOM 2525 N N . ARG A 1 320 ? -49.760 -5.928 45.764 1.00 76.62 320 ARG A N 1
ATOM 2526 C CA . ARG A 1 320 ? -49.284 -4.991 44.729 1.00 76.62 320 ARG A CA 1
ATOM 2527 C C . ARG A 1 320 ? -50.179 -5.001 43.486 1.00 76.62 320 ARG A C 1
ATOM 2529 O O . ARG A 1 320 ? -50.406 -3.957 42.887 1.00 76.62 320 ARG A O 1
ATOM 2536 N N . PHE A 1 321 ? -50.690 -6.166 43.096 1.00 80.69 321 PHE A N 1
ATOM 2537 C CA . PHE A 1 321 ? -51.581 -6.275 41.944 1.00 80.69 321 PHE A CA 1
ATOM 2538 C C . PHE A 1 321 ? -52.980 -5.704 42.202 1.00 80.69 321 PHE A C 1
ATOM 2540 O O . PHE A 1 321 ? -53.523 -5.046 41.323 1.00 80.69 321 PHE A O 1
ATOM 2547 N N . ARG A 1 322 ? -53.540 -5.879 43.408 1.00 79.19 322 ARG A N 1
ATOM 2548 C CA . ARG A 1 322 ? -54.799 -5.218 43.803 1.00 79.19 322 ARG A CA 1
ATOM 2549 C C . ARG A 1 322 ? -54.662 -3.695 43.890 1.00 79.19 322 ARG A C 1
ATOM 2551 O O . ARG A 1 322 ? -55.602 -2.992 43.553 1.00 79.19 322 ARG A O 1
ATOM 2558 N N . GLU A 1 323 ? -53.508 -3.202 44.336 1.00 74.88 323 GLU A N 1
ATOM 2559 C CA . GLU A 1 323 ? -53.235 -1.768 44.517 1.00 74.88 323 GLU A CA 1
ATOM 2560 C C . GLU A 1 323 ? -52.884 -1.045 43.201 1.00 74.88 323 GLU A C 1
ATOM 2562 O O . GLU A 1 323 ? -53.258 0.110 43.024 1.00 74.88 323 GLU A O 1
ATOM 2567 N N . PHE A 1 324 ? -52.168 -1.703 42.276 1.00 70.00 324 PHE A N 1
ATOM 2568 C CA . PHE A 1 324 ? -51.571 -1.052 41.094 1.00 70.00 324 PHE A CA 1
ATOM 2569 C C . PHE A 1 324 ? -51.836 -1.760 39.751 1.00 70.00 324 PHE A C 1
ATOM 2571 O O . PHE A 1 324 ? -51.258 -1.375 38.736 1.00 70.00 324 PHE A O 1
ATOM 2578 N N . GLY A 1 325 ? -52.637 -2.831 39.722 1.00 69.88 325 GLY A N 1
ATOM 2579 C CA . GLY A 1 325 ? -53.015 -3.552 38.495 1.00 69.88 325 GLY A CA 1
ATOM 2580 C C . GLY A 1 325 ? -51.867 -4.218 37.720 1.00 69.88 325 GLY A C 1
ATOM 2581 O O . GLY A 1 325 ? -52.074 -4.665 36.595 1.00 69.88 325 GLY A O 1
ATOM 2582 N N . SER A 1 326 ? -50.648 -4.276 38.274 1.00 69.88 326 SER A N 1
ATOM 2583 C CA . SER A 1 326 ? -49.447 -4.689 37.533 1.00 69.88 326 SER A CA 1
ATOM 2584 C C . SER A 1 326 ? -48.529 -5.627 38.316 1.00 69.88 326 SER A C 1
ATOM 2586 O O . SER A 1 326 ? -48.220 -5.422 39.494 1.00 69.88 326 SER A O 1
ATOM 2588 N N . THR A 1 327 ? -48.022 -6.650 37.624 1.00 66.06 327 THR A N 1
ATOM 2589 C CA . THR A 1 327 ? -46.973 -7.547 38.126 1.00 66.06 327 THR A CA 1
ATOM 2590 C C . THR A 1 327 ? -45.574 -6.943 38.028 1.00 66.06 327 THR A C 1
ATOM 2592 O O . THR A 1 327 ? -44.655 -7.458 38.667 1.00 66.06 327 THR A O 1
ATOM 2595 N N . SER A 1 328 ? -45.401 -5.832 37.306 1.00 62.41 328 SER A N 1
ATOM 2596 C CA . SER A 1 328 ? -44.100 -5.196 37.066 1.00 62.41 328 SER A CA 1
ATOM 2597 C C . SER A 1 328 ? -43.382 -4.763 38.350 1.00 62.41 328 SER A C 1
ATOM 2599 O O . SER A 1 328 ? -43.993 -4.362 39.343 1.00 62.41 328 SER A O 1
ATOM 2601 N N . SER A 1 329 ? -42.050 -4.810 38.325 1.00 59.78 329 SER A N 1
ATOM 2602 C CA . SER A 1 329 ? -41.196 -4.211 39.354 1.00 59.78 329 SER A CA 1
ATOM 2603 C C . SER A 1 329 ? -41.057 -2.703 39.135 1.00 59.78 329 SER A C 1
ATOM 2605 O O . SER A 1 329 ? -40.769 -2.276 38.017 1.00 59.78 329 SER A O 1
ATOM 2607 N N . TRP A 1 330 ? -41.152 -1.911 40.205 1.00 57.16 330 TRP A N 1
ATOM 2608 C CA . TRP A 1 330 ? -40.829 -0.480 40.170 1.00 57.16 330 TRP A CA 1
ATOM 2609 C C . TRP A 1 330 ? -39.396 -0.223 39.658 1.00 57.16 330 TRP A C 1
ATOM 2611 O O . TRP A 1 330 ? -38.501 -1.036 39.927 1.00 57.16 330 TRP A O 1
ATOM 2621 N N . PRO A 1 331 ? -39.133 0.911 38.977 1.00 50.22 331 PRO A N 1
ATOM 2622 C CA . PRO A 1 331 ? -37.777 1.322 38.625 1.00 50.22 331 PRO A CA 1
ATOM 2623 C C . PRO A 1 331 ? -36.918 1.454 39.887 1.00 50.22 331 PRO A C 1
ATOM 2625 O O . PRO A 1 331 ? -37.150 2.323 40.722 1.00 50.22 331 PRO A O 1
ATOM 2628 N N . HIS A 1 332 ? -35.930 0.575 40.049 1.00 56.53 332 HIS A N 1
ATOM 2629 C CA . HIS A 1 332 ? -35.032 0.625 41.202 1.00 56.53 332 HIS A CA 1
ATOM 2630 C C . HIS A 1 332 ? -34.096 1.836 41.098 1.00 56.53 332 HIS A C 1
ATOM 2632 O O . HIS A 1 332 ? -33.653 2.182 39.995 1.00 56.53 332 HIS A O 1
ATOM 2638 N N . ASN A 1 333 ? -33.724 2.421 42.244 1.00 55.56 333 ASN A N 1
ATOM 2639 C CA . ASN A 1 333 ? -32.657 3.420 42.315 1.00 55.56 333 ASN A CA 1
ATOM 2640 C C . ASN A 1 333 ? -31.394 2.861 41.649 1.00 55.56 333 ASN A C 1
ATOM 2642 O O . ASN A 1 333 ? -30.790 1.893 42.116 1.00 55.56 333 ASN A O 1
ATOM 2646 N N . ARG A 1 334 ? -31.012 3.452 40.513 1.00 58.31 334 ARG A N 1
ATOM 2647 C CA . ARG A 1 334 ? -29.836 3.014 39.760 1.00 58.31 334 ARG A CA 1
ATOM 2648 C C . ARG A 1 334 ? -28.582 3.373 40.550 1.00 58.31 334 ARG A C 1
ATOM 2650 O O . ARG A 1 334 ? -28.488 4.467 41.100 1.00 58.31 334 ARG A O 1
ATOM 2657 N N . ARG A 1 335 ? -27.594 2.471 40.548 1.00 65.69 335 ARG A N 1
ATOM 2658 C CA . ARG A 1 335 ? -26.247 2.759 41.064 1.00 65.69 335 ARG A CA 1
ATOM 2659 C C . ARG A 1 335 ? -25.740 4.077 40.444 1.00 65.69 335 ARG A C 1
ATOM 2661 O O . ARG A 1 335 ? -25.825 4.191 39.218 1.00 65.69 335 ARG A O 1
ATOM 2668 N N . PRO A 1 336 ? -25.215 5.030 41.241 1.00 66.94 336 PRO A N 1
ATOM 2669 C CA . PRO A 1 336 ? -24.707 6.301 40.730 1.00 66.94 336 PRO A CA 1
ATOM 2670 C C . PRO A 1 336 ? -23.721 6.133 39.568 1.00 66.94 336 PRO A C 1
ATOM 2672 O O . PRO A 1 336 ? -22.921 5.192 39.535 1.00 66.94 336 PRO A O 1
ATOM 2675 N N . CYS A 1 337 ? -23.789 7.046 38.599 1.00 74.12 337 CYS A N 1
ATOM 2676 C CA . CYS A 1 337 ? -22.876 7.064 37.460 1.00 74.12 337 CYS A CA 1
ATOM 2677 C C . CYS A 1 337 ? -21.458 7.422 37.917 1.00 74.12 337 CYS A C 1
ATOM 2679 O O . CYS A 1 337 ? -21.252 8.456 38.540 1.00 74.12 337 CYS A O 1
ATOM 2681 N N . VAL A 1 338 ? -20.477 6.595 37.548 1.00 79.12 338 VAL A N 1
ATOM 2682 C CA . VAL A 1 338 ? -19.054 6.854 37.845 1.00 79.12 338 VAL A CA 1
ATOM 2683 C C . VAL A 1 338 ? -18.459 7.945 36.937 1.00 79.12 338 VAL A C 1
ATOM 2685 O O . VAL A 1 338 ? -17.463 8.574 37.283 1.00 79.12 338 VAL A O 1
ATOM 2688 N N . THR A 1 339 ? -19.077 8.190 35.774 1.00 81.25 339 THR A N 1
ATOM 2689 C CA . THR A 1 339 ? -18.743 9.288 34.854 1.00 81.25 339 THR A CA 1
ATOM 2690 C C . THR A 1 339 ? -19.732 10.448 34.979 1.00 81.25 339 THR A C 1
ATOM 2692 O O . THR A 1 339 ? -20.922 10.254 35.233 1.00 81.25 339 THR A O 1
ATOM 2695 N N . THR A 1 340 ? -19.236 11.669 34.766 1.00 85.38 340 THR A N 1
ATOM 2696 C CA . THR A 1 340 ? -20.040 12.896 34.670 1.00 85.38 340 THR A CA 1
ATOM 2697 C C . THR A 1 340 ? -20.510 13.124 33.227 1.00 85.38 340 THR A C 1
ATOM 2699 O O . THR A 1 340 ? -19.910 12.571 32.300 1.00 85.38 340 THR A O 1
ATOM 2702 N N . PRO A 1 341 ? -21.507 13.998 32.983 1.00 83.44 341 PRO A N 1
ATOM 2703 C CA . PRO A 1 341 ? -21.863 14.423 31.627 1.00 83.44 341 PRO A CA 1
ATOM 2704 C C . PRO A 1 341 ? -20.676 15.004 30.840 1.00 83.44 341 PRO A C 1
ATOM 2706 O O . PRO A 1 341 ? -20.548 14.740 29.649 1.00 83.44 341 PRO A O 1
ATOM 2709 N N . ALA A 1 342 ? -19.763 15.725 31.505 1.00 79.31 342 ALA A N 1
ATOM 2710 C CA . ALA A 1 342 ? -18.542 16.245 30.887 1.00 79.31 342 ALA A CA 1
ATOM 2711 C C . ALA A 1 342 ? -17.576 15.123 30.454 1.00 79.31 342 ALA A C 1
ATOM 2713 O O . ALA A 1 342 ? -17.039 15.169 29.348 1.00 79.31 342 ALA A O 1
ATOM 2714 N N . HIS A 1 343 ? -17.402 14.080 31.277 1.00 81.94 343 HIS A N 1
ATOM 2715 C CA . HIS A 1 343 ? -16.629 12.894 30.896 1.00 81.94 343 HIS A CA 1
ATOM 2716 C C . HIS A 1 343 ? -17.285 12.128 29.736 1.00 81.94 343 HIS A C 1
ATOM 2718 O O . HIS A 1 343 ? -16.585 11.757 28.794 1.00 81.94 343 HIS A O 1
ATOM 2724 N N . ASP A 1 344 ? -18.610 11.938 29.754 1.00 86.69 344 ASP A N 1
ATOM 2725 C CA . ASP A 1 344 ? -19.341 11.275 28.662 1.00 86.69 344 ASP A CA 1
ATOM 2726 C C . ASP A 1 344 ? -19.205 12.077 27.336 1.00 86.69 344 ASP A C 1
ATOM 2728 O O . ASP A 1 344 ? -18.907 11.495 26.288 1.00 86.69 344 ASP A O 1
ATOM 2732 N N . LEU A 1 345 ? -19.303 13.416 27.374 1.00 84.81 345 LEU A N 1
ATOM 2733 C CA . LEU A 1 345 ? -19.082 14.302 26.216 1.00 84.81 345 LEU A CA 1
ATOM 2734 C C . LEU A 1 345 ? -17.634 14.272 25.698 1.00 84.81 345 LEU A C 1
ATOM 2736 O O . LEU A 1 345 ? -17.416 14.195 24.487 1.00 84.81 345 LEU A O 1
ATOM 2740 N N . TYR A 1 346 ? -16.636 14.287 26.586 1.00 85.50 346 TYR A N 1
ATOM 2741 C CA . TYR A 1 346 ? -15.221 14.175 26.211 1.00 85.50 346 TYR A CA 1
ATOM 2742 C C . TYR A 1 346 ? -14.915 12.823 25.548 1.00 85.50 346 TYR A C 1
ATOM 2744 O O . TYR A 1 346 ? -14.282 12.765 24.489 1.00 85.50 346 TYR A O 1
ATOM 2752 N N . ILE A 1 347 ? -15.438 11.730 26.117 1.00 85.31 347 ILE A N 1
ATOM 2753 C CA . ILE A 1 347 ? -15.358 10.383 25.538 1.00 85.31 347 ILE A CA 1
ATOM 2754 C C . ILE A 1 347 ? -16.002 10.360 24.147 1.00 85.31 347 ILE A C 1
ATOM 2756 O O . ILE A 1 347 ? -15.417 9.792 23.222 1.00 85.31 347 ILE A O 1
ATOM 2760 N N . GLN A 1 348 ? -17.170 10.980 23.968 1.00 88.75 348 GLN A N 1
ATOM 2761 C CA . GLN A 1 348 ? -17.822 11.085 22.664 1.00 88.75 348 GLN A CA 1
ATOM 2762 C C . GLN A 1 348 ? -16.959 11.868 21.662 1.00 88.75 348 GLN A C 1
ATOM 2764 O O . GLN A 1 348 ? -16.705 11.366 20.568 1.00 88.75 348 GLN A O 1
ATOM 2769 N N . HIS A 1 349 ? -16.464 13.054 22.028 1.00 83.69 349 HIS A N 1
ATOM 2770 C CA . HIS A 1 349 ? -15.660 13.905 21.145 1.00 83.69 349 HIS A CA 1
ATOM 2771 C C . HIS A 1 349 ? -14.379 13.199 20.667 1.00 83.69 349 HIS A C 1
ATOM 2773 O O . HIS A 1 349 ? -14.108 13.168 19.465 1.00 83.69 349 HIS A O 1
ATOM 2779 N N . LEU A 1 350 ? -13.649 12.535 21.573 1.00 81.12 350 LEU A N 1
ATOM 2780 C CA . LEU A 1 350 ? -12.444 11.766 21.235 1.00 81.12 350 LEU A CA 1
ATOM 2781 C C . LEU A 1 350 ? -12.688 10.681 20.176 1.00 81.12 350 LEU A C 1
ATOM 2783 O O . LEU A 1 350 ? -11.856 10.505 19.290 1.00 81.12 350 LEU A O 1
ATOM 2787 N N . HIS A 1 351 ? -13.801 9.945 20.258 1.00 83.69 351 HIS A N 1
ATOM 2788 C CA . HIS A 1 351 ? -14.107 8.879 19.293 1.00 83.69 351 HIS A CA 1
ATOM 2789 C C . HIS A 1 351 ? -14.824 9.397 18.036 1.00 83.69 351 HIS A C 1
ATOM 2791 O O . HIS A 1 351 ? -14.901 8.669 17.050 1.00 83.69 351 HIS A O 1
ATOM 2797 N N . LEU A 1 352 ? -15.331 10.637 18.032 1.00 82.75 352 LEU A N 1
ATOM 2798 C CA . LEU A 1 352 ? -15.761 11.317 16.806 1.00 82.75 352 LEU A CA 1
ATOM 2799 C C . LEU A 1 352 ? -14.554 11.771 15.970 1.00 82.75 352 LEU A C 1
ATOM 2801 O O . LEU A 1 352 ? -14.607 11.627 14.747 1.00 82.75 352 LEU A O 1
ATOM 2805 N N . GLN A 1 353 ? -13.491 12.259 16.628 1.00 76.31 353 GLN A N 1
ATOM 2806 C CA . GLN A 1 353 ? -12.202 12.616 16.018 1.00 76.31 353 GLN A CA 1
ATOM 2807 C C . GLN A 1 353 ? -11.403 11.377 15.567 1.00 76.31 353 GLN A C 1
ATOM 2809 O O . GLN A 1 353 ? -11.062 11.255 14.394 1.00 76.31 353 GLN A O 1
ATOM 2814 N N . ASP A 1 354 ? -11.124 10.437 16.479 1.00 74.75 354 ASP A N 1
ATOM 2815 C CA . ASP A 1 354 ? -10.413 9.181 16.198 1.00 74.75 354 ASP A CA 1
ATOM 2816 C C . ASP A 1 354 ? -11.395 8.001 16.229 1.00 74.75 354 ASP A C 1
ATOM 2818 O O . ASP A 1 354 ? -11.600 7.326 17.243 1.00 74.75 354 ASP A O 1
ATOM 2822 N N . ARG A 1 355 ? -12.005 7.737 15.071 1.00 80.38 355 ARG A N 1
ATOM 2823 C CA . ARG A 1 355 ? -12.986 6.658 14.873 1.00 80.38 355 ARG A CA 1
ATOM 2824 C C . ARG A 1 355 ? -12.416 5.262 15.118 1.00 80.38 355 ARG A C 1
ATOM 2826 O O . ARG A 1 355 ? -13.186 4.344 15.404 1.00 80.38 355 ARG A O 1
ATOM 2833 N N . LEU A 1 356 ? -11.096 5.095 15.001 1.00 73.19 356 LEU A N 1
ATOM 2834 C CA . LEU A 1 356 ? -10.372 3.830 15.168 1.00 73.19 356 LEU A CA 1
ATOM 2835 C C . LEU A 1 356 ? -9.898 3.600 16.612 1.00 73.19 356 LEU A C 1
ATOM 2837 O O . LEU A 1 356 ? -9.380 2.520 16.918 1.00 73.19 356 LEU A O 1
ATOM 2841 N N . ARG A 1 357 ? -10.086 4.580 17.506 1.00 77.19 357 ARG A N 1
ATOM 2842 C CA . ARG A 1 357 ? -9.622 4.527 18.893 1.00 77.19 357 ARG A CA 1
ATOM 2843 C C . ARG A 1 357 ? -10.217 3.334 19.655 1.00 77.19 357 ARG A C 1
ATOM 2845 O O . ARG A 1 357 ? -11.441 3.221 19.785 1.00 77.19 357 ARG A O 1
ATOM 2852 N N . PRO A 1 358 ? -9.385 2.448 20.234 1.00 76.00 358 PRO A N 1
ATOM 2853 C CA . PRO A 1 358 ? -9.874 1.401 21.120 1.00 76.00 358 PRO A CA 1
ATOM 2854 C C . PRO A 1 358 ? -10.454 2.003 22.404 1.00 76.00 358 PRO A C 1
ATOM 2856 O O . PRO A 1 358 ? -9.793 2.804 23.067 1.00 76.00 358 PRO A O 1
ATOM 2859 N N . ALA A 1 359 ? -11.638 1.543 22.818 1.00 78.31 359 ALA A N 1
ATOM 2860 C CA . ALA A 1 359 ? -12.267 1.977 24.070 1.00 78.31 359 ALA A CA 1
ATOM 2861 C C . ALA A 1 359 ? -11.372 1.723 25.303 1.00 78.31 359 ALA A C 1
ATOM 2863 O O . ALA A 1 359 ? -11.419 2.485 26.263 1.00 78.31 359 ALA A O 1
ATOM 2864 N N . THR A 1 360 ? -10.501 0.707 25.248 1.00 73.44 360 THR A N 1
ATOM 2865 C CA . THR A 1 360 ? -9.453 0.428 26.245 1.00 73.44 360 THR A CA 1
ATOM 2866 C C . THR A 1 360 ? -8.415 1.545 26.370 1.00 73.44 360 THR A C 1
ATOM 2868 O O . THR A 1 360 ? -7.965 1.827 27.476 1.00 73.44 360 THR A O 1
ATOM 2871 N N . ARG A 1 361 ? -8.048 2.217 25.268 1.00 75.56 361 ARG A N 1
ATOM 2872 C CA . ARG A 1 361 ? -7.075 3.323 25.282 1.00 75.56 361 ARG A CA 1
ATOM 2873 C C . ARG A 1 361 ? -7.666 4.592 25.889 1.00 75.56 361 ARG A C 1
ATOM 2875 O O . ARG A 1 361 ? -6.948 5.328 26.554 1.00 75.56 361 ARG A O 1
ATOM 2882 N N . THR A 1 362 ? -8.953 4.847 25.666 1.00 80.38 362 THR A N 1
ATOM 2883 C CA . THR A 1 362 ? -9.654 5.962 26.320 1.00 80.38 362 THR A CA 1
ATOM 2884 C C . THR A 1 362 ? -9.894 5.653 27.796 1.00 80.38 362 THR A C 1
ATOM 2886 O O . THR A 1 362 ? -9.578 6.478 28.638 1.00 80.38 362 THR A O 1
ATOM 2889 N N . ALA A 1 363 ? -10.313 4.429 28.123 1.00 79.81 363 ALA A N 1
ATOM 2890 C CA . ALA A 1 363 ? -10.483 3.963 29.498 1.00 79.81 363 ALA A CA 1
ATOM 2891 C C . ALA A 1 363 ? -9.211 4.103 30.358 1.00 79.81 363 ALA A C 1
ATOM 2893 O O . ALA A 1 363 ? -9.270 4.603 31.474 1.00 79.81 363 ALA A O 1
ATOM 2894 N N . ALA A 1 364 ? -8.041 3.752 29.813 1.00 73.12 364 ALA A N 1
ATOM 2895 C CA . ALA A 1 364 ? -6.760 3.922 30.503 1.00 73.12 364 ALA A CA 1
ATOM 2896 C C . ALA A 1 364 ? -6.341 5.395 30.725 1.00 73.12 364 ALA A C 1
ATOM 2898 O O . ALA A 1 364 ? -5.423 5.644 31.506 1.00 73.12 364 ALA A O 1
ATOM 2899 N N . ALA A 1 365 ? -6.984 6.346 30.039 1.00 75.00 365 ALA A N 1
ATOM 2900 C CA . ALA A 1 365 ? -6.675 7.777 30.060 1.00 75.00 365 ALA A CA 1
ATOM 2901 C C . ALA A 1 365 ? -7.768 8.643 30.720 1.00 75.00 365 ALA A C 1
ATOM 2903 O O . ALA A 1 365 ? -7.585 9.851 30.835 1.00 75.00 365 ALA A O 1
ATOM 2904 N N . THR A 1 366 ? -8.893 8.058 31.145 1.00 77.69 366 THR A N 1
ATOM 2905 C CA . THR A 1 366 ? -9.981 8.770 31.828 1.00 77.69 366 THR A CA 1
ATOM 2906 C C . THR A 1 366 ? -10.094 8.285 33.269 1.00 77.69 366 THR A C 1
ATOM 2908 O O . THR A 1 366 ? -10.315 7.099 33.525 1.00 77.69 366 THR A O 1
ATOM 2911 N N . ILE A 1 367 ? -9.940 9.228 34.194 1.00 76.94 367 ILE A N 1
ATOM 2912 C CA . ILE A 1 367 ? -10.121 9.038 35.633 1.00 76.94 367 ILE A CA 1
ATOM 2913 C C . ILE A 1 367 ? -11.583 9.361 35.988 1.00 76.94 367 ILE A C 1
ATOM 2915 O O . ILE A 1 367 ? -12.214 10.190 35.331 1.00 76.94 367 ILE A O 1
ATOM 2919 N N . ASP A 1 368 ? -12.141 8.663 36.972 1.00 76.31 368 ASP A N 1
ATOM 2920 C CA . ASP A 1 368 ? -13.531 8.787 37.408 1.00 76.31 368 ASP A CA 1
ATOM 2921 C C . ASP A 1 368 ? -13.716 9.615 38.689 1.00 76.31 368 ASP A C 1
ATOM 2923 O O . ASP A 1 368 ? -12.764 10.130 39.276 1.00 76.31 368 ASP A O 1
ATOM 2927 N N . LEU A 1 369 ? -14.974 9.747 39.126 1.00 73.62 369 LEU A N 1
ATOM 2928 C CA . LEU A 1 369 ? -15.362 10.489 40.334 1.00 73.62 369 LEU A CA 1
ATOM 2929 C C . LEU A 1 369 ? -14.798 9.923 41.653 1.00 73.62 369 LEU A C 1
ATOM 2931 O O . LEU A 1 369 ? -14.961 10.550 42.697 1.00 73.62 369 LEU A O 1
ATOM 2935 N N . HIS A 1 370 ? -14.144 8.762 41.628 1.00 74.38 370 HIS A N 1
ATOM 2936 C CA . HIS A 1 370 ? -13.498 8.132 42.781 1.00 74.38 370 HIS A CA 1
ATOM 2937 C C . HIS A 1 370 ? -11.975 8.012 42.593 1.00 74.38 370 HIS A C 1
ATOM 2939 O O . HIS A 1 370 ? -11.322 7.233 43.286 1.00 74.38 370 HIS A O 1
ATOM 2945 N N . ASN A 1 371 ? -11.410 8.790 41.661 1.00 74.31 371 ASN A N 1
ATOM 2946 C CA . ASN A 1 371 ? -9.995 8.793 41.286 1.00 74.31 371 ASN A CA 1
ATOM 2947 C C . ASN A 1 371 ? -9.481 7.438 40.743 1.00 74.31 371 ASN A C 1
ATOM 2949 O O . ASN A 1 371 ? -8.286 7.145 40.798 1.00 74.31 371 ASN A O 1
ATOM 2953 N N . GLN A 1 372 ? -10.370 6.597 40.198 1.00 75.88 372 GLN A N 1
ATOM 2954 C CA . GLN A 1 372 ? -10.023 5.315 39.574 1.00 75.88 372 GLN A CA 1
ATOM 2955 C C . GLN A 1 372 ? -10.092 5.404 38.042 1.00 75.88 372 GLN A C 1
ATOM 2957 O O . GLN A 1 372 ? -10.666 6.330 37.473 1.00 75.88 372 GLN A O 1
ATOM 2962 N N . ARG A 1 373 ? -9.473 4.452 37.332 1.00 78.50 373 ARG A N 1
ATOM 2963 C CA . ARG A 1 373 ? -9.554 4.381 35.860 1.00 78.50 373 ARG A CA 1
ATOM 2964 C C . ARG A 1 373 ? -10.833 3.663 35.441 1.00 78.50 373 ARG A C 1
ATOM 2966 O O . ARG A 1 373 ? -11.051 2.519 35.842 1.00 78.50 373 ARG A O 1
ATOM 2973 N N . ILE A 1 374 ? -11.641 4.289 34.584 1.00 84.06 374 ILE A N 1
ATOM 2974 C CA . ILE A 1 374 ? -12.890 3.675 34.105 1.00 84.06 374 ILE A CA 1
ATOM 2975 C C . ILE A 1 374 ? -12.632 2.389 33.311 1.00 84.06 374 ILE A C 1
ATOM 2977 O O . ILE A 1 374 ? -11.593 2.211 32.678 1.00 84.06 374 ILE A O 1
ATOM 2981 N N . SER A 1 375 ? -13.622 1.496 33.263 1.00 81.31 375 SER A N 1
ATOM 2982 C CA . SER A 1 375 ? -13.537 0.300 32.420 1.00 81.31 375 SER A CA 1
ATOM 2983 C C . SER A 1 375 ? -13.762 0.616 30.932 1.00 81.31 375 SER A C 1
ATOM 2985 O O . SER A 1 375 ? -14.531 1.509 30.561 1.00 81.31 375 SER A O 1
ATOM 2987 N N . ALA A 1 376 ? -13.189 -0.202 30.044 1.00 77.88 376 ALA A N 1
ATOM 2988 C CA . ALA A 1 376 ? -13.479 -0.145 28.605 1.00 77.88 376 ALA A CA 1
ATOM 2989 C C . ALA A 1 376 ? -14.964 -0.411 28.276 1.00 77.88 376 ALA A C 1
ATOM 2991 O O . ALA A 1 376 ? -15.465 0.041 27.241 1.00 77.88 376 ALA A O 1
ATOM 2992 N N . GLN A 1 377 ? -15.688 -1.105 29.162 1.00 79.06 377 GLN A N 1
ATOM 2993 C CA . GLN A 1 377 ? -17.130 -1.311 29.043 1.00 79.06 377 GLN A CA 1
ATOM 2994 C C . GLN A 1 377 ? -17.924 -0.058 29.447 1.00 79.06 377 GLN A C 1
ATOM 2996 O O . GLN A 1 377 ? -18.956 0.211 28.839 1.00 79.06 377 GLN A O 1
ATOM 3001 N N . THR A 1 378 ? -17.421 0.756 30.382 1.00 84.88 378 THR A N 1
ATOM 3002 C CA . THR A 1 378 ? -17.980 2.077 30.729 1.00 84.88 378 THR A CA 1
ATOM 3003 C C . THR A 1 378 ? -17.909 3.010 29.520 1.00 84.88 378 THR A C 1
ATOM 3005 O O . THR A 1 378 ? -18.938 3.528 29.087 1.00 84.88 378 THR A O 1
ATOM 3008 N N . VAL A 1 379 ? -16.733 3.113 28.884 1.00 83.38 379 VAL A N 1
ATOM 3009 C CA . VAL A 1 379 ? -16.548 3.839 27.610 1.00 83.38 379 VAL A CA 1
ATOM 3010 C C . VAL A 1 379 ? -17.498 3.308 26.530 1.00 83.38 379 VAL A C 1
ATOM 3012 O O . VAL A 1 379 ? -18.196 4.077 25.874 1.00 83.38 379 VAL A O 1
ATOM 3015 N N . SER A 1 380 ? -17.592 1.984 26.382 1.00 85.00 380 SER A N 1
ATOM 3016 C CA . SER A 1 380 ? -18.474 1.354 25.390 1.00 85.00 380 SER A CA 1
ATOM 3017 C C . SER A 1 380 ? -19.968 1.574 25.671 1.00 85.00 380 SER A C 1
ATOM 3019 O O . SER A 1 380 ? -20.762 1.588 24.731 1.00 85.00 380 SER A O 1
ATOM 3021 N N . ASN A 1 381 ? -20.368 1.739 26.937 1.00 87.62 381 ASN A N 1
ATOM 3022 C CA . ASN A 1 381 ? -21.729 2.107 27.335 1.00 87.62 381 ASN A CA 1
ATOM 3023 C C . ASN A 1 381 ? -22.022 3.571 26.983 1.00 87.62 381 ASN A C 1
ATOM 3025 O O . ASN A 1 381 ? -23.049 3.836 26.365 1.00 87.62 381 ASN A O 1
ATOM 3029 N N . CYS A 1 382 ? -21.112 4.494 27.313 1.00 88.19 382 CYS A N 1
ATOM 3030 C CA . CYS A 1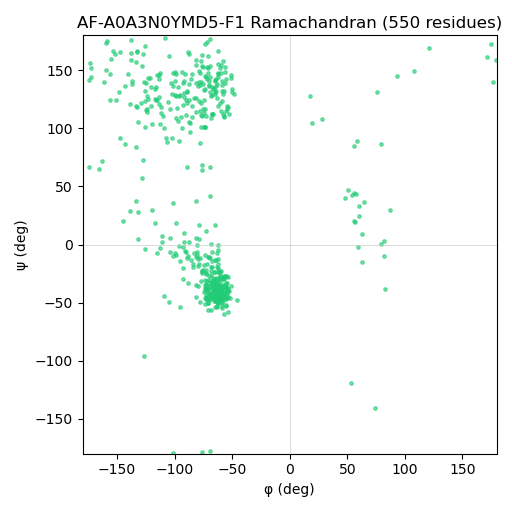 382 ? -21.203 5.911 26.951 1.00 88.19 382 CYS A CA 1
ATOM 3031 C C . CYS A 1 382 ? -21.368 6.098 25.434 1.00 88.19 382 CYS A C 1
ATOM 3033 O O . CYS A 1 382 ? -22.336 6.705 24.982 1.00 88.19 382 CYS A O 1
ATOM 3035 N N . LEU A 1 383 ? -20.483 5.500 24.630 1.00 88.38 383 LEU A N 1
ATOM 3036 C CA . LEU A 1 383 ? -20.551 5.595 23.167 1.00 88.38 383 LEU A CA 1
ATOM 3037 C C . LEU A 1 383 ? -21.869 5.037 22.606 1.00 88.38 383 LEU A C 1
ATOM 3039 O O . LEU A 1 383 ? -22.440 5.628 21.692 1.00 88.38 383 LEU A O 1
ATOM 3043 N N . ARG A 1 384 ? -22.410 3.965 23.203 1.00 88.06 384 ARG A N 1
ATOM 3044 C CA . ARG A 1 384 ? -23.731 3.430 22.834 1.00 88.06 384 ARG A CA 1
ATOM 3045 C C . ARG A 1 384 ? -24.898 4.352 23.207 1.00 88.06 384 ARG A C 1
ATOM 3047 O O . ARG A 1 384 ? -25.852 4.378 22.437 1.00 88.06 384 ARG A O 1
ATOM 3054 N N . LYS A 1 385 ? -24.830 5.126 24.303 1.00 85.62 385 LYS A N 1
ATOM 3055 C CA . LYS A 1 385 ? -25.807 6.208 24.569 1.00 85.62 385 LYS A CA 1
ATOM 3056 C C . LYS A 1 385 ? -25.756 7.266 23.458 1.00 85.62 385 LYS A C 1
ATOM 3058 O O . LYS A 1 385 ? -26.793 7.709 22.992 1.00 85.62 385 LYS A O 1
ATOM 3063 N N . ALA A 1 386 ? -24.556 7.614 22.989 1.00 85.12 386 ALA A N 1
ATOM 3064 C CA . ALA A 1 386 ? -24.324 8.577 21.907 1.00 85.12 386 ALA A CA 1
ATOM 3065 C C . ALA A 1 386 ? -24.566 8.014 20.481 1.00 85.12 386 ALA A C 1
ATOM 3067 O O . ALA A 1 386 ? -24.094 8.588 19.497 1.00 85.12 386 ALA A O 1
ATOM 3068 N N . HIS A 1 387 ? -25.265 6.877 20.352 1.00 87.00 387 HIS A N 1
ATOM 3069 C CA . HIS A 1 387 ? -25.536 6.160 19.092 1.00 87.00 387 HIS A CA 1
ATOM 3070 C C . HIS A 1 387 ? -24.290 5.770 18.264 1.00 87.00 387 HIS A C 1
ATOM 3072 O O . HIS A 1 387 ? -24.388 5.478 17.067 1.00 87.00 387 HIS A O 1
ATOM 3078 N N . LEU A 1 388 ? -23.107 5.720 18.887 1.00 87.00 388 LEU A N 1
ATOM 3079 C CA . LEU A 1 388 ? -21.872 5.235 18.277 1.00 87.00 388 LEU A CA 1
ATOM 3080 C C . LEU A 1 388 ? -21.705 3.742 18.573 1.00 87.00 388 LEU A C 1
ATOM 3082 O O . LEU A 1 388 ? -21.590 3.310 19.721 1.00 87.00 388 LEU A O 1
ATOM 3086 N N . HIS A 1 389 ? -21.651 2.931 17.517 1.00 85.25 389 HIS A N 1
ATOM 3087 C CA . HIS A 1 389 ? -21.539 1.480 17.626 1.00 85.25 389 HIS A CA 1
ATOM 3088 C C . HIS A 1 389 ? -20.230 0.974 17.026 1.00 85.25 389 HIS A C 1
ATOM 3090 O O . HIS A 1 389 ? -19.865 1.328 15.905 1.00 85.25 389 HIS A O 1
ATOM 3096 N N . ALA A 1 390 ? -19.571 0.057 17.736 1.00 80.88 390 ALA A N 1
ATOM 3097 C CA . ALA A 1 390 ? -18.449 -0.696 17.198 1.00 80.88 390 ALA A CA 1
ATOM 3098 C C . ALA A 1 390 ? -18.907 -1.554 15.999 1.00 80.88 390 ALA A C 1
ATOM 3100 O O . ALA A 1 390 ? -19.769 -2.438 16.117 1.00 80.88 390 ALA A O 1
ATOM 3101 N N . ARG A 1 391 ? -18.320 -1.295 14.829 1.00 81.00 391 ARG A N 1
ATOM 3102 C CA . ARG A 1 391 ? -18.534 -2.027 13.566 1.00 81.00 391 ARG A CA 1
ATOM 3103 C C . ARG A 1 391 ? -17.185 -2.364 12.925 1.00 81.00 391 ARG A C 1
ATOM 3105 O O . ARG A 1 391 ? -16.158 -1.854 13.361 1.00 81.00 391 ARG A O 1
ATOM 3112 N N . ARG A 1 392 ? -17.145 -3.258 11.927 1.00 71.25 392 ARG A N 1
ATOM 3113 C CA . ARG A 1 392 ? -15.929 -3.408 11.098 1.00 71.25 392 ARG A CA 1
ATOM 3114 C C . ARG A 1 392 ? -15.787 -2.144 10.218 1.00 71.25 392 ARG A C 1
ATOM 3116 O O . ARG A 1 392 ? -16.816 -1.690 9.705 1.00 71.25 392 ARG A O 1
ATOM 3123 N N . PRO A 1 393 ? -14.581 -1.564 10.061 1.00 71.44 393 PRO A N 1
ATOM 3124 C CA . PRO A 1 393 ? -14.353 -0.498 9.083 1.00 71.44 393 PRO A CA 1
ATOM 3125 C C . PRO A 1 393 ? -14.671 -0.985 7.667 1.00 71.44 393 PRO A C 1
ATOM 3127 O O . PRO A 1 393 ? -14.575 -2.184 7.389 1.00 71.44 393 PRO A O 1
ATOM 3130 N N . HIS A 1 394 ? -15.026 -0.063 6.773 1.00 71.88 394 HIS A N 1
ATOM 3131 C CA . HIS A 1 394 ? -14.996 -0.367 5.342 1.00 71.88 394 HIS A CA 1
ATOM 3132 C C . HIS A 1 394 ? -13.528 -0.436 4.888 1.00 71.88 394 HIS A C 1
ATOM 3134 O O . HIS A 1 394 ? -12.694 0.321 5.384 1.00 71.88 394 HIS A O 1
ATOM 3140 N N . ARG A 1 395 ? -13.191 -1.360 3.982 1.00 66.50 395 ARG A N 1
ATOM 3141 C CA . ARG A 1 395 ? -11.842 -1.484 3.408 1.00 66.50 395 ARG A CA 1
ATOM 3142 C C . ARG A 1 395 ? -11.874 -1.006 1.963 1.00 66.50 395 ARG A C 1
ATOM 3144 O O . ARG A 1 395 ? -12.153 -1.795 1.067 1.00 66.50 395 ARG A O 1
ATOM 3151 N N . GLY A 1 396 ? -11.591 0.274 1.772 1.00 64.56 396 GLY A N 1
ATOM 3152 C CA . GLY A 1 396 ? -11.500 0.933 0.471 1.00 64.56 396 GLY A CA 1
ATOM 3153 C C . GLY A 1 396 ? -10.150 1.629 0.321 1.00 64.56 396 GLY A C 1
ATOM 3154 O O . GLY A 1 396 ? -9.383 1.697 1.277 1.00 64.56 396 GLY A O 1
ATOM 3155 N N . PHE A 1 397 ? -9.841 2.123 -0.872 1.00 67.94 397 PHE A N 1
ATOM 3156 C CA . PHE A 1 397 ? -8.689 3.004 -1.088 1.00 67.94 397 PHE A CA 1
ATOM 3157 C C . PHE A 1 397 ? -9.006 4.431 -0.649 1.00 67.94 397 PHE A C 1
ATOM 3159 O O . PHE A 1 397 ? -10.134 4.873 -0.835 1.00 67.94 397 PHE A O 1
ATOM 3166 N N . ASP A 1 398 ? -8.015 5.187 -0.180 1.00 68.12 398 ASP A N 1
ATOM 3167 C CA . ASP A 1 398 ? -8.188 6.631 0.033 1.00 68.12 398 ASP A CA 1
ATOM 3168 C C . ASP A 1 398 ? -8.549 7.357 -1.290 1.00 68.12 398 ASP A C 1
ATOM 3170 O O . ASP A 1 398 ? -7.771 7.381 -2.256 1.00 68.12 398 ASP A O 1
ATOM 3174 N N . LEU A 1 399 ? -9.759 7.919 -1.372 1.00 75.94 399 LEU A N 1
ATOM 3175 C CA . LEU A 1 399 ? -10.292 8.568 -2.572 1.00 75.94 399 LEU A CA 1
ATOM 3176 C C . LEU A 1 399 ? -10.076 10.084 -2.528 1.00 75.94 399 LEU A C 1
ATOM 3178 O O . LEU A 1 399 ? -10.957 10.842 -2.116 1.00 75.94 399 LEU A O 1
ATOM 3182 N N . THR A 1 400 ? -8.929 10.534 -3.041 1.00 77.94 400 THR A N 1
ATOM 3183 C CA . THR A 1 400 ? -8.650 11.958 -3.297 1.00 77.94 400 THR A CA 1
ATOM 3184 C C . THR A 1 400 ? -9.683 12.584 -4.247 1.00 77.94 400 THR A C 1
ATOM 3186 O O . THR A 1 400 ? -10.309 11.887 -5.048 1.00 77.94 400 THR A O 1
ATOM 3189 N N . ALA A 1 401 ? -9.839 13.913 -4.218 1.00 77.81 401 ALA A N 1
ATOM 3190 C CA . ALA A 1 401 ? -10.805 14.625 -5.067 1.00 77.81 401 ALA A CA 1
ATOM 3191 C C . ALA A 1 401 ? -10.643 14.318 -6.573 1.00 77.81 401 ALA A C 1
ATOM 3193 O O . ALA A 1 401 ? -11.637 14.140 -7.275 1.00 77.81 401 ALA A O 1
ATOM 3194 N N . VAL A 1 402 ? -9.401 14.165 -7.052 1.00 76.25 402 VAL A N 1
ATOM 3195 C CA . VAL A 1 402 ? -9.106 13.739 -8.433 1.00 76.25 402 VAL A CA 1
ATOM 3196 C C . VAL A 1 402 ? -9.596 12.309 -8.684 1.00 76.25 402 VAL A C 1
ATOM 3198 O O . VAL A 1 402 ? -10.291 12.065 -9.662 1.00 76.25 402 VAL A O 1
ATOM 3201 N N . ARG A 1 403 ? -9.336 11.358 -7.772 1.00 78.62 403 ARG A N 1
ATOM 3202 C CA . ARG A 1 403 ? -9.848 9.978 -7.899 1.00 78.62 403 ARG A CA 1
ATOM 3203 C C . ARG A 1 403 ? -11.379 9.940 -7.952 1.00 78.62 403 ARG A C 1
ATOM 3205 O O . ARG A 1 403 ? -11.922 9.190 -8.759 1.00 78.62 403 ARG A O 1
ATOM 3212 N N . ARG A 1 404 ? -12.071 10.761 -7.148 1.00 81.50 404 ARG A N 1
ATOM 3213 C CA . ARG A 1 404 ? -13.543 10.886 -7.183 1.00 81.50 404 ARG A CA 1
ATOM 3214 C C . ARG A 1 404 ? -14.031 11.448 -8.518 1.00 81.50 404 ARG A C 1
ATOM 3216 O O . ARG A 1 404 ? -14.944 10.872 -9.101 1.00 81.50 404 ARG A O 1
ATOM 3223 N N . ARG A 1 405 ? -13.391 12.502 -9.042 1.00 83.44 405 ARG A N 1
ATOM 3224 C CA . ARG A 1 405 ? -13.721 13.078 -10.356 1.00 83.44 405 ARG A CA 1
ATOM 3225 C C . ARG A 1 405 ? -13.585 12.041 -11.475 1.00 83.44 405 ARG A C 1
ATOM 3227 O O . ARG A 1 405 ? -14.574 11.760 -12.143 1.00 83.44 405 ARG A O 1
ATOM 3234 N N . ASN A 1 406 ? -12.427 11.391 -11.596 1.00 81.31 406 ASN A N 1
ATOM 3235 C CA . ASN A 1 406 ? -12.183 10.385 -12.635 1.00 81.31 406 ASN A CA 1
ATOM 3236 C C . ASN A 1 406 ? -13.153 9.187 -12.520 1.00 81.31 406 ASN A C 1
ATOM 3238 O O . ASN A 1 406 ? -13.603 8.644 -13.528 1.00 81.31 406 ASN A O 1
ATOM 3242 N N . ARG A 1 407 ? -13.512 8.778 -11.290 1.00 86.19 407 ARG A N 1
ATOM 3243 C CA . ARG A 1 407 ? -14.555 7.767 -11.030 1.00 86.19 407 ARG A CA 1
ATOM 3244 C C . ARG A 1 407 ? -15.927 8.229 -11.538 1.00 86.19 407 ARG A C 1
ATOM 3246 O O . ARG A 1 407 ? -16.601 7.472 -12.234 1.00 86.19 407 ARG A O 1
ATOM 3253 N N . LEU A 1 408 ? -16.331 9.459 -11.215 1.00 86.94 408 LEU A N 1
ATOM 3254 C CA . LEU A 1 408 ? -17.618 10.049 -11.600 1.00 86.94 408 LEU A CA 1
ATOM 3255 C C . LEU A 1 408 ? -17.746 10.238 -13.121 1.00 86.94 408 LEU A C 1
ATOM 3257 O O . LEU A 1 408 ? -18.766 9.864 -13.699 1.00 86.94 408 LEU A O 1
ATOM 3261 N N . GLU A 1 409 ? -16.707 10.759 -13.774 1.00 86.06 409 GLU A N 1
ATOM 3262 C CA . GLU A 1 409 ? -16.612 10.889 -15.235 1.00 86.06 409 GLU A CA 1
ATOM 3263 C C . GLU A 1 409 ? -16.760 9.525 -15.918 1.00 86.06 409 GLU A C 1
ATOM 3265 O O . GLU A 1 409 ? -17.588 9.368 -16.819 1.00 86.06 409 GLU A O 1
ATOM 3270 N N . TRP A 1 410 ? -16.049 8.505 -15.421 1.00 86.62 410 TRP A N 1
ATOM 3271 C CA . TRP A 1 410 ? -16.178 7.140 -15.922 1.00 86.62 410 TRP A CA 1
ATOM 3272 C C . TRP A 1 410 ? -17.605 6.604 -15.774 1.00 86.62 410 TRP A C 1
ATOM 3274 O O . TRP A 1 410 ? -18.168 6.088 -16.741 1.00 86.62 410 TRP A O 1
ATOM 3284 N N . ALA A 1 411 ? -18.230 6.744 -14.601 1.00 88.19 411 ALA A N 1
ATOM 3285 C CA . ALA A 1 411 ? -19.609 6.296 -14.421 1.00 88.19 411 ALA A CA 1
ATOM 3286 C C . ALA A 1 411 ? -20.573 7.032 -15.356 1.00 88.19 411 ALA A C 1
ATOM 3288 O O . ALA A 1 411 ? -21.421 6.380 -15.957 1.00 88.19 411 ALA A O 1
ATOM 3289 N N . ASN A 1 412 ? -20.421 8.345 -15.543 1.00 87.44 412 ASN A N 1
ATOM 3290 C CA . ASN A 1 412 ? -21.268 9.131 -16.441 1.00 87.44 412 ASN A CA 1
ATOM 3291 C C . ASN A 1 412 ? -21.124 8.713 -17.915 1.00 87.44 412 ASN A C 1
ATOM 3293 O O . ASN A 1 412 ? -22.139 8.607 -18.604 1.00 87.44 412 ASN A O 1
ATOM 3297 N N . ALA A 1 413 ? -19.915 8.387 -18.383 1.00 86.44 413 ALA A N 1
ATOM 3298 C CA . ALA A 1 413 ? -19.706 7.844 -19.729 1.00 86.44 413 ALA A CA 1
ATOM 3299 C C . ALA A 1 413 ? -20.394 6.474 -19.928 1.00 86.44 413 ALA A C 1
ATOM 3301 O O . ALA A 1 413 ? -20.974 6.201 -20.981 1.00 86.44 413 ALA A O 1
ATOM 3302 N N . HIS A 1 414 ? -20.394 5.623 -18.896 1.00 86.81 414 HIS A N 1
ATOM 3303 C CA . HIS A 1 414 ? -20.857 4.233 -18.992 1.00 86.81 414 HIS A CA 1
ATOM 3304 C C . HIS A 1 414 ? -22.294 3.993 -18.469 1.00 86.81 414 HIS A C 1
ATOM 3306 O O . HIS A 1 414 ? -22.856 2.916 -18.670 1.00 86.81 414 HIS A O 1
ATOM 3312 N N . ILE A 1 415 ? -22.958 4.974 -17.842 1.00 87.50 415 ILE A N 1
ATOM 3313 C CA . ILE A 1 415 ? -24.317 4.828 -17.263 1.00 87.50 415 ILE A CA 1
ATOM 3314 C C . ILE A 1 415 ? -25.416 4.567 -18.312 1.00 87.50 415 ILE A C 1
ATOM 3316 O O . ILE A 1 415 ? -26.471 4.005 -17.994 1.00 87.50 415 ILE A O 1
ATOM 3320 N N . ARG A 1 416 ? -25.166 4.968 -19.567 1.00 87.12 416 ARG A N 1
ATOM 3321 C CA . ARG A 1 416 ? -26.056 4.763 -20.724 1.00 87.12 416 ARG A CA 1
ATOM 3322 C C . ARG A 1 416 ? -25.793 3.446 -21.476 1.00 87.12 416 ARG A C 1
ATOM 3324 O O . ARG A 1 416 ? -26.563 3.110 -22.372 1.00 87.12 416 ARG A O 1
ATOM 3331 N N . TRP A 1 417 ? -24.751 2.684 -21.125 1.00 87.44 417 TRP A N 1
ATOM 3332 C CA . TRP A 1 417 ? -24.417 1.432 -21.813 1.00 87.44 417 TRP A CA 1
ATOM 3333 C C . TRP A 1 417 ? -25.504 0.362 -21.637 1.00 87.44 417 TRP A C 1
ATOM 3335 O O . TRP A 1 417 ? -25.927 0.042 -20.521 1.00 87.44 417 TRP A O 1
ATOM 3345 N N . ARG A 1 418 ? -25.930 -0.233 -22.759 1.00 84.75 418 ARG A N 1
ATOM 3346 C CA . ARG A 1 418 ? -26.876 -1.360 -22.798 1.00 84.75 418 ARG A CA 1
ATOM 3347 C C . ARG A 1 418 ? -26.200 -2.645 -22.299 1.00 84.75 418 ARG A C 1
ATOM 3349 O O . ARG A 1 418 ? -25.000 -2.830 -22.476 1.00 84.75 418 ARG A O 1
ATOM 3356 N N . LEU A 1 419 ? -26.981 -3.578 -21.744 1.00 82.25 419 LEU A N 1
ATOM 3357 C CA . LEU A 1 419 ? -26.476 -4.866 -21.229 1.00 82.25 419 LEU A CA 1
ATOM 3358 C C . LEU A 1 419 ? -25.721 -5.704 -22.276 1.00 82.25 419 LEU A C 1
ATOM 3360 O O . LEU A 1 419 ? -24.836 -6.467 -21.905 1.00 82.25 419 LEU A O 1
ATOM 3364 N N . ALA A 1 420 ? -26.029 -5.544 -23.567 1.00 80.62 420 ALA A N 1
ATOM 3365 C CA . ALA A 1 420 ? -25.293 -6.193 -24.652 1.00 80.62 420 ALA A CA 1
ATOM 3366 C C . ALA A 1 420 ? -23.808 -5.781 -24.692 1.00 80.62 420 ALA A C 1
ATOM 3368 O O . ALA A 1 420 ? -22.954 -6.647 -24.847 1.00 80.62 420 ALA A O 1
ATOM 3369 N N . LEU A 1 421 ? -23.494 -4.496 -24.463 1.00 82.88 421 LEU A N 1
ATOM 3370 C CA . LEU A 1 421 ? -22.109 -4.009 -24.404 1.00 82.88 421 LEU A CA 1
ATOM 3371 C C . LEU A 1 421 ? -21.381 -4.607 -23.195 1.00 82.88 421 LEU A C 1
ATOM 3373 O O . LEU A 1 421 ? -20.299 -5.162 -23.340 1.00 82.88 421 LEU A O 1
ATOM 3377 N N . TRP A 1 422 ? -22.014 -4.593 -22.016 1.00 83.12 422 TRP A N 1
ATOM 3378 C CA . TRP A 1 422 ? -21.445 -5.181 -20.796 1.00 83.12 422 TRP A CA 1
ATOM 3379 C C . TRP A 1 422 ? -21.184 -6.690 -20.895 1.00 83.12 422 TRP A C 1
ATOM 3381 O O . TRP A 1 422 ? -20.261 -7.178 -20.253 1.00 83.12 422 TRP A O 1
ATOM 3391 N N . ARG A 1 423 ? -21.955 -7.424 -21.708 1.00 79.38 423 ARG A N 1
ATOM 3392 C CA . ARG A 1 423 ? -21.714 -8.850 -22.001 1.00 79.38 423 ARG A CA 1
ATOM 3393 C C . ARG A 1 423 ? -20.527 -9.091 -22.943 1.00 79.38 423 ARG A C 1
ATOM 3395 O O . ARG A 1 423 ? -20.044 -10.214 -22.991 1.00 79.38 423 ARG A O 1
ATOM 3402 N N . GLY A 1 424 ? -20.068 -8.069 -23.667 1.00 74.19 424 GLY A N 1
ATOM 3403 C CA . GLY A 1 424 ? -18.842 -8.109 -24.471 1.00 74.19 424 GLY A CA 1
ATOM 3404 C C . GLY A 1 424 ? -17.572 -7.718 -23.703 1.00 74.19 424 GLY A C 1
ATOM 3405 O O . GLY A 1 424 ? -16.477 -7.891 -24.228 1.00 74.19 424 GLY A O 1
ATOM 3406 N N . VAL A 1 425 ? -17.689 -7.201 -22.472 1.00 74.94 425 VAL A N 1
ATOM 3407 C CA . VAL A 1 425 ? -16.532 -6.802 -21.653 1.00 74.94 425 VAL A CA 1
ATOM 3408 C C . VAL A 1 425 ? -15.976 -8.008 -20.897 1.00 74.94 425 VAL A C 1
ATOM 3410 O O . VAL A 1 425 ? -16.650 -8.583 -20.041 1.00 74.94 425 VAL A O 1
ATOM 3413 N N . LEU A 1 426 ? -14.715 -8.350 -21.164 1.00 70.62 426 LEU A N 1
ATOM 3414 C CA . LEU A 1 426 ? -13.952 -9.288 -20.344 1.00 70.62 426 LEU A CA 1
ATOM 3415 C C . LEU A 1 426 ? -13.383 -8.560 -19.116 1.00 70.62 426 LEU A C 1
ATOM 3417 O O . LEU A 1 426 ? -12.686 -7.556 -19.251 1.00 70.62 426 LEU A O 1
ATOM 3421 N N . PHE A 1 427 ? -13.654 -9.082 -17.919 1.00 72.31 427 PHE A N 1
ATOM 3422 C CA . PHE A 1 427 ? -13.106 -8.571 -16.660 1.00 72.31 427 PHE A CA 1
ATOM 3423 C C . PHE A 1 427 ? -12.015 -9.521 -16.147 1.00 72.31 427 PHE A C 1
ATOM 3425 O O . PHE A 1 427 ? -12.282 -10.700 -15.921 1.00 72.31 427 PHE A O 1
ATOM 3432 N N . THR A 1 428 ? -10.799 -9.007 -15.952 1.00 65.75 428 THR A N 1
ATOM 3433 C CA . THR A 1 428 ? -9.625 -9.759 -15.469 1.00 65.75 428 THR A CA 1
ATOM 3434 C C . THR A 1 428 ? -9.016 -9.075 -14.247 1.00 65.75 428 THR A C 1
ATOM 3436 O O . THR A 1 428 ? -8.788 -7.863 -14.278 1.00 65.75 428 THR A O 1
ATOM 3439 N N . ASP A 1 429 ? -8.733 -9.836 -13.189 1.00 60.59 429 ASP A N 1
ATOM 3440 C CA . ASP A 1 429 ? -8.250 -9.309 -11.905 1.00 60.59 429 ASP A CA 1
ATOM 3441 C C . ASP A 1 429 ? -7.559 -10.413 -11.088 1.00 60.59 429 ASP A C 1
ATOM 3443 O O . ASP A 1 429 ? -7.955 -11.575 -11.182 1.00 60.59 429 ASP A O 1
ATOM 3447 N N . GLU A 1 430 ? -6.576 -10.062 -10.255 1.00 59.66 430 GLU A N 1
ATOM 3448 C CA . GLU A 1 430 ? -5.869 -11.011 -9.377 1.00 59.66 430 GLU A CA 1
ATOM 3449 C C . GLU A 1 430 ? -6.406 -10.956 -7.938 1.00 59.66 430 GLU A C 1
ATOM 3451 O O . GLU A 1 430 ? -6.641 -9.879 -7.392 1.00 59.66 430 GLU A O 1
ATOM 3456 N N . SER A 1 431 ? -6.535 -12.111 -7.276 1.00 59.44 431 SER A N 1
ATOM 3457 C CA . SER A 1 431 ? -6.902 -12.184 -5.854 1.00 59.44 431 SER A CA 1
ATOM 3458 C C . SER A 1 431 ? -6.080 -13.215 -5.081 1.00 59.44 431 SER A C 1
ATOM 3460 O O . SER A 1 431 ? -5.467 -14.121 -5.646 1.00 59.44 431 SER A O 1
ATOM 3462 N N . ARG A 1 432 ? -6.037 -13.041 -3.757 1.00 61.78 432 ARG A N 1
ATOM 3463 C CA . ARG A 1 432 ? -5.133 -13.739 -2.839 1.00 61.78 432 ARG A CA 1
ATOM 3464 C C . ARG A 1 432 ? -5.904 -14.421 -1.710 1.00 61.78 432 ARG A C 1
ATOM 3466 O O . ARG A 1 432 ? -6.203 -13.809 -0.684 1.00 61.78 432 ARG A O 1
ATOM 3473 N N . PHE A 1 433 ? -6.081 -15.728 -1.842 1.00 61.72 433 PHE A N 1
ATOM 3474 C CA . PHE A 1 433 ? -6.563 -16.598 -0.768 1.00 61.72 433 PHE A CA 1
ATOM 3475 C C . PHE A 1 433 ? -5.442 -16.884 0.251 1.00 61.72 433 PHE A C 1
ATOM 3477 O O . PHE A 1 433 ? -4.252 -16.700 -0.028 1.00 61.72 433 PHE A O 1
ATOM 3484 N N . SER A 1 434 ? -5.780 -17.260 1.488 1.00 57.84 434 SER A N 1
ATOM 3485 C CA . SER A 1 434 ? -4.783 -17.512 2.544 1.00 57.84 434 SER A CA 1
ATOM 3486 C C . SER A 1 434 ? -5.316 -18.447 3.633 1.00 57.84 434 SER A C 1
ATOM 3488 O O . SER A 1 434 ? -6.303 -18.127 4.286 1.00 57.84 434 SER A O 1
ATOM 3490 N N . LEU A 1 435 ? -4.596 -19.552 3.877 1.00 53.91 435 LEU A N 1
ATOM 3491 C CA . LEU A 1 435 ? -4.939 -20.619 4.840 1.00 53.91 435 LEU A CA 1
ATOM 3492 C C . LEU A 1 435 ? -5.275 -20.127 6.254 1.00 53.91 435 LEU A C 1
ATOM 3494 O O . LEU A 1 435 ? -6.119 -20.695 6.935 1.00 53.91 435 LEU A O 1
ATOM 3498 N N . TYR A 1 436 ? -4.599 -19.072 6.709 1.00 48.41 436 TYR A N 1
ATOM 3499 C CA . TYR A 1 436 ? -4.735 -18.563 8.068 1.00 48.41 436 TYR A CA 1
ATOM 3500 C C . TYR A 1 436 ? -5.223 -17.118 8.044 1.00 48.41 436 TYR A C 1
ATOM 3502 O O . TYR A 1 436 ? -4.446 -16.190 7.795 1.00 48.41 436 TYR A O 1
ATOM 3510 N N . ARG A 1 437 ? -6.508 -16.920 8.348 1.00 46.81 437 ARG A N 1
ATOM 3511 C CA . ARG A 1 437 ? -7.070 -15.588 8.589 1.00 46.81 437 ARG A CA 1
ATOM 3512 C C . ARG A 1 437 ? -6.581 -15.075 9.944 1.00 46.81 437 ARG A C 1
ATOM 3514 O O . ARG A 1 437 ? -7.018 -15.548 10.989 1.00 46.81 437 ARG A O 1
ATOM 3521 N N . ALA A 1 438 ? -5.717 -14.063 9.941 1.00 38.69 438 ALA A N 1
ATOM 3522 C CA . ALA A 1 438 ? -5.548 -13.229 11.125 1.00 38.69 438 ALA A CA 1
ATOM 3523 C C . ALA A 1 438 ? -6.850 -12.429 11.318 1.00 38.69 438 ALA A C 1
ATOM 3525 O O . ALA A 1 438 ? -7.135 -11.534 10.526 1.00 38.69 438 ALA A O 1
ATOM 3526 N N . ASP A 1 439 ? -7.645 -12.768 12.343 1.00 45.12 439 ASP A N 1
ATOM 3527 C CA . ASP A 1 439 ? -9.005 -12.228 12.568 1.00 45.12 439 ASP A CA 1
ATOM 3528 C C . ASP A 1 439 ? -9.034 -10.685 12.591 1.00 45.12 439 ASP A C 1
ATOM 3530 O O . ASP A 1 439 ? -10.009 -10.061 12.174 1.00 45.12 439 ASP A O 1
ATOM 3534 N N . GLY A 1 440 ? -7.916 -10.055 12.990 1.00 49.56 440 GLY A N 1
ATOM 3535 C CA . GLY A 1 440 ? -7.628 -8.661 12.640 1.00 49.56 440 GLY A CA 1
ATOM 3536 C C . GLY A 1 440 ? -8.743 -7.710 13.068 1.00 49.56 440 GLY A C 1
ATOM 3537 O O . GLY A 1 440 ? -9.173 -6.873 12.274 1.00 49.56 440 GLY A O 1
ATOM 3538 N N . ARG A 1 441 ? -9.245 -7.903 14.300 1.00 54.78 441 ARG A N 1
ATOM 3539 C CA . ARG A 1 441 ? -10.498 -7.354 14.858 1.00 54.78 441 ARG A CA 1
ATOM 3540 C C . ARG A 1 441 ? -10.484 -5.835 15.104 1.00 54.78 441 ARG A C 1
ATOM 3542 O O . ARG A 1 441 ? -11.016 -5.365 16.107 1.00 54.78 441 ARG A O 1
ATOM 3549 N N . GLN A 1 442 ? -9.920 -5.061 14.185 1.00 61.66 442 GLN A N 1
ATOM 3550 C CA . GLN A 1 442 ? -10.066 -3.613 14.142 1.00 61.66 442 GLN A CA 1
ATOM 3551 C C . GLN A 1 442 ? -11.554 -3.253 14.021 1.00 61.66 442 GLN A C 1
ATOM 3553 O O . GLN A 1 442 ? -12.314 -3.885 13.276 1.00 61.66 442 GLN A O 1
ATOM 3558 N N . ARG A 1 443 ? -11.977 -2.250 14.787 1.00 74.50 443 ARG A N 1
ATOM 3559 C CA . ARG A 1 443 ? -13.345 -1.728 14.803 1.00 74.50 443 ARG A CA 1
ATOM 3560 C C . ARG A 1 443 ? -13.303 -0.216 14.619 1.00 74.50 443 ARG A C 1
ATOM 3562 O O . ARG A 1 443 ? -12.321 0.407 15.004 1.00 74.50 443 ARG A O 1
ATOM 3569 N N . VAL A 1 444 ? -14.381 0.340 14.077 1.00 82.12 444 VAL A N 1
ATOM 3570 C CA . VAL A 1 444 ? -14.659 1.782 14.100 1.00 82.12 444 VAL A CA 1
ATOM 3571 C C . VAL A 1 444 ? -15.910 2.067 14.918 1.00 82.12 444 VAL A C 1
ATOM 3573 O O . VAL A 1 444 ? -16.850 1.263 14.902 1.00 82.12 444 VAL A O 1
ATOM 3576 N N . TRP A 1 445 ? -15.923 3.205 15.609 1.00 82.88 445 TRP A N 1
ATOM 3577 C CA . TRP A 1 445 ? -17.086 3.731 16.322 1.00 82.88 445 TRP A CA 1
ATOM 3578 C C . TRP A 1 445 ? -17.857 4.694 15.419 1.00 82.88 445 TRP A C 1
ATOM 3580 O O . TRP A 1 445 ? -17.488 5.856 15.245 1.00 82.88 445 TRP A O 1
ATOM 3590 N N . ARG A 1 446 ? -18.943 4.201 14.819 1.00 84.25 446 ARG A N 1
ATOM 3591 C CA . ARG A 1 446 ? -19.746 4.970 13.861 1.00 84.25 446 ARG A CA 1
ATOM 3592 C C . ARG A 1 446 ? -21.238 4.873 14.139 1.00 84.25 446 ARG A C 1
ATOM 3594 O O . ARG A 1 446 ? -21.691 3.901 14.750 1.00 84.25 446 ARG A O 1
ATOM 3601 N N . ARG A 1 447 ? -21.992 5.865 13.670 1.00 85.69 447 ARG A N 1
ATOM 3602 C CA . ARG A 1 447 ? -23.457 5.810 13.646 1.00 85.69 447 ARG A CA 1
ATOM 3603 C C . ARG A 1 447 ? -23.938 4.852 12.550 1.00 85.69 447 ARG A C 1
ATOM 3605 O O . ARG A 1 447 ? -23.162 4.359 11.724 1.00 85.69 447 ARG A O 1
ATOM 3612 N N . VAL A 1 448 ? -25.241 4.588 12.526 1.00 78.56 448 VAL A N 1
ATOM 3613 C CA . VAL A 1 448 ? -25.902 3.969 11.366 1.00 78.56 448 VAL A CA 1
ATOM 3614 C C . VAL A 1 448 ? -25.765 4.914 10.156 1.00 78.56 448 VAL A C 1
ATOM 3616 O O . VAL A 1 448 ? -25.689 6.126 10.325 1.00 78.56 448 VAL A O 1
ATOM 3619 N N . GLY A 1 449 ? -25.645 4.373 8.941 1.00 74.56 449 GLY A N 1
ATOM 3620 C CA . GLY A 1 449 ? -25.451 5.158 7.709 1.00 74.56 449 GLY A CA 1
ATOM 3621 C C . GLY A 1 449 ? -24.004 5.593 7.420 1.00 74.56 449 GLY A C 1
ATOM 3622 O O . GLY A 1 449 ? -23.571 5.483 6.278 1.00 74.56 449 GLY A O 1
ATOM 3623 N N . GLU A 1 450 ? -23.207 5.966 8.431 1.00 78.88 450 GLU A N 1
ATOM 3624 C CA . GLU A 1 450 ? -21.827 6.498 8.294 1.00 78.88 450 GLU A CA 1
ATOM 3625 C C . GLU A 1 450 ? -20.771 5.503 7.714 1.00 78.88 450 GLU A C 1
ATOM 3627 O O . GLU A 1 450 ? -19.569 5.707 7.879 1.00 78.88 450 GLU A O 1
ATOM 3632 N N . GLN A 1 451 ? -21.158 4.397 7.059 1.00 76.69 451 GLN A N 1
ATOM 3633 C CA . GLN A 1 451 ? -20.238 3.329 6.621 1.00 76.69 451 GLN A CA 1
ATOM 3634 C C . GLN A 1 451 ? -19.165 3.784 5.621 1.00 76.69 451 GLN A C 1
ATOM 3636 O O . GLN A 1 451 ? -18.034 3.311 5.717 1.00 76.69 451 GLN A O 1
ATOM 3641 N N . PHE A 1 452 ? -19.531 4.653 4.680 1.00 76.69 452 PHE A N 1
ATOM 3642 C CA . PHE A 1 452 ? -18.678 5.082 3.565 1.00 76.69 452 PHE A CA 1
ATOM 3643 C C . PHE A 1 452 ? -18.100 6.491 3.754 1.00 76.69 452 PHE A C 1
ATOM 3645 O O . PHE A 1 452 ? -17.454 7.012 2.852 1.00 76.69 452 PHE A O 1
ATOM 3652 N N . ALA A 1 453 ? -18.326 7.108 4.919 1.00 72.94 453 ALA A N 1
ATOM 3653 C CA . ALA A 1 453 ? -17.670 8.356 5.285 1.00 72.94 453 ALA A CA 1
ATOM 3654 C C . ALA A 1 453 ? -16.170 8.105 5.489 1.00 72.94 453 ALA A C 1
ATOM 3656 O O . ALA A 1 453 ? -15.802 7.139 6.159 1.00 72.94 453 ALA A O 1
ATOM 3657 N N . ASP A 1 454 ? -15.325 8.988 4.957 1.00 68.06 454 ASP A N 1
ATOM 3658 C CA . ASP A 1 454 ? -13.873 8.786 4.835 1.00 68.06 454 ASP A CA 1
ATOM 3659 C C . ASP A 1 454 ? -13.197 8.393 6.165 1.00 68.06 454 ASP A C 1
ATOM 3661 O O . ASP A 1 454 ? -12.406 7.455 6.219 1.00 68.06 454 ASP A O 1
ATOM 3665 N N . VAL A 1 455 ? -13.619 9.007 7.277 1.00 64.81 455 VAL A N 1
ATOM 3666 C CA . VAL A 1 455 ? -13.148 8.712 8.649 1.00 64.81 455 VAL A CA 1
ATOM 3667 C C . VAL A 1 455 ? -13.433 7.282 9.150 1.00 64.81 455 VAL A C 1
ATOM 3669 O O . VAL A 1 455 ? -12.907 6.878 10.184 1.00 64.81 455 VAL A O 1
ATOM 3672 N N . ASN A 1 456 ? -14.273 6.512 8.451 1.00 68.94 456 ASN A N 1
ATOM 3673 C CA . ASN A 1 456 ? -14.634 5.123 8.766 1.00 68.94 456 ASN A CA 1
ATOM 3674 C C . ASN A 1 456 ? -14.075 4.101 7.751 1.00 68.94 456 ASN A C 1
ATOM 3676 O O . ASN A 1 456 ? -14.346 2.896 7.882 1.00 68.94 456 ASN A O 1
ATOM 3680 N N . VAL A 1 457 ? -13.308 4.567 6.760 1.00 64.69 457 VAL A N 1
ATOM 3681 C CA . VAL A 1 457 ? -12.600 3.744 5.774 1.00 64.69 457 VAL A CA 1
ATOM 3682 C C . VAL A 1 457 ? -11.175 3.475 6.266 1.00 64.69 457 VAL A C 1
ATOM 3684 O O . VAL A 1 457 ? -10.512 4.349 6.817 1.00 64.69 457 VAL A O 1
ATOM 3687 N N . VAL A 1 458 ? -10.692 2.247 6.085 1.00 64.12 458 VAL A N 1
ATOM 3688 C CA . VAL A 1 458 ? -9.296 1.863 6.337 1.00 64.12 458 VAL A CA 1
ATOM 3689 C C . VAL A 1 458 ? -8.660 1.454 5.015 1.00 64.12 458 VAL A C 1
ATOM 3691 O O . VAL A 1 458 ? -9.170 0.549 4.351 1.00 64.12 458 VAL A O 1
ATOM 3694 N N . ASP A 1 459 ? -7.549 2.110 4.671 1.00 48.09 459 ASP A N 1
ATOM 3695 C CA . ASP A 1 459 ? -6.878 1.980 3.374 1.00 48.09 459 ASP A CA 1
ATOM 3696 C C . ASP A 1 459 ? -6.544 0.519 3.025 1.00 48.09 459 ASP A C 1
ATOM 3698 O O . ASP A 1 459 ? -5.799 -0.176 3.730 1.00 48.09 459 ASP A O 1
ATOM 3702 N N . ARG A 1 460 ? -7.106 0.040 1.913 1.00 54.53 460 ARG A N 1
ATOM 3703 C CA . ARG A 1 460 ? -6.747 -1.245 1.308 1.00 54.53 460 ARG A CA 1
ATOM 3704 C C . ARG A 1 460 ? -5.424 -1.029 0.576 1.00 54.53 460 ARG A C 1
ATOM 3706 O O . ARG A 1 460 ? -5.390 -0.329 -0.423 1.00 54.53 460 ARG A O 1
ATOM 3713 N N . VAL A 1 461 ? -4.326 -1.621 1.053 1.00 44.19 461 VAL A N 1
ATOM 3714 C CA . VAL A 1 461 ? -3.002 -1.423 0.430 1.00 44.19 461 VAL A CA 1
ATOM 3715 C C . VAL A 1 461 ? -3.046 -1.838 -1.042 1.00 44.19 461 VAL A C 1
ATOM 3717 O O . VAL A 1 461 ? -3.137 -3.027 -1.343 1.00 44.19 461 VAL A O 1
ATOM 3720 N N . ALA A 1 462 ? -2.957 -0.867 -1.953 1.00 37.16 462 ALA A N 1
ATOM 3721 C CA . ALA A 1 462 ? -3.001 -1.121 -3.389 1.00 37.16 462 ALA A CA 1
ATOM 3722 C C . ALA A 1 462 ? -1.902 -2.098 -3.818 1.00 37.16 462 ALA A C 1
ATOM 3724 O O . ALA A 1 462 ? -0.736 -1.966 -3.435 1.00 37.16 462 ALA A O 1
ATOM 3725 N N . HIS A 1 463 ? -2.290 -3.103 -4.596 1.00 38.94 463 HIS A N 1
ATOM 3726 C CA . HIS A 1 463 ? -1.389 -3.974 -5.345 1.00 38.94 463 HIS A CA 1
ATOM 3727 C C . HIS A 1 463 ? -1.621 -3.678 -6.833 1.00 38.94 463 HIS A C 1
ATOM 3729 O O . HIS A 1 463 ? -2.693 -3.199 -7.206 1.00 38.94 463 HIS A O 1
ATOM 3735 N N . GLY A 1 464 ? -0.570 -3.804 -7.646 1.00 34.12 464 GLY A N 1
ATOM 3736 C CA . GLY A 1 464 ? -0.503 -3.163 -8.961 1.00 34.12 464 GLY A CA 1
ATOM 3737 C C . GLY A 1 464 ? -1.613 -3.612 -9.908 1.00 34.12 464 GLY A C 1
ATOM 3738 O O . GLY A 1 464 ? -1.716 -4.791 -10.224 1.00 34.12 464 GLY A O 1
ATOM 3739 N N . GLY A 1 465 ? -2.412 -2.661 -10.396 1.00 33.41 465 GLY A N 1
ATOM 3740 C CA . GLY A 1 465 ? -3.419 -2.910 -11.423 1.00 33.41 465 GLY A CA 1
ATOM 3741 C C . GLY A 1 465 ? -2.791 -3.050 -12.808 1.00 33.41 465 GLY A C 1
ATOM 3742 O O . GLY A 1 465 ? -3.007 -2.180 -13.650 1.00 33.41 465 GLY A O 1
ATOM 3743 N N . SER A 1 466 ? -2.036 -4.127 -13.040 1.00 36.78 466 SER A N 1
ATOM 3744 C CA . SER A 1 466 ? -1.477 -4.473 -14.352 1.00 36.78 466 SER A CA 1
ATOM 3745 C C . SER A 1 466 ? -2.562 -4.434 -15.430 1.00 36.78 466 SER A C 1
ATOM 3747 O O . SER A 1 466 ? -3.664 -4.953 -15.229 1.00 36.78 466 SER A O 1
ATOM 3749 N N . ALA A 1 467 ? -2.261 -3.806 -16.565 1.00 39.72 467 ALA A N 1
ATOM 3750 C CA . ALA A 1 467 ? -3.071 -3.891 -17.772 1.00 39.72 467 ALA A CA 1
ATOM 3751 C C . ALA A 1 467 ? -2.478 -4.980 -18.672 1.00 39.72 467 ALA A C 1
ATOM 3753 O O . ALA A 1 467 ? -1.281 -4.964 -18.948 1.00 39.72 467 ALA A O 1
ATOM 3754 N N . VAL A 1 468 ? -3.302 -5.931 -19.112 1.00 39.97 468 VAL A N 1
ATOM 3755 C CA . VAL A 1 468 ? -2.879 -6.948 -20.081 1.00 39.97 468 VAL A CA 1
ATOM 3756 C C . VAL A 1 468 ? -3.087 -6.373 -21.476 1.00 39.97 468 VAL A C 1
ATOM 3758 O O . VAL A 1 468 ? -4.197 -6.401 -22.005 1.00 39.97 468 VAL A O 1
ATOM 3761 N N . TYR A 1 469 ? -2.022 -5.833 -22.064 1.00 37.72 469 TYR A N 1
ATOM 3762 C CA . TYR A 1 469 ? -2.019 -5.448 -23.471 1.00 37.72 469 TYR A CA 1
ATOM 3763 C C . TYR A 1 469 ? -1.924 -6.714 -24.332 1.00 37.72 469 TYR A C 1
ATOM 3765 O O . TYR A 1 469 ? -0.861 -7.312 -24.468 1.00 37.72 469 TYR A O 1
ATOM 3773 N N . ALA A 1 470 ? -3.062 -7.137 -24.880 1.00 39.25 470 ALA A N 1
ATOM 3774 C CA . ALA A 1 470 ? -3.132 -8.116 -25.958 1.00 39.25 470 ALA A CA 1
ATOM 3775 C C . ALA A 1 470 ? -3.389 -7.358 -27.266 1.00 39.25 470 ALA A C 1
ATOM 3777 O O . ALA A 1 470 ? -4.315 -6.551 -27.329 1.00 39.25 470 ALA A O 1
ATOM 3778 N N . GLU A 1 471 ? -2.587 -7.621 -28.299 1.00 40.34 471 GLU A N 1
ATOM 3779 C CA . GLU A 1 471 ? -2.383 -6.736 -29.465 1.00 40.34 471 GLU A CA 1
ATOM 3780 C C . GLU A 1 471 ? -3.624 -6.456 -30.338 1.00 40.34 471 GLU A C 1
ATOM 3782 O O . GLU A 1 471 ? -3.548 -5.652 -31.258 1.00 40.34 471 GLU A O 1
ATOM 3787 N N . ASN A 1 472 ? -4.772 -7.087 -30.062 1.00 51.12 472 ASN A N 1
ATOM 3788 C CA . ASN A 1 472 ? -6.009 -6.955 -30.842 1.00 51.12 472 ASN A CA 1
ATOM 3789 C C . ASN A 1 472 ? -7.291 -6.868 -29.975 1.00 51.12 472 ASN A C 1
ATOM 3791 O O . ASN A 1 472 ? -8.360 -7.301 -30.406 1.00 51.12 472 ASN A O 1
ATOM 3795 N N . ILE A 1 473 ? -7.220 -6.345 -28.740 1.00 56.25 473 ILE A N 1
ATOM 3796 C CA . ILE A 1 473 ? -8.407 -6.158 -27.875 1.00 56.25 473 ILE A CA 1
ATOM 3797 C C . ILE A 1 473 ? -8.510 -4.697 -27.394 1.00 56.25 473 ILE A C 1
ATOM 3799 O O . ILE A 1 473 ? -7.584 -4.217 -26.737 1.00 56.25 473 ILE A O 1
ATOM 3803 N N . PRO A 1 474 ? -9.629 -3.981 -27.643 1.00 56.56 474 PRO A N 1
ATOM 3804 C CA . PRO A 1 474 ? -9.816 -2.619 -27.146 1.00 56.56 474 PRO A CA 1
ATOM 3805 C C . PRO A 1 474 ? -9.951 -2.612 -25.616 1.00 56.56 474 PRO A C 1
ATOM 3807 O O . PRO A 1 474 ? -10.924 -3.114 -25.051 1.00 56.56 474 PRO A O 1
ATOM 3810 N N . VAL A 1 475 ? -8.959 -2.035 -24.935 1.00 58.88 475 VAL A N 1
ATOM 3811 C CA . VAL A 1 475 ? -8.904 -1.995 -23.468 1.00 58.88 475 VAL A CA 1
ATOM 3812 C C . VAL A 1 475 ? -9.897 -0.968 -22.926 1.00 58.88 475 VAL A C 1
ATOM 3814 O O . VAL A 1 475 ? -9.744 0.236 -23.125 1.00 58.88 475 VAL A O 1
ATOM 3817 N N . LEU A 1 476 ? -10.892 -1.434 -22.168 1.00 65.62 476 LEU A N 1
ATOM 3818 C CA . LEU A 1 476 ? -11.777 -0.551 -21.415 1.00 65.62 476 LEU A CA 1
ATOM 3819 C C . LEU A 1 476 ? -10.978 0.138 -20.299 1.00 65.62 476 LEU A C 1
ATOM 3821 O O . LEU A 1 476 ? -10.544 -0.515 -19.347 1.00 65.62 476 LEU A O 1
ATOM 3825 N N . ALA A 1 477 ? -10.793 1.457 -20.402 1.00 64.00 477 ALA A N 1
ATOM 3826 C CA . ALA A 1 477 ? -10.104 2.245 -19.382 1.00 64.00 477 ALA A CA 1
ATOM 3827 C C . ALA A 1 477 ? -10.751 2.003 -18.007 1.00 64.00 477 ALA A C 1
ATOM 3829 O O . ALA A 1 477 ? -11.940 2.266 -17.830 1.00 64.00 477 ALA A O 1
ATOM 3830 N N . ARG A 1 478 ? -10.002 1.470 -17.031 1.00 63.09 478 ARG A N 1
ATOM 3831 C CA . ARG A 1 478 ? -10.554 1.149 -15.702 1.00 63.09 478 ARG A CA 1
ATOM 3832 C C . ARG A 1 478 ? -10.698 2.419 -14.850 1.00 63.09 478 ARG A C 1
ATOM 3834 O O . ARG A 1 478 ? -9.750 3.204 -14.793 1.00 63.09 478 ARG A O 1
ATOM 3841 N N . PRO A 1 479 ? -11.808 2.604 -14.109 1.00 60.28 479 PRO A N 1
ATOM 3842 C CA . PRO A 1 479 ? -11.910 3.681 -13.133 1.00 60.28 479 PRO A CA 1
ATOM 3843 C C . PRO A 1 479 ? -10.909 3.403 -12.003 1.00 60.28 479 PRO A C 1
ATOM 3845 O O . PRO A 1 479 ? -11.037 2.426 -11.263 1.00 60.28 479 PRO A O 1
ATOM 3848 N N . ALA A 1 480 ? -9.869 4.230 -11.893 1.00 54.59 480 ALA A N 1
ATOM 3849 C CA . ALA A 1 480 ? -8.749 3.973 -10.990 1.00 54.59 480 ALA A CA 1
ATOM 3850 C C . ALA A 1 480 ? -9.217 3.782 -9.532 1.00 54.59 480 ALA A C 1
ATOM 3852 O O . ALA A 1 480 ? -10.083 4.514 -9.055 1.00 54.59 480 ALA A O 1
ATOM 3853 N N . TYR A 1 481 ? -8.632 2.808 -8.825 1.00 58.09 481 TYR A N 1
ATOM 3854 C CA . TYR A 1 481 ? -8.938 2.507 -7.416 1.00 58.09 481 TYR A CA 1
ATOM 3855 C C . TYR A 1 481 ? -10.430 2.187 -7.149 1.00 58.09 481 TYR A C 1
ATOM 3857 O O . TYR A 1 481 ? -11.004 2.660 -6.170 1.00 58.09 481 TYR A O 1
ATOM 3865 N N . SER A 1 482 ? -11.066 1.384 -8.015 1.00 63.22 482 SER A N 1
ATOM 3866 C CA . SER A 1 482 ? -12.521 1.126 -7.973 1.00 63.22 482 SER A CA 1
ATOM 3867 C C . SER A 1 482 ? -12.896 -0.355 -7.951 1.00 63.22 482 SER A C 1
ATOM 3869 O O . SER A 1 482 ? -13.412 -0.906 -8.922 1.00 63.22 482 SER A O 1
ATOM 3871 N N . THR A 1 483 ? -12.660 -1.003 -6.814 1.00 66.75 483 THR A N 1
ATOM 3872 C CA . THR A 1 483 ? -13.035 -2.408 -6.562 1.00 66.75 483 THR A CA 1
ATOM 3873 C C . THR A 1 483 ? -14.549 -2.611 -6.562 1.00 66.75 483 THR A C 1
ATOM 3875 O O . THR A 1 483 ? -15.040 -3.645 -7.004 1.00 66.75 483 THR A O 1
ATOM 3878 N N . ASP A 1 484 ? -15.298 -1.583 -6.167 1.00 71.38 484 ASP A N 1
ATOM 3879 C CA . ASP A 1 484 ? -16.760 -1.534 -6.219 1.00 71.38 484 ASP A CA 1
ATOM 3880 C C . ASP A 1 484 ? -17.316 -1.540 -7.654 1.00 71.38 484 ASP A C 1
ATOM 3882 O O . ASP A 1 484 ? -18.424 -2.016 -7.908 1.00 71.38 484 ASP A O 1
ATOM 3886 N N . MET A 1 485 ? -16.511 -1.114 -8.631 1.00 73.31 485 MET A N 1
ATOM 3887 C CA . MET A 1 485 ? -16.822 -1.207 -10.063 1.00 73.31 485 MET A CA 1
ATOM 3888 C C . MET A 1 485 ? -16.295 -2.496 -10.718 1.00 73.31 485 MET A C 1
ATOM 3890 O O . MET A 1 485 ? -16.496 -2.685 -11.916 1.00 73.31 485 MET A O 1
ATOM 3894 N N . SER A 1 486 ? -15.665 -3.392 -9.950 1.00 75.12 486 SER A N 1
ATOM 3895 C CA . SER A 1 486 ? -15.126 -4.674 -10.419 1.00 75.12 486 SER A CA 1
ATOM 3896 C C . SER A 1 486 ? -16.110 -5.826 -10.128 1.00 75.12 486 SER A C 1
ATOM 3898 O O . SER A 1 486 ? -16.428 -6.097 -8.962 1.00 75.12 486 SER A O 1
ATOM 3900 N N . PRO A 1 487 ? -16.640 -6.532 -11.149 1.00 75.38 487 PRO A N 1
ATOM 3901 C CA . PRO A 1 487 ? -17.404 -7.764 -10.950 1.00 75.38 487 PRO A CA 1
ATOM 3902 C C . PRO A 1 487 ? -16.555 -8.902 -10.374 1.00 75.38 487 PRO A C 1
ATOM 3904 O O . PRO A 1 487 ? -17.055 -9.685 -9.572 1.00 75.38 487 PRO A O 1
ATOM 3907 N N . THR A 1 488 ? -15.276 -8.986 -10.748 1.00 69.50 488 THR A N 1
ATOM 3908 C CA . THR A 1 488 ? -14.347 -10.049 -10.330 1.00 69.50 488 THR A CA 1
ATOM 3909 C C . THR A 1 488 ? -14.073 -10.024 -8.830 1.00 69.50 488 THR A C 1
ATOM 3911 O O . THR A 1 488 ? -14.131 -11.079 -8.210 1.00 69.50 488 THR A O 1
ATOM 3914 N N . GLU A 1 489 ? -13.912 -8.848 -8.211 1.00 69.12 489 GLU A N 1
ATOM 3915 C CA . GLU A 1 489 ? -13.829 -8.709 -6.742 1.00 69.12 489 GLU A CA 1
ATOM 3916 C C . GLU A 1 489 ? -15.024 -9.366 -6.028 1.00 69.12 489 GLU A C 1
ATOM 3918 O O . GLU A 1 489 ? -14.839 -10.061 -5.035 1.00 69.12 489 GLU A O 1
ATOM 3923 N N . HIS A 1 490 ? -16.245 -9.246 -6.566 1.00 74.69 490 HIS A N 1
ATOM 3924 C CA . HIS A 1 490 ? -17.421 -9.907 -5.983 1.00 74.69 490 HIS A CA 1
ATOM 3925 C C . HIS A 1 490 ? -17.423 -11.429 -6.181 1.00 74.69 490 HIS A C 1
ATOM 3927 O O . HIS A 1 490 ? -17.974 -12.146 -5.344 1.00 74.69 490 HIS A O 1
ATOM 3933 N N . VAL A 1 491 ? -16.843 -11.930 -7.279 1.00 74.75 491 VAL A N 1
ATOM 3934 C CA . VAL A 1 491 ? -16.659 -13.375 -7.490 1.00 74.75 491 VAL A CA 1
ATOM 3935 C C . VAL A 1 491 ? -15.615 -13.907 -6.509 1.00 74.75 491 VAL A C 1
ATOM 3937 O O . VAL A 1 491 ? -15.853 -14.932 -5.875 1.00 74.75 491 VAL A O 1
ATOM 3940 N N . TRP A 1 492 ? -14.514 -13.181 -6.296 1.00 74.50 492 TRP A N 1
ATOM 3941 C CA . TRP A 1 492 ? -13.501 -13.526 -5.298 1.00 74.50 492 TRP A CA 1
ATOM 3942 C C . TRP A 1 492 ? -14.055 -13.494 -3.866 1.00 74.50 492 TRP A C 1
ATOM 3944 O O . TRP A 1 492 ? -13.830 -14.442 -3.119 1.00 74.50 492 TRP A O 1
ATOM 3954 N N . ASP A 1 493 ? -14.850 -12.484 -3.504 1.00 71.62 493 ASP A N 1
ATOM 3955 C CA . ASP A 1 493 ? -15.528 -12.408 -2.202 1.00 71.62 493 ASP A CA 1
ATOM 3956 C C . ASP A 1 493 ? -16.623 -13.477 -2.036 1.00 71.62 493 ASP A C 1
ATOM 3958 O O . ASP A 1 493 ? -16.959 -13.846 -0.910 1.00 71.62 493 ASP A O 1
ATOM 3962 N N . ALA A 1 494 ? -17.232 -13.977 -3.118 1.00 73.75 494 ALA A N 1
ATOM 3963 C CA . ALA A 1 494 ? -18.117 -15.145 -3.063 1.00 73.75 494 ALA A CA 1
ATOM 3964 C C . ALA A 1 494 ? -17.311 -16.429 -2.813 1.00 73.75 494 ALA A C 1
ATOM 3966 O O . ALA A 1 494 ? -17.604 -17.157 -1.866 1.00 73.75 494 ALA A O 1
ATOM 3967 N N . LEU A 1 495 ? -16.250 -16.645 -3.593 1.00 75.00 495 LEU A N 1
ATOM 3968 C CA . LEU A 1 495 ? -15.354 -17.797 -3.497 1.00 75.00 495 LEU A CA 1
ATOM 3969 C C . LEU A 1 495 ? -14.709 -17.902 -2.100 1.00 75.00 495 LEU A C 1
ATOM 3971 O O . LEU A 1 495 ? -14.740 -18.963 -1.481 1.00 75.00 495 LEU A O 1
ATOM 3975 N N . ASP A 1 496 ? -14.222 -16.786 -1.544 1.00 70.38 496 ASP A N 1
ATOM 3976 C CA . ASP A 1 496 ? -13.633 -16.719 -0.197 1.00 70.38 496 ASP A CA 1
ATOM 3977 C C . ASP A 1 496 ? -14.644 -17.055 0.915 1.00 70.38 496 ASP A C 1
ATOM 3979 O O . ASP A 1 496 ? -14.272 -17.648 1.933 1.00 70.38 496 ASP A O 1
ATOM 3983 N N . ARG A 1 497 ? -15.928 -16.718 0.724 1.00 76.50 497 ARG A N 1
ATOM 3984 C CA . ARG A 1 497 ? -17.006 -17.096 1.651 1.00 76.50 497 ARG A CA 1
ATOM 3985 C C . ARG A 1 497 ? -17.333 -18.582 1.563 1.00 76.50 497 ARG A C 1
ATOM 3987 O O . ARG A 1 497 ? -17.393 -19.210 2.614 1.00 76.50 497 ARG A O 1
ATOM 3994 N N . CYS A 1 498 ? -17.475 -19.141 0.362 1.00 78.31 498 CYS A N 1
ATOM 3995 C CA . CYS A 1 498 ? -17.723 -20.572 0.163 1.00 78.31 498 CYS A CA 1
ATOM 3996 C C . CYS A 1 498 ? -16.594 -21.420 0.774 1.00 78.31 498 CYS A C 1
ATOM 3998 O O . CYS A 1 498 ? -16.845 -22.267 1.630 1.00 78.31 498 CYS A O 1
ATOM 4000 N N . ILE A 1 499 ? -15.332 -21.104 0.460 1.00 74.38 499 ILE A N 1
ATOM 4001 C CA . ILE A 1 499 ? -14.152 -21.758 1.055 1.00 74.38 499 ILE A CA 1
ATOM 4002 C C . ILE A 1 499 ? -14.124 -21.579 2.581 1.00 74.38 499 ILE A C 1
ATOM 4004 O O . ILE A 1 499 ? -13.787 -22.509 3.312 1.00 74.38 499 ILE A O 1
ATOM 4008 N N . GLY A 1 500 ? -14.496 -20.396 3.079 1.00 69.31 500 GLY A N 1
ATOM 4009 C CA . GLY A 1 500 ? -14.590 -20.098 4.511 1.00 69.31 500 GLY A CA 1
ATOM 4010 C C . GLY A 1 500 ? -15.750 -20.779 5.249 1.00 69.31 500 GLY A C 1
ATOM 4011 O O . GLY A 1 500 ? -15.770 -20.728 6.478 1.00 69.31 500 GLY A O 1
ATOM 4012 N N . GLN A 1 501 ? -16.694 -21.394 4.531 1.00 74.62 501 GLN A N 1
ATOM 4013 C CA . GLN A 1 501 ? -17.834 -22.142 5.074 1.00 74.62 501 GLN A CA 1
ATOM 4014 C C . GLN A 1 501 ? -17.658 -23.666 4.974 1.00 74.62 501 GLN A C 1
ATOM 4016 O O . GLN A 1 501 ? -18.468 -24.404 5.533 1.00 74.62 501 GLN A O 1
ATOM 4021 N N . ARG A 1 502 ? -16.602 -24.151 4.305 1.00 74.00 502 ARG A N 1
ATOM 4022 C CA . ARG A 1 502 ? -16.305 -25.585 4.197 1.00 74.00 502 ARG A CA 1
ATOM 4023 C C . ARG A 1 502 ? -15.989 -26.222 5.547 1.00 74.00 502 ARG A C 1
ATOM 4025 O O . ARG A 1 502 ? -15.284 -25.650 6.379 1.00 74.00 502 ARG A O 1
ATOM 4032 N N . VAL A 1 503 ? -16.459 -27.456 5.713 1.00 70.69 503 VAL A N 1
ATOM 4033 C CA . VAL A 1 503 ? -16.157 -28.328 6.851 1.00 70.69 503 VAL A CA 1
ATOM 4034 C C . VAL A 1 503 ? -15.603 -29.647 6.292 1.00 70.69 503 VAL A C 1
ATOM 4036 O O . VAL A 1 503 ? -16.344 -30.341 5.601 1.00 70.69 503 VAL A O 1
ATOM 4039 N N . PRO A 1 504 ? -14.332 -30.008 6.558 1.00 70.19 504 PRO A N 1
ATOM 4040 C CA . PRO A 1 504 ? -13.318 -29.228 7.271 1.00 70.19 504 PRO A CA 1
ATOM 4041 C C . PRO A 1 504 ? -12.839 -27.994 6.482 1.00 70.19 504 PRO A C 1
ATOM 4043 O O . PRO A 1 504 ? -12.838 -27.974 5.252 1.00 70.19 504 PRO A O 1
ATOM 4046 N N . VAL A 1 505 ? -12.372 -26.973 7.206 1.00 68.62 505 VAL A N 1
ATOM 4047 C CA . VAL A 1 505 ? -11.701 -25.805 6.609 1.00 68.62 505 VAL A CA 1
ATOM 4048 C C . VAL A 1 505 ? -10.328 -26.238 6.063 1.00 68.62 505 VAL A C 1
ATOM 4050 O O . VAL A 1 505 ? -9.611 -26.943 6.779 1.00 68.62 505 VAL A O 1
ATOM 4053 N N . PRO A 1 506 ? -9.909 -25.816 4.852 1.00 73.25 506 PRO A N 1
ATOM 4054 C CA . PRO A 1 506 ? -8.617 -26.202 4.281 1.00 73.25 506 PRO A CA 1
ATOM 4055 C C . PRO A 1 506 ? -7.410 -25.869 5.173 1.00 73.25 506 PRO A C 1
ATOM 4057 O O . PRO A 1 506 ? -7.094 -24.701 5.405 1.00 73.25 506 PRO A O 1
ATOM 4060 N N . ALA A 1 507 ? -6.705 -26.901 5.643 1.00 66.69 507 ALA A N 1
ATOM 4061 C CA . ALA A 1 507 ? -5.586 -26.773 6.578 1.00 66.69 507 ALA A CA 1
ATOM 4062 C C . ALA A 1 507 ? -4.214 -26.675 5.883 1.00 66.69 507 ALA A C 1
ATOM 4064 O O . ALA A 1 507 ? -3.251 -26.187 6.479 1.00 66.69 507 ALA A O 1
ATOM 4065 N N . ASN A 1 508 ? -4.110 -27.118 4.626 1.00 74.00 508 ASN A N 1
ATOM 4066 C CA . ASN A 1 508 ? -2.884 -27.061 3.825 1.00 74.00 508 ASN A CA 1
ATOM 4067 C C . ASN A 1 508 ? -3.132 -26.512 2.405 1.00 74.00 508 ASN A C 1
ATOM 4069 O O . ASN A 1 508 ? -4.272 -26.408 1.952 1.00 74.00 508 ASN A O 1
ATOM 4073 N N . ILE A 1 509 ? -2.053 -26.139 1.703 1.00 68.38 509 ILE A N 1
ATOM 4074 C CA . ILE A 1 509 ? -2.127 -25.464 0.394 1.00 68.38 509 ILE A CA 1
ATOM 4075 C C . ILE A 1 509 ? -2.861 -26.322 -0.649 1.00 68.38 509 ILE A C 1
ATOM 4077 O O . ILE A 1 509 ? -3.624 -25.772 -1.435 1.00 68.38 509 ILE A O 1
ATOM 4081 N N . GLN A 1 510 ? -2.689 -27.647 -0.630 1.00 72.69 510 GLN A N 1
ATOM 4082 C CA . GLN A 1 510 ? -3.333 -28.544 -1.592 1.00 72.69 510 GLN A CA 1
ATOM 4083 C C . GLN A 1 510 ? -4.841 -28.678 -1.329 1.00 72.69 510 GLN A C 1
ATOM 4085 O O . GLN A 1 510 ? -5.631 -28.613 -2.260 1.00 72.69 510 GLN A O 1
ATOM 4090 N N . GLN A 1 511 ? -5.268 -28.748 -0.066 1.00 75.56 511 GLN A N 1
ATOM 4091 C CA . GLN A 1 511 ? -6.693 -28.681 0.284 1.00 75.56 511 GLN A CA 1
ATOM 4092 C C . GLN A 1 511 ? -7.315 -27.335 -0.112 1.00 75.56 511 GLN A C 1
ATOM 4094 O O . GLN A 1 511 ? -8.459 -27.292 -0.554 1.00 75.56 511 GLN A O 1
ATOM 4099 N N . LEU A 1 512 ? -6.572 -26.229 0.031 1.00 73.69 512 LEU A N 1
ATOM 4100 C CA . LEU A 1 512 ? -7.046 -24.904 -0.378 1.00 73.69 512 LEU A CA 1
ATOM 4101 C C . LEU A 1 512 ? -7.124 -24.784 -1.903 1.00 73.69 512 LEU A C 1
ATOM 4103 O O . LEU A 1 512 ? -8.057 -24.166 -2.401 1.00 73.69 512 LEU A O 1
ATOM 4107 N N . ARG A 1 513 ? -6.190 -25.402 -2.635 1.00 77.00 513 ARG A N 1
ATOM 4108 C CA . ARG A 1 513 ? -6.244 -25.541 -4.092 1.00 77.00 513 ARG A CA 1
ATOM 4109 C C . ARG A 1 513 ? -7.527 -26.236 -4.528 1.00 77.00 513 ARG A C 1
ATOM 4111 O O . ARG A 1 513 ? -8.322 -25.633 -5.237 1.00 77.00 513 ARG A O 1
ATOM 4118 N N . THR A 1 514 ? -7.731 -27.465 -4.062 1.00 80.19 514 THR A N 1
ATOM 4119 C CA . THR A 1 514 ? -8.881 -28.289 -4.444 1.00 80.19 514 THR A CA 1
ATOM 4120 C C . THR A 1 514 ? -10.194 -27.605 -4.057 1.00 80.19 514 THR A C 1
ATOM 4122 O O . THR A 1 514 ? -11.112 -27.549 -4.863 1.00 80.19 514 THR A O 1
ATOM 4125 N N . ALA A 1 515 ? -10.256 -26.953 -2.889 1.00 79.31 515 ALA A N 1
ATOM 4126 C CA . ALA A 1 515 ? -11.412 -26.142 -2.505 1.00 79.31 515 ALA A CA 1
ATOM 4127 C C . ALA A 1 515 ? -11.648 -24.916 -3.411 1.00 79.31 515 ALA A C 1
ATOM 4129 O O . ALA A 1 515 ? -12.798 -24.557 -3.641 1.00 79.31 515 ALA A O 1
ATOM 4130 N N . ILE A 1 516 ? -10.600 -24.266 -3.928 1.00 80.12 516 ILE A N 1
ATOM 4131 C CA . ILE A 1 516 ? -10.734 -23.160 -4.891 1.00 80.12 516 ILE A CA 1
ATOM 4132 C C . ILE A 1 516 ? -11.223 -23.675 -6.250 1.00 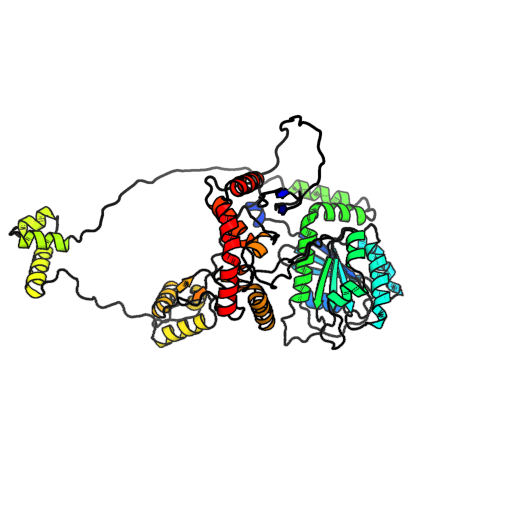80.12 516 ILE A C 1
ATOM 4134 O O . ILE A 1 516 ? -12.134 -23.079 -6.818 1.00 80.12 516 ILE A O 1
ATOM 4138 N N . GLU A 1 517 ? -10.653 -24.774 -6.751 1.00 81.19 517 GLU A N 1
ATOM 4139 C CA . GLU A 1 517 ? -11.044 -25.410 -8.018 1.00 81.19 517 GLU A CA 1
ATOM 4140 C C . GLU A 1 517 ? -12.514 -25.879 -7.966 1.00 81.19 517 GLU A C 1
ATOM 4142 O O . GLU A 1 517 ? -13.316 -25.511 -8.828 1.00 81.19 517 GLU A O 1
ATOM 4147 N N . GLU A 1 518 ? -12.900 -26.602 -6.909 1.00 81.25 518 GLU A N 1
ATOM 4148 C CA . GLU A 1 518 ? -14.269 -27.081 -6.690 1.00 81.25 518 GLU A CA 1
ATOM 4149 C C . GLU A 1 518 ? -15.271 -25.928 -6.511 1.00 81.25 518 GLU A C 1
ATOM 4151 O O . GLU A 1 518 ? -16.256 -25.860 -7.250 1.00 81.25 518 GLU A O 1
ATOM 4156 N N . GLU A 1 519 ? -15.038 -24.976 -5.596 1.00 82.44 519 GLU A N 1
ATOM 4157 C CA . GLU A 1 519 ? -15.980 -23.860 -5.412 1.00 82.44 519 GLU A CA 1
ATOM 4158 C C . GLU A 1 519 ? -16.089 -22.975 -6.666 1.00 82.44 519 GLU A C 1
ATOM 4160 O O . GLU A 1 519 ? -17.170 -22.470 -6.973 1.00 82.44 519 GLU A O 1
ATOM 4165 N N . TRP A 1 520 ? -15.021 -22.842 -7.460 1.00 79.69 520 TRP A N 1
ATOM 4166 C CA . TRP A 1 520 ? -15.084 -22.160 -8.755 1.00 79.69 520 TRP A CA 1
ATOM 4167 C C . TRP A 1 520 ? -15.993 -22.891 -9.752 1.00 79.69 520 TRP A C 1
ATOM 4169 O O . TRP A 1 520 ? -16.773 -22.246 -10.465 1.00 79.69 520 TRP A O 1
ATOM 4179 N N . THR A 1 521 ? -15.971 -24.230 -9.781 1.00 80.06 521 THR A N 1
ATOM 4180 C CA . THR A 1 521 ? -16.955 -25.005 -10.556 1.00 80.06 521 THR A CA 1
ATOM 4181 C C . THR A 1 521 ? -18.377 -24.862 -10.001 1.00 80.06 521 THR A C 1
ATOM 4183 O O . THR A 1 521 ? -19.292 -24.641 -10.799 1.00 80.06 521 THR A O 1
ATOM 4186 N N . ASN A 1 522 ? -18.555 -24.831 -8.675 1.00 81.50 522 ASN A N 1
ATOM 4187 C CA . ASN A 1 522 ? -19.860 -24.719 -8.011 1.00 81.50 522 ASN A CA 1
ATOM 4188 C C . ASN A 1 522 ? -20.537 -23.343 -8.152 1.00 81.50 522 ASN A C 1
ATOM 4190 O O . ASN A 1 522 ? -21.766 -23.289 -8.173 1.00 81.50 522 ASN A O 1
ATOM 4194 N N . ILE A 1 523 ? -19.792 -22.229 -8.265 1.00 77.62 523 ILE A N 1
ATOM 4195 C CA . ILE A 1 523 ? -20.382 -20.880 -8.420 1.00 77.62 523 ILE A CA 1
ATOM 4196 C C . ILE A 1 523 ? -21.352 -20.862 -9.621 1.00 77.62 523 ILE A C 1
ATOM 4198 O O . ILE A 1 523 ? -20.903 -21.023 -10.762 1.00 77.62 523 ILE A O 1
ATOM 4202 N N . PRO A 1 524 ? -22.667 -20.627 -9.430 1.00 82.62 524 PRO A N 1
ATOM 4203 C CA . PRO A 1 524 ? -23.617 -20.678 -10.537 1.00 82.62 524 PRO A CA 1
ATOM 4204 C C . PRO A 1 524 ? -23.352 -19.579 -11.568 1.00 82.62 524 PRO A C 1
ATOM 4206 O O . PRO A 1 524 ? -23.115 -18.423 -11.210 1.00 82.62 524 PRO A O 1
ATOM 4209 N N . GLN A 1 525 ? -23.489 -19.893 -12.860 1.00 79.44 525 GLN A N 1
ATOM 4210 C CA . GLN A 1 525 ? -23.322 -18.893 -13.926 1.00 79.44 525 GLN A CA 1
ATOM 4211 C C . GLN A 1 525 ? -24.325 -17.730 -13.793 1.00 79.44 525 GLN A C 1
ATOM 4213 O O . GLN A 1 525 ? -24.021 -16.592 -14.151 1.00 79.44 525 GLN A O 1
ATOM 4218 N N . ALA A 1 526 ? -25.495 -17.989 -13.197 1.00 81.62 526 ALA A N 1
ATOM 4219 C CA . ALA A 1 526 ? -26.468 -16.969 -12.815 1.00 81.62 526 ALA A CA 1
ATOM 4220 C C . ALA A 1 526 ? -25.875 -15.891 -11.885 1.00 81.62 526 ALA A C 1
ATOM 4222 O O . ALA A 1 526 ? -26.196 -14.716 -12.043 1.00 81.62 526 ALA A O 1
ATOM 4223 N N . THR A 1 527 ? -24.967 -16.249 -10.971 1.00 79.06 527 THR A N 1
ATOM 4224 C CA . THR A 1 527 ? -24.274 -15.301 -10.082 1.00 79.06 527 THR A CA 1
ATOM 4225 C C . THR A 1 527 ? -23.396 -14.344 -10.886 1.00 79.06 527 THR A C 1
ATOM 4227 O O . THR A 1 527 ? -23.512 -13.130 -10.729 1.00 79.06 527 THR A O 1
ATOM 4230 N N . ILE A 1 528 ? -22.583 -14.869 -11.808 1.00 80.75 528 ILE A N 1
ATOM 4231 C CA . ILE A 1 528 ? -21.713 -14.068 -12.687 1.00 80.75 528 ILE A CA 1
ATOM 4232 C C . ILE A 1 528 ? -22.563 -13.162 -13.592 1.00 80.75 528 ILE A C 1
ATOM 4234 O O . ILE A 1 528 ? -22.335 -11.953 -13.663 1.00 80.75 528 ILE A O 1
ATOM 4238 N N . ASN A 1 529 ? -23.617 -13.713 -14.201 1.00 82.38 529 ASN A N 1
ATOM 4239 C CA . ASN A 1 529 ? -24.566 -12.953 -15.014 1.00 82.38 529 ASN A CA 1
ATOM 4240 C C . ASN A 1 529 ? -25.244 -11.831 -14.207 1.00 82.38 529 ASN A C 1
ATOM 4242 O O . ASN A 1 529 ? -25.388 -10.720 -14.711 1.00 82.38 529 ASN A O 1
ATOM 4246 N N . ASN A 1 530 ? -25.611 -12.074 -12.945 1.00 86.44 530 ASN A N 1
ATOM 4247 C CA . ASN A 1 530 ? -26.205 -11.067 -12.062 1.00 86.44 530 ASN A CA 1
ATOM 4248 C C . ASN A 1 530 ? -25.224 -9.948 -11.680 1.00 86.44 530 ASN A C 1
ATOM 4250 O O . ASN A 1 530 ? -25.646 -8.796 -11.546 1.00 86.44 530 ASN A O 1
ATOM 4254 N N . LEU A 1 531 ? -23.927 -10.248 -11.568 1.00 85.12 531 LEU A N 1
ATOM 4255 C CA . LEU A 1 531 ? -22.883 -9.239 -11.375 1.00 85.12 531 LEU A CA 1
ATOM 4256 C C . LEU A 1 531 ? -22.712 -8.366 -12.628 1.00 85.12 531 LEU A C 1
ATOM 4258 O O . LEU A 1 531 ? -22.729 -7.142 -12.504 1.00 85.12 531 LEU A O 1
ATOM 4262 N N . ILE A 1 532 ? -22.679 -8.947 -13.831 1.00 84.81 532 ILE A N 1
ATOM 4263 C CA . ILE A 1 532 ? -22.647 -8.186 -15.098 1.00 84.81 532 ILE A CA 1
ATOM 4264 C C . ILE A 1 532 ? -23.927 -7.341 -15.254 1.00 84.81 532 ILE A C 1
ATOM 4266 O O . ILE A 1 532 ? -23.862 -6.136 -15.501 1.00 84.81 532 ILE A O 1
ATOM 4270 N N . ASN A 1 533 ? -25.101 -7.922 -14.983 1.00 86.06 533 ASN A N 1
ATOM 4271 C CA . ASN A 1 533 ? -26.387 -7.213 -14.966 1.00 86.06 533 ASN A CA 1
ATOM 4272 C C . ASN A 1 533 ? -26.451 -6.106 -13.886 1.00 86.06 533 ASN A C 1
ATOM 4274 O O . ASN A 1 533 ? -27.317 -5.230 -13.942 1.00 86.06 533 ASN A O 1
ATOM 4278 N N . SER A 1 534 ? -25.556 -6.110 -12.888 1.00 88.19 534 SER A N 1
ATOM 4279 C CA . SER A 1 534 ? -25.475 -5.052 -11.875 1.00 88.19 534 SER A CA 1
ATOM 4280 C C . SER A 1 534 ? -24.738 -3.795 -12.349 1.00 88.19 534 SER A C 1
ATOM 4282 O O . SER A 1 534 ? -24.971 -2.742 -11.760 1.00 88.19 534 SER A O 1
ATOM 4284 N N . MET A 1 535 ? -23.926 -3.848 -13.417 1.00 88.12 535 MET A N 1
ATOM 4285 C CA . MET A 1 535 ? -23.021 -2.750 -13.809 1.00 88.12 535 MET A CA 1
ATOM 4286 C C . MET A 1 535 ? -23.716 -1.388 -13.934 1.00 88.12 535 MET A C 1
ATOM 4288 O O . MET A 1 535 ? -23.262 -0.415 -13.337 1.00 88.12 535 MET A O 1
ATOM 4292 N N . ARG A 1 536 ? -24.885 -1.312 -14.587 1.00 88.75 536 ARG A N 1
ATOM 4293 C CA . ARG A 1 536 ? -25.657 -0.056 -14.676 1.00 88.75 536 ARG A CA 1
ATOM 4294 C C . ARG A 1 536 ? -26.063 0.489 -13.297 1.00 88.75 536 ARG A C 1
ATOM 4296 O O . ARG A 1 536 ? -25.996 1.693 -13.078 1.00 88.75 536 ARG A O 1
ATOM 4303 N N . ARG A 1 537 ? -26.433 -0.386 -12.351 1.00 89.88 537 ARG A N 1
ATOM 4304 C CA . ARG A 1 537 ? -26.773 -0.020 -10.959 1.00 89.88 537 ARG A CA 1
ATOM 4305 C C . ARG A 1 537 ? -25.542 0.375 -10.132 1.00 89.88 537 ARG A C 1
ATOM 4307 O O . ARG A 1 537 ? -25.692 1.150 -9.192 1.00 89.88 537 ARG A O 1
ATOM 4314 N N . ARG A 1 538 ? -24.346 -0.110 -10.487 1.00 89.81 538 ARG A N 1
ATOM 4315 C CA . ARG A 1 538 ? -23.070 0.356 -9.917 1.00 89.81 538 ARG A CA 1
ATOM 4316 C C . ARG A 1 538 ? -22.733 1.765 -10.408 1.00 89.81 538 ARG A C 1
ATOM 4318 O O . ARG A 1 538 ? -22.493 2.638 -9.584 1.00 89.81 538 ARG A O 1
ATOM 4325 N N . CYS A 1 539 ? -22.830 2.026 -11.717 1.00 87.75 539 CYS A N 1
ATOM 4326 C CA . CYS A 1 539 ? -22.609 3.365 -12.285 1.00 87.75 539 CYS A CA 1
ATOM 4327 C C . CYS A 1 539 ? -23.584 4.406 -11.709 1.00 87.75 539 CYS A C 1
ATOM 4329 O O . CYS A 1 539 ? -23.172 5.515 -11.381 1.00 87.75 539 CYS A O 1
ATOM 4331 N N . VAL A 1 540 ? -24.862 4.040 -11.537 1.00 89.00 540 VAL A N 1
ATOM 4332 C CA . VAL A 1 540 ? -25.870 4.882 -10.866 1.00 89.00 540 VAL A CA 1
ATOM 4333 C C . VAL A 1 540 ? -25.450 5.212 -9.429 1.00 89.00 540 VAL A C 1
ATOM 4335 O O . VAL A 1 540 ? -25.346 6.390 -9.099 1.00 89.00 540 VAL A O 1
ATOM 4338 N N . ALA A 1 541 ? -25.113 4.206 -8.614 1.00 88.31 541 ALA A N 1
ATOM 4339 C CA . ALA A 1 541 ? -24.701 4.420 -7.224 1.00 88.31 541 ALA A CA 1
ATOM 4340 C C . ALA A 1 541 ? -23.391 5.218 -7.094 1.00 88.31 541 ALA A C 1
ATOM 4342 O O . ALA A 1 541 ? -23.235 5.998 -6.159 1.00 88.31 541 ALA A O 1
ATOM 4343 N N . LEU A 1 542 ? -22.448 5.057 -8.028 1.00 88.44 542 LEU A N 1
ATOM 4344 C CA . LEU A 1 542 ? -21.189 5.807 -8.025 1.00 88.44 542 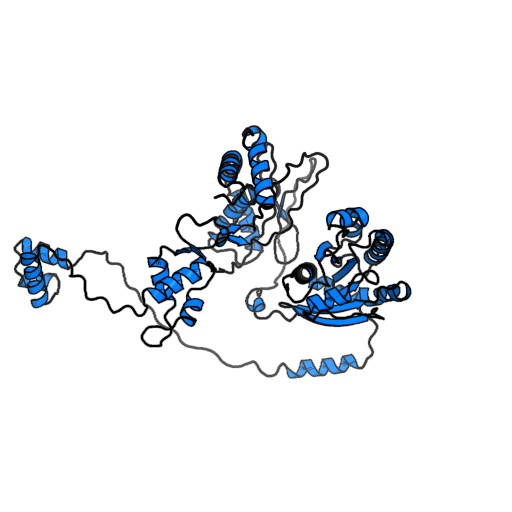LEU A CA 1
ATOM 4345 C C . LEU A 1 542 ? -21.403 7.275 -8.416 1.00 88.44 542 LEU A C 1
ATOM 4347 O O . LEU A 1 542 ? -20.739 8.159 -7.872 1.00 88.44 542 LEU A O 1
ATOM 4351 N N . ARG A 1 543 ? -22.365 7.543 -9.307 1.00 88.50 543 ARG A N 1
ATOM 4352 C CA . ARG A 1 543 ? -22.826 8.900 -9.618 1.00 88.50 543 ARG A CA 1
ATOM 4353 C C . ARG A 1 543 ? -23.529 9.540 -8.417 1.00 88.50 543 ARG A C 1
ATOM 4355 O O . ARG A 1 543 ? -23.210 10.669 -8.074 1.00 88.50 543 ARG A O 1
ATOM 4362 N N . GLU A 1 544 ? -24.421 8.812 -7.746 1.00 89.00 544 GLU A N 1
ATOM 4363 C CA . GLU A 1 544 ? -25.096 9.256 -6.511 1.00 89.00 544 GLU A CA 1
ATOM 4364 C C . GLU A 1 544 ? -24.102 9.531 -5.368 1.00 89.00 544 GLU A C 1
ATOM 4366 O O . GLU A 1 544 ? -24.273 10.482 -4.611 1.00 89.00 544 GLU A O 1
ATOM 4371 N N . ALA A 1 545 ? -23.016 8.759 -5.285 1.00 85.88 545 ALA A N 1
ATOM 4372 C CA . ALA A 1 545 ? -21.919 8.977 -4.344 1.00 85.88 545 ALA A CA 1
ATOM 4373 C C . ALA A 1 545 ? -20.928 10.088 -4.766 1.00 85.88 545 ALA A C 1
ATOM 4375 O O . ALA A 1 545 ? -19.901 10.254 -4.106 1.00 85.88 545 ALA A O 1
ATOM 4376 N N . ASN A 1 546 ? -21.172 10.817 -5.867 1.00 87.19 546 ASN A N 1
ATOM 4377 C CA . ASN A 1 546 ? -20.251 11.807 -6.453 1.00 87.19 546 ASN A CA 1
ATOM 4378 C C . ASN A 1 546 ? -18.807 11.282 -6.613 1.00 87.19 546 ASN A C 1
ATOM 4380 O O . ASN A 1 546 ? -17.827 11.970 -6.325 1.00 87.19 546 ASN A O 1
ATOM 4384 N N . GLY A 1 547 ? -18.665 10.020 -7.028 1.00 82.00 547 GLY A N 1
ATOM 4385 C CA . GLY A 1 547 ? -17.371 9.351 -7.162 1.00 82.00 547 GLY A CA 1
ATOM 4386 C C . GLY A 1 547 ? -16.754 8.825 -5.862 1.00 82.00 547 GLY A C 1
ATOM 4387 O O . GLY A 1 547 ? -15.675 8.236 -5.917 1.00 82.00 547 GLY A O 1
ATOM 4388 N N . GLY A 1 548 ? -17.411 8.981 -4.709 1.00 82.12 548 GLY A N 1
ATOM 4389 C CA . GLY A 1 548 ? -17.059 8.309 -3.453 1.00 82.12 548 GLY A CA 1
ATOM 4390 C C . GLY A 1 548 ? -17.320 6.796 -3.478 1.00 82.12 548 GLY A C 1
ATOM 4391 O O . GLY A 1 548 ? -17.717 6.239 -4.504 1.00 82.12 548 GLY A O 1
ATOM 4392 N N . HIS A 1 549 ? -17.077 6.111 -2.356 1.00 82.38 549 HIS A N 1
ATOM 4393 C CA . HIS A 1 549 ? -17.313 4.666 -2.230 1.00 82.38 549 HIS A CA 1
ATOM 4394 C C . HIS A 1 549 ? -18.798 4.306 -2.338 1.00 82.38 549 HIS A C 1
ATOM 4396 O O . HIS A 1 549 ? -19.653 4.992 -1.776 1.00 82.38 549 HIS A O 1
ATOM 4402 N N . THR A 1 550 ? -19.096 3.185 -2.997 1.00 83.62 550 THR A N 1
ATOM 4403 C CA . THR A 1 550 ? -20.457 2.644 -3.093 1.00 83.62 550 THR A CA 1
ATOM 4404 C C . THR A 1 550 ? -20.639 1.378 -2.248 1.00 83.62 550 THR A C 1
ATOM 4406 O O . THR A 1 550 ? -19.719 0.901 -1.588 1.00 83.62 550 THR A O 1
ATOM 4409 N N . ARG A 1 551 ? -21.866 0.839 -2.236 1.00 79.69 551 ARG A N 1
ATOM 4410 C CA . ARG A 1 551 ? -22.248 -0.353 -1.454 1.00 79.69 551 ARG A CA 1
ATOM 4411 C C . ARG A 1 551 ? -21.874 -1.704 -2.078 1.00 79.69 551 ARG A C 1
ATOM 4413 O O . ARG A 1 551 ? -22.280 -2.722 -1.520 1.00 79.69 551 ARG A O 1
ATOM 4420 N N . TYR A 1 552 ? -21.250 -1.688 -3.252 1.00 74.06 552 TYR A N 1
ATOM 4421 C CA . TYR A 1 552 ? -20.871 -2.875 -4.014 1.00 74.06 552 TYR A CA 1
ATOM 4422 C C . TYR A 1 552 ? -19.443 -3.268 -3.628 1.00 74.06 552 TYR A C 1
ATOM 4424 O O . TYR A 1 552 ? -18.560 -2.397 -3.737 1.00 74.06 552 TYR A O 1
#

Secondary structure (DSSP, 8-state):
-------EEEE--TTS-EEEE-PPP--S--PPPP-----------SSGGGGS---EEEEEEEE--TTS-HHHHHHHHHTPPP-------SEEEEEEEETTEEEEEEEE--SGGGGGGHHHHTTT-SEEEEEEETT-SSTHHHHHHHHHHHHHSTTTTTS-EEEEEE-TTSTTPPPHHHHHHHHTHHHHHHHHT--EEEEE--TT--GGGTT-THHHHHHHHHHHHHTTSHHHHHHHHHHHT-----SHHHHHHHHHHTTSSSS----------------------HHHHHHHHHHTT--HHHHHHHTT--HHHHHHHHHHHHHHS--PPP---PPPPSS-HHHHHHHHHHHHH-TT--HHHHHTT-B-TTS-BPPHHHHHHHHHHTT-EEEPPB------HHHHHHHHHHHHHHTT--HHHHHH----------SS-------EEE-SSGGGSGGGB-------------TTS------TT-GGG-HHHHHHHHHHHHHHH-SS---SHHHHHHHHHHHHHHS-HHHHHHHHHHHHHHHHHHHHTTTS----

Nearest PDB structures (foldseek):
  4m9q-assembly2_B  TM=9.038E-01  e=3.008E-17  Chlamydomonas reinhardtii
  5di3-assembly1_A  TM=9.549E-01  e=1.285E-14  Chlamydomonas reinhardtii
  3dof-assembly1_A  TM=9.165E-01  e=8.339E-15  Homo sapiens
  4zi2-assembly2_B  TM=9.116E-01  e=7.484E-15  Mus musculus
  8oum-assembly3_C  TM=9.260E-01  e=8.732E-13  Promethearchaeati archaeon

pLDDT: mean 70.95, std 20.89, range [21.59, 97.38]

Sequence (552 aa):
MIGCKDVMAFLPNSSHMRYELRRRWCSPWCSPPQVNMFNLMSNCCSWVSKLQQPLRKITVLVVGLDKAGKTSCVRGMLRVPPGDVGPTHGCVRTELKLENYLVNMLDMGGAPEVRGSWREHYGEAHGIIFVVDSSDRQRMKEVKEALVDLLKHPRVAGKPLLVLANKQDKINALLGNELIEILSLEKLVNQSRSLCHIEPCSASMDLRRWSDRKTLRGLRWLLRAVCLDYPDLCARVMRDGKRPLGPEEKERRGKIEKSRNKSKEERLATIKGHSKMCSFITQHNATDVAIGMLTAGMSTRAVTRELNVHFSTISRLQRRFREFGSTSSWPHNRRPCVTTPAHDLYIQHLHLQDRLRPATRTAAATIDLHNQRISAQTVSNCLRKAHLHARRPHRGFDLTAVRRRNRLEWANAHIRWRLALWRGVLFTDESRFSLYRADGRQRVWRRVGEQFADVNVVDRVAHGGSAVYAENIPVLARPAYSTDMSPTEHVWDALDRCIGQRVPVPANIQQLRTAIEEEWTNIPQATINNLINSMRRRCVALREANGGHTRY

Mean predicted aligned error: 21.71 Å